Protein AF-0000000084929369 (afdb_homodimer)

Solvent-accessible surface area (backbone atoms only — not comparable to full-atom values): 23276 Å² total; per-residue (Å²): 119,18,25,40,48,43,54,28,48,69,40,36,47,69,49,20,84,71,19,48,30,35,35,40,16,20,28,93,35,47,20,30,22,48,45,50,38,27,67,64,61,14,31,34,25,65,29,57,50,88,50,73,66,40,56,54,50,16,58,76,65,69,27,46,67,41,42,53,71,90,65,44,40,95,91,48,43,42,30,57,37,33,46,42,41,66,72,36,85,72,52,66,30,33,28,43,46,27,83,42,41,26,46,38,65,70,33,25,76,88,22,45,39,32,49,33,12,40,25,17,14,59,38,42,18,48,53,38,52,76,70,45,47,25,31,89,91,21,16,26,34,38,28,20,26,36,45,64,42,97,87,64,42,69,28,88,36,65,53,14,44,41,24,41,4,40,24,44,38,38,35,55,72,74,41,96,58,45,53,31,42,53,26,46,49,30,14,47,34,36,75,63,50,86,52,62,52,60,37,41,55,56,21,73,67,30,43,46,33,44,74,74,69,39,52,56,36,48,54,56,38,48,38,62,56,72,40,73,57,36,31,27,54,53,96,71,22,29,26,63,57,131,119,20,25,40,48,44,54,29,47,69,40,36,47,70,50,20,85,71,19,49,31,34,36,39,17,19,30,93,34,47,21,31,23,48,47,50,38,27,67,64,62,14,31,34,25,66,29,55,52,89,52,73,67,42,54,55,49,15,60,75,66,67,26,47,66,40,41,54,73,89,65,46,41,94,90,50,43,42,31,63,37,35,46,42,42,67,73,37,84,72,50,67,30,34,28,45,48,27,84,43,42,25,46,39,65,69,34,23,76,87,21,44,39,33,47,34,14,40,25,17,14,59,36,40,18,49,53,38,52,77,69,45,47,25,32,89,92,22,17,25,34,37,29,20,26,38,46,62,42,98,86,65,41,70,29,89,35,65,54,13,44,40,24,42,4,41,24,42,36,38,38,54,71,74,41,96,58,46,54,31,41,54,25,44,48,31,15,49,32,36,74,62,50,88,51,63,52,60,36,40,55,58,20,72,68,31,42,49,32,44,75,75,70,39,52,56,35,48,55,54,38,48,38,60,57,72,38,72,56,34,32,29,54,53,96,68,22,29,25,64,57,131

Foldseek 3Di:
DQEEEEEALVVLLVCQVQAQEEEEFDLLFQLLLQQLLQLVQAWEFEDADDDPVQVVVCVVVVAAEADDCVPADPVRQHARQSVSSNVDDHDNYYYYHDNFRSSSVVSNVNHKYWYWAQQALLLQLVVCVVVPEQDPVHGYYYYQRADADPVGDGDHWPRSLLGLLSNLLNNVVSDDHDYDPSNVVSVVCNVPDDQVLVCLCPTPSNVVCVVVVRNVSSVSRSNGNNDNFIFIQDPRTTHGDD/DQEEEEEALVVLLVCQVQAQEEEEFDLLFQLLLQQLLQLVQAWEFEDADDDPVQVVVCVVVVAQEADDCVPADPVRQHARQSVSSNVDDHDNYYYYHDNFRSSSVVSNVNHKYWYWAQQALLLQLVVCVVVPEQDPVHGYYYYQRADADPVGDGDHWPRSLLGLLSNLLNNVVSDDHDYDPSNVVSVVCNVPDDQVLVCLCPTPSNVVCVVVVRNVSSVSRSNGNNDNFIFIQDPRTTHGDD

Nearest PDB structures (foldseek):
  1vr0-assembly1_A  TM=8.412E-01  e=1.870E-13  Clostridium acetobutylicum
  2z0j-assembly4_G  TM=7.928E-01  e=7.735E-14  Thermus thermophilus HB8
  2yzo-assembly1_A  TM=8.273E-01  e=4.523E-13  Thermotoga maritima MSB8
  1vr0-assembly1_A  TM=8.412E-01  e=1.924E-13  Clostridium acetobutylicum
  2z0j-assembly4_G  TM=7.928E-01  e=9.490E-14  Thermus thermophilus HB8

InterPro domains:
  IPR005238 ComB-like [PF04029] (19-235)
  IPR005238 ComB-like [PTHR37311] (18-237)
  IPR036702 ComB-like superfamily [G3DSA:3.90.1560.10] (1-238)
  IPR036702 ComB-like superfamily [SSF142823] (1-238)

Sequence (484 aa):
MTVSFGWGPVEARTLAPAAACLVVVDVLSFTTSVGVAVERGTAVLPYRWRDATAVAYAREREAVLAVGRSEATGTHPWTLSPAALRAAPAPDRLVLPSPNGSPLAAEAGDAAVVAASLRNHSAVARWLAERGYGSAGRPLAVVAAGERWPDGSLRPALEDLLGAGAVLAGLRAAGPHTLTPEATAAATLWSATEDPVAALHGCDSGRELYEYGFPQDVGVAAEIDSSTTVPVLVDGAFQEAPMTVSFGWGPVEARTLAPAAACLVVVDVLSFTTSVGVAVERGTAVLPYRWRDATAVAYAREREAVLAVGRSEATGTHPWTLSPAALRAAPAPDRLVLPSPNGSPLAAEAGDAAVVAASLRNHSAVARWLAERGYGSAGRPLAVVAAGERWPDGSLRPALEDLLGAGAVLAGLRAAGPHTLTPEATAAATLWSATEDPVAALHGCDSGRELYEYGFPQDVGVAAEIDSSTTVPVLVDGAFQEAP

pLDDT: mean 96.52, std 3.33, range [82.19, 98.94]

Radius of gyration: 23.14 Å; Cα contacts (8 Å, |Δi|>4): 1197; chains: 2; bounding box: 46×68×53 Å

Secondary structure (DSSP, 8-state):
--EEEEEHHHHHHHHGGG-SEEEEE-TTTHHHHHHHHHHTT-EEEEES--SHHHHHHHHHTT-EEPB-GGG--SS---BS-HHHHHHS---SEEEEE-SSHHHHHHT-TTSEEEEE-SSSHHHHHHHHHHTTTTBTTB-EEEEE--EE-TTS-EE--HHHHHHHHHHHHHHHHHS---B-HHHHHHHHHHHH-S-HHHHHHHSHHHHHHHHTT-HHHHHHHT-TT-----EEEETTEEEE--/--EEEEEHHHHHHHHGGG-SEEEEE-TTTHHHHHHHHHHTT-EEEEES--SHHHHHHHHHTT-EEPB-GGG--SS---BS-HHHHHHS---SEEEEE-SSHHHHHHT-TTSEEEEE-SSSHHHHHHHHHHTTTTBTTB-EEEEE--EE-TTS-EE--HHHHHHHHHHHHHHHHHS---B-HHHHHHHHHHHH-S-HHHHHHHSHHHHHHHHTT-HHHHHHHT-TT-----EEEETTEEEE--

Structure (mmCIF, N/CA/C/O backbone):
data_AF-0000000084929369-model_v1
#
loop_
_entity.id
_entity.type
_entity.pdbx_description
1 polymer 'Probable 2-phosphosulfolactate phosphatase'
#
loop_
_atom_site.group_PDB
_atom_site.id
_atom_site.type_symbol
_atom_site.label_atom_id
_atom_site.label_alt_id
_atom_site.label_comp_id
_atom_site.label_asym_id
_atom_site.label_entity_id
_atom_site.label_seq_id
_atom_site.pdbx_PDB_ins_code
_atom_site.Cartn_x
_atom_site.Cartn_y
_atom_site.Cartn_z
_atom_site.occupancy
_atom_site.B_iso_or_equiv
_atom_site.auth_seq_id
_atom_site.auth_comp_id
_atom_site.auth_asym_id
_atom_site.auth_atom_id
_atom_site.pdbx_PDB_model_num
ATOM 1 N N . MET A 1 1 ? -20.281 -3.693 -3.539 1 83.88 1 MET A N 1
ATOM 2 C CA . MET A 1 1 ? -19.047 -3.918 -4.297 1 83.88 1 MET A CA 1
ATOM 3 C C . MET A 1 1 ? -18.703 -5.402 -4.34 1 83.88 1 MET A C 1
ATOM 5 O O . MET A 1 1 ? -18.922 -6.125 -3.363 1 83.88 1 MET A O 1
ATOM 9 N N . THR A 1 2 ? -18.344 -5.906 -5.562 1 93.5 2 THR A N 1
ATOM 10 C CA . THR A 1 2 ? -18.219 -7.34 -5.801 1 93.5 2 THR A CA 1
ATOM 11 C C . THR A 1 2 ? -16.75 -7.719 -6.051 1 93.5 2 THR A C 1
ATOM 13 O O . THR A 1 2 ? -16.406 -8.898 -6.02 1 93.5 2 THR A O 1
ATOM 16 N N . VAL A 1 3 ? -15.891 -6.742 -6.359 1 98.38 3 VAL A N 1
ATOM 17 C CA . VAL A 1 3 ? -14.461 -6.961 -6.566 1 98.38 3 VAL A CA 1
ATOM 18 C C . VAL A 1 3 ? -13.656 -6.074 -5.617 1 98.38 3 VAL A C 1
ATOM 20 O O . VAL A 1 3 ? -13.742 -4.844 -5.688 1 98.38 3 VAL A O 1
ATOM 23 N N . SER A 1 4 ? -12.906 -6.695 -4.785 1 98.38 4 SER A N 1
ATOM 24 C CA . SER A 1 4 ? -12.141 -5.973 -3.775 1 98.38 4 SER A CA 1
ATOM 25 C C . SER A 1 4 ? -10.648 -6.191 -3.957 1 98.38 4 SER A C 1
ATOM 27 O O . SER A 1 4 ? -10.227 -7.137 -4.629 1 98.38 4 SER A O 1
ATOM 29 N N . PHE A 1 5 ? -9.945 -5.27 -3.453 1 98.75 5 PHE A N 1
ATOM 30 C CA . PHE A 1 5 ? -8.484 -5.34 -3.389 1 98.75 5 PHE A CA 1
ATOM 31 C C . PHE A 1 5 ? -8 -5.156 -1.957 1 98.75 5 PHE A C 1
ATOM 33 O O . PHE A 1 5 ? -8.539 -4.332 -1.214 1 98.75 5 PHE A O 1
ATOM 40 N N . GLY A 1 6 ? -7.008 -5.996 -1.589 1 97.94 6 GLY A N 1
ATOM 41 C CA . GLY A 1 6 ? -6.445 -5.875 -0.253 1 97.94 6 GLY A CA 1
ATOM 42 C C . GLY A 1 6 ? -4.973 -6.23 -0.191 1 97.94 6 GLY A C 1
ATOM 43 O O . GLY A 1 6 ? -4.352 -6.512 -1.219 1 97.94 6 GLY A O 1
ATOM 44 N N . TRP A 1 7 ? -4.414 -6.125 1.09 1 98.31 7 TRP A N 1
ATOM 45 C CA . TRP A 1 7 ? -2.982 -6.324 1.299 1 98.31 7 TRP A CA 1
ATOM 46 C C . TRP A 1 7 ? -2.73 -7.383 2.369 1 98.31 7 TRP A C 1
ATOM 48 O O . TRP A 1 7 ? -3.275 -7.301 3.473 1 98.31 7 TRP A O 1
ATOM 58 N N . GLY A 1 8 ? -1.883 -8.336 2.035 1 97.06 8 GLY A N 1
ATOM 59 C CA . GLY A 1 8 ? -1.292 -9.211 3.029 1 97.06 8 GLY A CA 1
ATOM 60 C C . GLY A 1 8 ? -2.287 -10.188 3.629 1 97.06 8 GLY A C 1
ATOM 61 O O . GLY A 1 8 ? -3.459 -10.203 3.244 1 97.06 8 GLY A O 1
ATOM 62 N N . PRO A 1 9 ? -1.809 -11 4.562 1 95.31 9 PRO A N 1
ATOM 63 C CA . PRO A 1 9 ? -2.635 -12.07 5.129 1 95.31 9 PRO A CA 1
ATOM 64 C C . PRO A 1 9 ? -3.758 -11.531 6.016 1 95.31 9 PRO A C 1
ATOM 66 O O . PRO A 1 9 ? -4.836 -12.133 6.082 1 95.31 9 PRO A O 1
ATOM 69 N N . VAL A 1 10 ? -3.533 -10.445 6.664 1 94.88 10 VAL A N 1
ATOM 70 C CA . VAL A 1 10 ? -4.555 -9.906 7.555 1 94.88 10 VAL A CA 1
ATOM 71 C C . VAL A 1 10 ? -5.785 -9.5 6.742 1 94.88 10 VAL A C 1
ATOM 73 O O . VAL A 1 10 ? -6.91 -9.875 7.082 1 94.88 10 VAL A O 1
ATOM 76 N N . GLU A 1 11 ? -5.594 -8.789 5.711 1 95.81 11 GLU A N 1
ATOM 77 C CA . GLU A 1 11 ? -6.73 -8.367 4.898 1 95.81 11 GLU A CA 1
ATOM 78 C C . GLU A 1 11 ? -7.328 -9.547 4.133 1 95.81 11 GLU A C 1
ATOM 80 O O . GLU A 1 11 ? -8.539 -9.594 3.908 1 95.81 11 GLU A O 1
ATOM 85 N N . ALA A 1 12 ? -6.449 -10.438 3.688 1 96.31 12 ALA A N 1
ATOM 86 C CA . ALA A 1 12 ? -6.961 -11.648 3.059 1 96.31 12 ALA A CA 1
ATOM 87 C C . ALA A 1 12 ? -7.949 -12.367 3.975 1 96.31 12 ALA A C 1
ATOM 89 O O . ALA A 1 12 ? -9.016 -12.805 3.531 1 96.31 12 ALA A O 1
ATOM 90 N N . ARG A 1 13 ? -7.59 -12.5 5.215 1 94.62 13 ARG A N 1
ATOM 91 C CA . ARG A 1 13 ? -8.438 -13.164 6.199 1 94.62 13 ARG A CA 1
ATOM 92 C C . ARG A 1 13 ? -9.773 -12.445 6.344 1 94.62 13 ARG A C 1
ATOM 94 O O . ARG A 1 13 ? -10.812 -13.086 6.531 1 94.62 13 ARG A O 1
ATOM 101 N N . THR A 1 14 ? -9.734 -11.141 6.27 1 93.5 14 THR A N 1
ATOM 102 C CA . THR A 1 14 ? -10.938 -10.32 6.406 1 93.5 14 THR A CA 1
ATOM 103 C C . THR A 1 14 ? -11.828 -10.461 5.176 1 93.5 14 THR A C 1
ATOM 105 O O . THR A 1 14 ? -13.055 -10.453 5.289 1 93.5 14 THR A O 1
ATOM 108 N N . LEU A 1 15 ? -11.266 -10.609 3.984 1 94.94 15 LEU A N 1
ATOM 109 C CA . LEU A 1 15 ? -12.008 -10.594 2.729 1 94.94 15 LEU A CA 1
ATOM 110 C C . LEU A 1 15 ? -12.469 -12 2.352 1 94.94 15 LEU A C 1
ATOM 112 O O . LEU A 1 15 ? -13.469 -12.164 1.649 1 94.94 15 LEU A O 1
ATOM 116 N N . ALA A 1 16 ? -11.797 -13 2.818 1 94.5 16 ALA A N 1
ATOM 117 C CA . ALA A 1 16 ? -11.922 -14.375 2.359 1 94.5 16 ALA A CA 1
ATOM 118 C C . ALA A 1 16 ? -13.328 -14.914 2.615 1 94.5 16 ALA A C 1
ATOM 120 O O . ALA A 1 16 ? -13.914 -15.57 1.755 1 94.5 16 ALA A O 1
ATOM 121 N N . PRO A 1 17 ? -13.969 -14.656 3.779 1 94.25 17 PRO A N 1
ATOM 122 C CA . PRO A 1 17 ? -15.273 -15.25 4.07 1 94.25 17 PRO A CA 1
ATOM 123 C C . PRO A 1 17 ? -16.344 -14.852 3.064 1 94.25 17 PRO A C 1
ATOM 125 O O . PRO A 1 17 ? -17.281 -15.617 2.801 1 94.25 17 PRO A O 1
ATOM 128 N N . ALA A 1 18 ? -16.234 -13.68 2.502 1 94.56 18 ALA A N 1
ATOM 129 C CA . ALA A 1 18 ? -17.25 -13.188 1.58 1 94.56 18 ALA A CA 1
ATOM 130 C C . ALA A 1 18 ? -16.859 -13.461 0.131 1 94.56 18 ALA A C 1
ATOM 132 O O . ALA A 1 18 ? -17.672 -13.281 -0.781 1 94.56 18 ALA A O 1
ATOM 133 N N . ALA A 1 19 ? -15.648 -13.906 -0.09 1 97.12 19 ALA A N 1
ATOM 134 C CA . ALA A 1 19 ? -15.148 -14.07 -1.452 1 97.12 19 ALA A CA 1
ATOM 135 C C . ALA A 1 19 ? -15.406 -15.484 -1.967 1 97.12 19 ALA A C 1
ATOM 137 O O . ALA A 1 19 ? -15.234 -16.453 -1.233 1 97.12 19 ALA A O 1
ATOM 138 N N . ALA A 1 20 ? -15.844 -15.57 -3.164 1 97.94 20 ALA A N 1
ATOM 139 C CA . ALA A 1 20 ? -15.93 -16.859 -3.846 1 97.94 20 ALA A CA 1
ATOM 140 C C . ALA A 1 20 ? -14.562 -17.281 -4.375 1 97.94 20 ALA A C 1
ATOM 142 O O . ALA A 1 20 ? -14.305 -18.484 -4.543 1 97.94 20 ALA A O 1
ATOM 143 N N . CYS A 1 21 ? -13.703 -16.312 -4.621 1 98.12 21 CYS A N 1
ATOM 144 C CA . CYS A 1 21 ? -12.352 -16.547 -5.133 1 98.12 21 CYS A CA 1
ATOM 145 C C . CYS A 1 21 ? -11.375 -15.516 -4.574 1 98.12 21 CYS A C 1
ATOM 147 O O . CYS A 1 21 ? -11.711 -14.344 -4.426 1 98.12 21 CYS A O 1
ATOM 149 N N . LEU A 1 22 ? -10.273 -15.992 -4.219 1 98.25 22 LEU A N 1
ATOM 150 C CA . LEU A 1 22 ? -9.148 -15.172 -3.789 1 98.25 22 LEU A CA 1
ATOM 151 C C . LEU A 1 22 ? -7.992 -15.281 -4.777 1 98.25 22 LEU A C 1
ATOM 153 O O . LEU A 1 22 ? -7.465 -16.375 -5.008 1 98.25 22 LEU A O 1
ATOM 157 N N . VAL A 1 23 ? -7.641 -14.172 -5.383 1 98.75 23 VAL A N 1
ATOM 158 C CA . VAL A 1 23 ? -6.449 -14.109 -6.223 1 98.75 23 VAL A CA 1
ATOM 159 C C . VAL A 1 23 ? -5.258 -13.633 -5.398 1 98.75 23 VAL A C 1
ATOM 161 O O . VAL A 1 23 ? -5.289 -12.531 -4.836 1 98.75 23 VAL A O 1
ATOM 164 N N . VAL A 1 24 ? -4.258 -14.453 -5.34 1 98.5 24 VAL A N 1
ATOM 165 C CA . VAL A 1 24 ? -3.041 -14.117 -4.609 1 98.5 24 VAL A CA 1
ATOM 166 C C . VAL A 1 24 ? -1.994 -13.57 -5.578 1 98.5 24 VAL A C 1
ATOM 168 O O . VAL A 1 24 ? -1.729 -14.172 -6.621 1 98.5 24 VAL A O 1
ATOM 171 N N . VAL A 1 25 ? -1.392 -12.445 -5.219 1 98.81 25 VAL A N 1
ATOM 172 C CA . VAL A 1 25 ? -0.396 -11.805 -6.074 1 98.81 25 VAL A CA 1
ATOM 173 C C . VAL A 1 25 ? 0.886 -11.562 -5.281 1 98.81 25 VAL A C 1
ATOM 175 O O . VAL A 1 25 ? 0.891 -10.789 -4.32 1 98.81 25 VAL A O 1
ATOM 178 N N . ASP A 1 26 ? 1.89 -12.172 -5.605 1 98.56 26 ASP A N 1
ATOM 179 C CA . ASP A 1 26 ? 3.26 -12.016 -5.125 1 98.56 26 ASP A CA 1
ATOM 180 C C . ASP A 1 26 ? 4.258 -12.094 -6.277 1 98.56 26 ASP A C 1
ATOM 182 O O . ASP A 1 26 ? 4.898 -13.125 -6.477 1 98.56 26 ASP A O 1
ATOM 186 N N . VAL A 1 27 ? 4.469 -11 -6.934 1 98.81 27 VAL A N 1
ATOM 187 C CA . VAL A 1 27 ? 5.168 -10.938 -8.211 1 98.81 27 VAL A CA 1
ATOM 188 C C . VAL A 1 27 ? 6.641 -11.297 -8.016 1 98.81 27 VAL A C 1
ATOM 190 O O . VAL A 1 27 ? 7.211 -12.055 -8.797 1 98.81 27 VAL A O 1
ATOM 193 N N . LEU A 1 28 ? 7.285 -10.758 -6.953 1 98.31 28 LEU A N 1
ATOM 194 C CA . LEU A 1 28 ? 8.656 -11.07 -6.57 1 98.31 28 LEU A CA 1
ATOM 195 C C . LEU A 1 28 ? 8.703 -11.742 -5.199 1 98.31 28 LEU A C 1
ATOM 197 O O . LEU A 1 28 ? 8.945 -11.078 -4.188 1 98.31 28 LEU A O 1
ATOM 201 N N . SER A 1 29 ? 8.297 -13.086 -5.191 1 96.31 29 SER A N 1
ATOM 202 C CA . SER A 1 29 ? 8.555 -13.961 -6.332 1 96.31 29 SER A CA 1
ATOM 203 C C . SER A 1 29 ? 7.586 -15.141 -6.352 1 96.31 29 SER A C 1
ATOM 205 O O . SER A 1 29 ? 7.539 -15.891 -7.328 1 96.31 29 SER A O 1
ATOM 207 N N . PHE A 1 30 ? 6.734 -15.32 -5.32 1 98 30 PHE A N 1
ATOM 208 C CA . PHE A 1 30 ? 6.047 -16.578 -5.082 1 98 30 PHE A CA 1
ATOM 209 C C . PHE A 1 30 ? 5.105 -16.906 -6.238 1 98 30 PHE A C 1
ATOM 211 O O . PHE A 1 30 ? 5.215 -17.969 -6.852 1 98 30 PHE A O 1
ATOM 218 N N . THR A 1 31 ? 4.211 -16.062 -6.59 1 98.69 31 THR A N 1
ATOM 219 C CA . THR A 1 31 ? 3.203 -16.406 -7.586 1 98.69 31 THR A CA 1
ATOM 220 C C . THR A 1 31 ? 3.826 -16.484 -8.977 1 98.69 31 THR A C 1
ATOM 222 O O . THR A 1 31 ? 3.346 -17.234 -9.836 1 98.69 31 THR A O 1
ATOM 225 N N . THR A 1 32 ? 4.883 -15.719 -9.25 1 98.81 32 THR A N 1
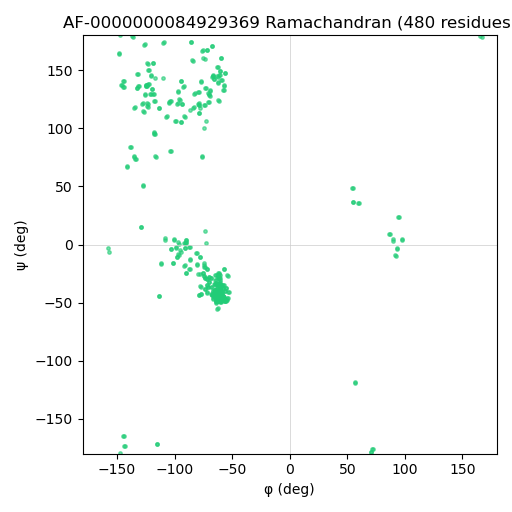ATOM 226 C CA . THR A 1 32 ? 5.629 -15.914 -10.484 1 98.81 32 THR A CA 1
ATOM 227 C C . THR A 1 32 ? 6.246 -17.312 -10.531 1 98.81 32 THR A C 1
ATOM 229 O O . THR A 1 32 ? 6.156 -18 -11.547 1 98.81 32 THR A O 1
ATOM 232 N N . SER A 1 33 ? 6.824 -17.734 -9.43 1 98.69 33 SER A N 1
ATOM 233 C CA . SER A 1 33 ? 7.418 -19.062 -9.336 1 98.69 33 SER A CA 1
ATOM 234 C C . SER A 1 33 ? 6.367 -20.156 -9.508 1 98.69 33 SER A C 1
ATOM 236 O O . SER A 1 33 ? 6.594 -21.125 -10.227 1 98.69 33 SER A O 1
ATOM 238 N N . VAL A 1 34 ? 5.266 -19.953 -8.844 1 98.75 34 VAL A N 1
ATOM 239 C CA . VAL A 1 34 ? 4.156 -20.891 -9 1 98.75 34 VAL A CA 1
ATOM 240 C C . VAL A 1 34 ? 3.764 -20.984 -10.469 1 98.75 34 VAL A C 1
ATOM 242 O O . VAL A 1 34 ? 3.625 -22.094 -11.016 1 98.75 34 VAL A O 1
ATOM 245 N N . GLY A 1 35 ? 3.6 -19.844 -11.117 1 98.81 35 GLY A N 1
ATOM 246 C CA . GLY A 1 35 ? 3.234 -19.828 -12.523 1 98.81 35 GLY A CA 1
ATOM 247 C C . GLY A 1 35 ? 4.223 -20.562 -13.406 1 98.81 35 GLY A C 1
ATOM 248 O O . GLY A 1 35 ? 3.828 -21.359 -14.258 1 98.81 35 GLY A O 1
ATOM 249 N N . VAL A 1 36 ? 5.492 -20.312 -13.18 1 98.75 36 VAL A N 1
ATOM 250 C CA . VAL A 1 36 ? 6.547 -20.938 -13.977 1 98.75 36 VAL A CA 1
ATOM 251 C C . VAL A 1 36 ? 6.52 -22.453 -13.781 1 98.75 36 VAL A C 1
ATOM 253 O O . VAL A 1 36 ? 6.613 -23.203 -14.75 1 98.75 36 VAL A O 1
ATOM 256 N N . ALA A 1 37 ? 6.391 -22.875 -12.555 1 98.75 37 ALA A N 1
ATOM 257 C CA . ALA A 1 37 ? 6.395 -24.297 -12.242 1 98.75 37 ALA A CA 1
ATOM 258 C C . ALA A 1 37 ? 5.16 -25 -12.812 1 98.75 37 ALA A C 1
ATOM 260 O O . ALA A 1 37 ? 5.27 -26.062 -13.43 1 98.75 37 ALA A O 1
ATOM 261 N N . VAL A 1 38 ? 4.012 -24.422 -12.633 1 98.81 38 VAL A N 1
ATOM 262 C CA . VAL A 1 38 ? 2.766 -25.016 -13.109 1 98.81 38 VAL A CA 1
ATOM 263 C C . VAL A 1 38 ? 2.768 -25.078 -14.633 1 98.81 38 VAL A C 1
ATOM 265 O O . VAL A 1 38 ? 2.279 -26.031 -15.227 1 98.81 38 VAL A O 1
ATOM 268 N N . GLU A 1 39 ? 3.291 -24.047 -15.211 1 97.88 39 GLU A N 1
ATOM 269 C CA . GLU A 1 39 ? 3.436 -24.016 -16.656 1 97.88 39 GLU A CA 1
ATOM 270 C C . GLU A 1 39 ? 4.195 -25.234 -17.172 1 97.88 39 GLU A C 1
ATOM 272 O O . GLU A 1 39 ? 3.936 -25.719 -18.266 1 97.88 39 GLU A O 1
ATOM 277 N N . ARG A 1 40 ? 5.016 -25.797 -16.375 1 97.81 40 ARG A N 1
ATOM 278 C CA . ARG A 1 40 ? 5.863 -26.922 -16.75 1 97.81 40 ARG A CA 1
ATOM 279 C C . ARG A 1 40 ? 5.281 -28.234 -16.25 1 97.81 40 ARG A C 1
ATOM 281 O O . ARG A 1 40 ? 5.926 -29.281 -16.344 1 97.81 40 ARG A O 1
ATOM 288 N N . GLY A 1 41 ? 4.133 -28.125 -15.672 1 97.81 41 GLY A N 1
ATOM 289 C CA . GLY A 1 41 ? 3.406 -29.328 -15.305 1 97.81 41 GLY A CA 1
ATOM 290 C C . GLY A 1 41 ? 3.584 -29.719 -13.852 1 97.81 41 GLY A C 1
ATOM 291 O O . GLY A 1 41 ? 3.117 -30.766 -13.422 1 97.81 41 GLY A O 1
ATOM 292 N N . THR A 1 42 ? 4.262 -28.938 -13.078 1 98.69 42 THR A N 1
ATOM 293 C CA . THR A 1 42 ? 4.516 -29.219 -11.672 1 98.69 42 THR A CA 1
ATOM 294 C C . THR A 1 42 ? 3.328 -28.781 -10.812 1 98.69 42 THR A C 1
ATOM 296 O O . THR A 1 42 ? 2.803 -27.688 -10.969 1 98.69 42 THR A O 1
ATOM 299 N N . ALA A 1 43 ? 2.811 -29.656 -9.938 1 98.62 43 ALA A N 1
ATOM 300 C CA . ALA A 1 43 ? 1.886 -29.25 -8.883 1 98.62 43 ALA A CA 1
ATOM 301 C C . ALA A 1 43 ? 2.631 -28.609 -7.719 1 98.62 43 ALA A C 1
ATOM 303 O O . ALA A 1 43 ? 3.516 -29.234 -7.121 1 98.62 43 ALA A O 1
ATOM 304 N N . VAL A 1 44 ? 2.305 -27.406 -7.406 1 98.62 44 VAL A N 1
ATOM 305 C CA . VAL A 1 44 ? 3.07 -26.656 -6.418 1 98.62 44 VAL A CA 1
ATOM 306 C C . VAL A 1 44 ? 2.293 -26.578 -5.105 1 98.62 44 VAL A C 1
ATOM 308 O O . VAL A 1 44 ? 1.158 -26.094 -5.074 1 98.62 44 VAL A O 1
ATOM 311 N N . LEU A 1 45 ? 2.871 -27.062 -4.02 1 98.06 45 LEU A N 1
ATOM 312 C CA . LEU A 1 45 ? 2.295 -27.031 -2.68 1 98.06 45 LEU A CA 1
ATOM 313 C C . LEU A 1 45 ? 2.859 -25.875 -1.864 1 98.06 45 LEU A C 1
ATOM 315 O O . LEU A 1 45 ? 4.016 -25.922 -1.439 1 98.06 45 LEU A O 1
ATOM 319 N N . PRO A 1 46 ? 2.047 -24.859 -1.665 1 97.38 46 PRO A N 1
ATOM 320 C CA . PRO A 1 46 ? 2.535 -23.75 -0.84 1 97.38 46 PRO A CA 1
ATOM 321 C C . PRO A 1 46 ? 2.777 -24.156 0.612 1 97.38 46 PRO A C 1
ATOM 323 O O . PRO A 1 46 ? 2.041 -24.984 1.153 1 97.38 46 PRO A O 1
ATOM 326 N N . TYR A 1 47 ? 3.809 -23.609 1.137 1 94.12 47 TYR A N 1
ATOM 327 C CA . TYR A 1 47 ? 4.113 -23.859 2.543 1 94.12 47 TYR A CA 1
ATOM 328 C C . TYR A 1 47 ? 4.703 -22.609 3.197 1 94.12 47 TYR A C 1
ATOM 330 O O . TYR A 1 47 ? 5.539 -21.922 2.604 1 94.12 47 TYR A O 1
ATOM 338 N N . ARG A 1 48 ? 4.336 -22.312 4.453 1 87.69 48 ARG A N 1
ATOM 339 C CA . ARG A 1 48 ? 4.633 -21.031 5.098 1 87.69 48 ARG A CA 1
ATOM 340 C C . ARG A 1 48 ? 6.086 -20.984 5.562 1 87.69 48 ARG A C 1
ATOM 342 O O . ARG A 1 48 ? 6.73 -19.938 5.48 1 87.69 48 ARG A O 1
ATOM 349 N N . TRP A 1 49 ? 6.609 -22.109 6.012 1 82.25 49 TRP A N 1
ATOM 350 C CA . TRP A 1 49 ? 7.891 -22.109 6.711 1 82.25 49 TRP A CA 1
ATOM 351 C C . TRP A 1 49 ? 8.906 -22.984 5.984 1 82.25 49 TRP A C 1
ATOM 353 O O . TRP A 1 49 ? 8.539 -23.953 5.324 1 82.25 49 TRP A O 1
ATOM 363 N N . ARG A 1 50 ? 10.133 -22.406 6.145 1 85.06 50 ARG A N 1
ATOM 364 C CA . ARG A 1 50 ? 11.219 -23.281 5.715 1 85.06 50 ARG A CA 1
ATOM 365 C C . ARG A 1 50 ? 11.938 -23.891 6.914 1 85.06 50 ARG A C 1
ATOM 367 O O . ARG A 1 50 ? 12.977 -23.391 7.344 1 85.06 50 ARG A O 1
ATOM 374 N N . ASP A 1 51 ? 11.453 -24.875 7.492 1 88 51 ASP A N 1
ATOM 375 C CA . ASP A 1 51 ? 12.031 -25.547 8.648 1 88 51 ASP A CA 1
ATOM 376 C C . ASP A 1 51 ? 11.773 -27.062 8.586 1 88 51 ASP A C 1
ATOM 378 O O . ASP A 1 51 ? 11.5 -27.594 7.516 1 88 51 ASP A O 1
ATOM 382 N N . ALA A 1 52 ? 11.969 -27.656 9.703 1 90.25 52 ALA A N 1
ATOM 383 C CA . ALA A 1 52 ? 11.859 -29.125 9.75 1 90.25 52 ALA A CA 1
ATOM 384 C C . ALA A 1 52 ? 10.453 -29.578 9.383 1 90.25 52 ALA A C 1
ATOM 386 O O . ALA A 1 52 ? 10.273 -30.656 8.812 1 90.25 52 ALA A O 1
ATOM 387 N N . THR A 1 53 ? 9.531 -28.828 9.609 1 92.5 53 THR A N 1
ATOM 388 C CA . THR A 1 53 ? 8.156 -29.203 9.305 1 92.5 53 THR A CA 1
ATOM 389 C C . THR A 1 53 ? 7.938 -29.25 7.793 1 92.5 53 THR A C 1
ATOM 391 O O . THR A 1 53 ? 7.102 -30.016 7.309 1 92.5 53 THR A O 1
ATOM 394 N N . ALA A 1 54 ? 8.672 -28.484 7.082 1 93.94 54 ALA A N 1
ATOM 395 C CA . ALA A 1 54 ? 8.57 -28.5 5.625 1 93.94 54 ALA A CA 1
ATOM 396 C C . ALA A 1 54 ? 9.086 -29.812 5.055 1 93.94 54 ALA A C 1
ATOM 398 O O . ALA A 1 54 ? 8.555 -30.312 4.059 1 93.94 54 ALA A O 1
ATOM 399 N N . VAL A 1 55 ? 10.109 -30.328 5.676 1 95.5 55 VAL A N 1
ATOM 400 C CA . VAL A 1 55 ? 10.68 -31.609 5.238 1 95.5 55 VAL A CA 1
ATOM 401 C C . VAL A 1 55 ? 9.656 -32.719 5.41 1 95.5 55 VAL A C 1
ATOM 403 O O . VAL A 1 55 ? 9.438 -33.531 4.492 1 95.5 55 VAL A O 1
ATOM 406 N N . ALA A 1 56 ? 9.047 -32.75 6.559 1 96.56 56 ALA A N 1
ATOM 407 C CA . ALA A 1 56 ? 8.031 -33.781 6.844 1 96.56 56 ALA A CA 1
ATOM 408 C C . ALA A 1 56 ? 6.844 -33.625 5.898 1 96.56 56 ALA A C 1
ATOM 410 O O . ALA A 1 56 ? 6.312 -34.625 5.406 1 96.56 56 ALA A O 1
ATOM 411 N N . TYR A 1 57 ? 6.465 -32.438 5.688 1 96.44 57 TYR A N 1
ATOM 412 C CA . TYR A 1 57 ? 5.34 -32.188 4.797 1 96.44 57 TYR A CA 1
ATOM 413 C C . TYR A 1 57 ? 5.637 -32.656 3.381 1 96.44 57 TYR A C 1
ATOM 415 O O . TYR A 1 57 ? 4.789 -33.281 2.742 1 96.44 57 TYR A O 1
ATOM 423 N N . ALA A 1 58 ? 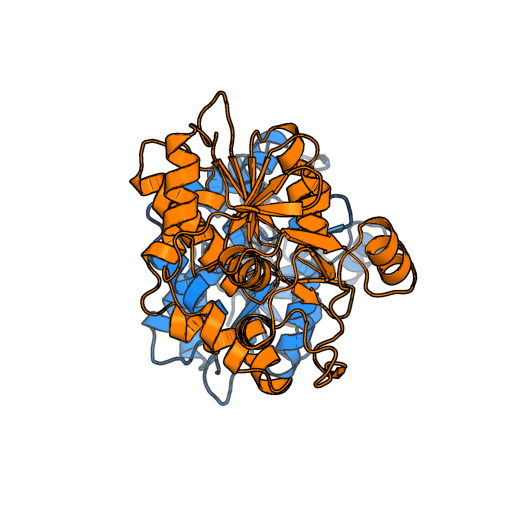6.777 -32.375 2.879 1 97.38 58 ALA A N 1
ATOM 424 C CA . ALA A 1 58 ? 7.184 -32.781 1.538 1 97.38 58 ALA A CA 1
ATOM 425 C C . ALA A 1 58 ? 7.172 -34.312 1.412 1 97.38 58 ALA A C 1
ATOM 427 O O . ALA A 1 58 ? 6.727 -34.844 0.398 1 97.38 58 ALA A O 1
ATOM 428 N N . ARG A 1 59 ? 7.672 -34.938 2.434 1 97.25 59 ARG A N 1
ATOM 429 C CA . ARG A 1 59 ? 7.676 -36.406 2.439 1 97.25 59 ARG A CA 1
ATOM 430 C C . ARG A 1 59 ? 6.254 -36.969 2.402 1 97.25 59 ARG A C 1
ATOM 432 O O . ARG A 1 59 ? 5.949 -37.844 1.615 1 97.25 59 ARG A O 1
ATOM 439 N N . GLU A 1 60 ? 5.465 -36.438 3.219 1 97.31 60 GLU A N 1
ATOM 440 C CA . GLU A 1 60 ? 4.07 -36.875 3.311 1 97.31 60 GLU A CA 1
ATOM 441 C C . GLU A 1 60 ? 3.346 -36.688 1.981 1 97.31 60 GLU A C 1
ATOM 443 O O . GLU A 1 60 ? 2.504 -37.5 1.607 1 97.31 60 GLU A O 1
ATOM 448 N N . ARG A 1 61 ? 3.682 -35.656 1.266 1 97.69 61 ARG A N 1
ATOM 449 C CA . ARG A 1 61 ? 2.979 -35.312 0.037 1 97.69 61 ARG A CA 1
ATOM 450 C C . ARG A 1 61 ? 3.701 -35.844 -1.188 1 97.69 61 ARG A C 1
ATOM 452 O O . ARG A 1 61 ? 3.322 -35.562 -2.322 1 97.69 61 ARG A O 1
ATOM 459 N N . GLU A 1 62 ? 4.797 -36.562 -0.898 1 97.88 62 GLU A N 1
ATOM 460 C CA . GLU A 1 62 ? 5.602 -37.125 -1.976 1 97.88 62 GLU A CA 1
ATOM 461 C C . GLU A 1 62 ? 6.023 -36.062 -2.977 1 97.88 62 GLU A C 1
ATOM 463 O O . GLU A 1 62 ? 5.828 -36.219 -4.184 1 97.88 62 GLU A O 1
ATOM 468 N N . ALA A 1 63 ? 6.523 -35 -2.441 1 98.44 63 ALA A N 1
ATOM 469 C CA . ALA A 1 63 ? 6.934 -33.844 -3.229 1 98.44 63 ALA A CA 1
ATOM 470 C C . ALA A 1 63 ? 8.391 -33.5 -2.965 1 98.44 63 ALA A C 1
ATOM 472 O O . ALA A 1 63 ? 8.945 -33.844 -1.915 1 98.44 63 ALA A O 1
ATOM 473 N N . VAL A 1 64 ? 8.992 -32.844 -3.912 1 98 64 VAL A N 1
ATOM 474 C CA . VAL A 1 64 ? 10.312 -32.25 -3.721 1 98 64 VAL A CA 1
ATOM 475 C C . VAL A 1 64 ? 10.188 -30.969 -2.918 1 98 64 VAL A C 1
ATOM 477 O O . VAL A 1 64 ? 9.227 -30.203 -3.098 1 98 64 VAL A O 1
ATOM 480 N N . LEU A 1 65 ? 11.141 -30.781 -2.01 1 97.69 65 LEU A N 1
ATOM 481 C CA . LEU A 1 65 ? 11.156 -29.547 -1.218 1 97.69 65 LEU A CA 1
ATOM 482 C C . LEU A 1 65 ? 12.109 -28.531 -1.816 1 97.69 65 LEU A C 1
ATOM 484 O O . LEU A 1 65 ? 13.297 -28.812 -1.994 1 97.69 65 LEU A O 1
ATOM 488 N N . ALA A 1 66 ? 11.562 -27.359 -2.156 1 97.69 66 ALA A N 1
ATOM 489 C CA . ALA A 1 66 ? 12.438 -26.266 -2.586 1 97.69 66 ALA A CA 1
ATOM 490 C C . ALA A 1 66 ? 13.305 -25.781 -1.432 1 97.69 66 ALA A C 1
ATOM 492 O O . ALA A 1 66 ? 12.844 -25.703 -0.289 1 97.69 66 ALA A O 1
ATOM 493 N N . VAL A 1 67 ? 14.508 -25.391 -1.733 1 96 67 VAL A N 1
ATOM 494 C CA . VAL A 1 67 ? 15.438 -24.875 -0.733 1 96 67 VAL A CA 1
ATOM 495 C C . VAL A 1 67 ? 15.633 -23.375 -0.925 1 96 67 VAL A C 1
ATOM 497 O O . VAL A 1 67 ? 15.023 -22.766 -1.813 1 96 67 VAL A O 1
ATOM 500 N N . GLY A 1 68 ? 16.375 -22.75 -0.001 1 93.88 68 GLY A N 1
ATOM 501 C CA . GLY A 1 68 ? 16.703 -21.344 -0.171 1 93.88 68 GLY A CA 1
ATOM 502 C C . GLY A 1 68 ? 17.547 -21.062 -1.405 1 93.88 68 GLY A C 1
ATOM 503 O O . GLY A 1 68 ? 18.328 -21.922 -1.829 1 93.88 68 GLY A O 1
ATOM 504 N N . ARG A 1 69 ? 17.438 -19.938 -1.916 1 93.25 69 ARG A N 1
ATOM 505 C CA . ARG A 1 69 ? 18.156 -19.562 -3.127 1 93.25 69 ARG A CA 1
ATOM 506 C C . ARG A 1 69 ? 19.656 -19.828 -2.979 1 93.25 69 ARG A C 1
ATOM 508 O O . ARG A 1 69 ? 20.297 -20.344 -3.902 1 93.25 69 ARG A O 1
ATOM 515 N N . SER A 1 70 ? 20.141 -19.516 -1.812 1 91.12 70 SER A N 1
ATOM 516 C CA . SER A 1 70 ? 21.578 -19.656 -1.594 1 91.12 70 SER A CA 1
ATOM 517 C C . SER A 1 70 ? 21.953 -21.094 -1.302 1 91.12 70 SER A C 1
ATOM 519 O O . SER A 1 70 ? 23.141 -21.453 -1.313 1 91.12 70 SER A O 1
ATOM 521 N N . GLU A 1 71 ? 20.984 -21.953 -1.143 1 93.25 71 GLU A N 1
ATOM 522 C CA . GLU A 1 71 ? 21.234 -23.328 -0.755 1 93.25 71 GLU A CA 1
ATOM 523 C C . GLU A 1 71 ? 21.109 -24.281 -1.951 1 93.25 71 GLU A C 1
ATOM 525 O O . GLU A 1 71 ? 21.344 -25.484 -1.83 1 93.25 71 GLU A O 1
ATOM 530 N N . ALA A 1 72 ? 20.75 -23.766 -3.049 1 94.56 72 ALA A N 1
ATOM 531 C CA . ALA A 1 72 ? 20.531 -24.562 -4.246 1 94.56 72 ALA A CA 1
ATOM 532 C C . ALA A 1 72 ? 21.828 -25.25 -4.688 1 94.56 72 ALA A C 1
ATOM 534 O O . ALA A 1 72 ? 22.906 -24.656 -4.582 1 94.56 72 ALA A O 1
ATOM 535 N N . THR A 1 73 ? 21.688 -26.531 -5.125 1 95.06 73 THR A N 1
ATOM 536 C CA . THR A 1 73 ? 22.797 -27.281 -5.688 1 95.06 73 THR A CA 1
ATOM 537 C C . THR A 1 73 ? 22.438 -27.844 -7.059 1 95.06 73 THR A C 1
ATOM 539 O O . THR A 1 73 ? 21.281 -27.719 -7.496 1 95.06 73 THR A O 1
ATOM 542 N N . GLY A 1 74 ? 23.406 -28.375 -7.715 1 94 74 GLY A N 1
ATOM 543 C CA . GLY A 1 74 ? 23.141 -29.016 -9 1 94 74 GLY A CA 1
ATOM 544 C C . GLY A 1 74 ? 22.125 -30.125 -8.914 1 94 74 GLY A C 1
ATOM 545 O O . GLY A 1 74 ? 21.328 -30.312 -9.836 1 94 74 GLY A O 1
ATOM 546 N N . THR A 1 75 ? 22.125 -30.844 -7.836 1 94.88 75 THR A N 1
ATOM 547 C CA . THR A 1 75 ? 21.234 -31.984 -7.684 1 94.88 75 THR A CA 1
ATOM 548 C C . THR A 1 75 ? 19.922 -31.578 -7.039 1 94.88 75 THR A C 1
ATOM 550 O O . THR A 1 75 ? 18.938 -32.344 -7.062 1 94.88 75 THR A O 1
ATOM 553 N N . HIS A 1 76 ? 19.922 -30.438 -6.426 1 96.69 76 HIS A N 1
ATOM 554 C CA . HIS A 1 76 ? 18.719 -29.906 -5.797 1 96.69 76 HIS A CA 1
ATOM 555 C C . HIS A 1 76 ? 18.516 -28.438 -6.141 1 96.69 76 HIS A C 1
ATOM 557 O O . HIS A 1 76 ? 18.641 -27.578 -5.273 1 96.69 76 HIS A O 1
ATOM 563 N N . PRO A 1 77 ? 18.125 -28.141 -7.324 1 97.62 77 PRO A N 1
ATOM 564 C CA . PRO A 1 77 ? 18.156 -26.781 -7.871 1 97.62 77 PRO A CA 1
ATOM 565 C C . PRO A 1 77 ? 16.844 -26.016 -7.629 1 97.62 77 PRO A C 1
ATOM 567 O O . PRO A 1 77 ? 16.719 -24.859 -8.055 1 97.62 77 PRO A O 1
ATOM 570 N N . TRP A 1 78 ? 15.891 -26.594 -6.973 1 98.19 78 TRP A N 1
ATOM 571 C CA . TRP A 1 78 ? 14.562 -26 -6.848 1 98.19 78 TRP A CA 1
ATOM 572 C C . TRP A 1 78 ? 14.531 -24.984 -5.703 1 98.19 78 TRP A C 1
ATOM 574 O O . TRP A 1 78 ? 14.781 -25.344 -4.547 1 98.19 78 TRP A O 1
ATOM 584 N N . THR A 1 79 ? 14.258 -23.703 -6.016 1 97.44 79 THR A N 1
ATOM 585 C CA . THR A 1 79 ? 14.148 -22.609 -5.051 1 97.44 79 THR A CA 1
ATOM 586 C C . THR A 1 79 ? 12.953 -21.719 -5.367 1 97.44 79 THR A C 1
ATOM 588 O O . THR A 1 79 ? 12.227 -21.969 -6.34 1 97.44 79 THR A O 1
ATOM 591 N N . LEU A 1 80 ? 12.789 -20.75 -4.57 1 96.88 80 LEU A N 1
ATOM 592 C CA . LEU A 1 80 ? 11.727 -19.781 -4.801 1 96.88 80 LEU A CA 1
ATOM 593 C C . LEU A 1 80 ? 12.07 -18.875 -5.98 1 96.88 80 LEU A C 1
ATOM 595 O O . LEU A 1 80 ? 11.289 -17.984 -6.336 1 96.88 80 LEU A O 1
ATOM 599 N N . SER A 1 81 ? 13.18 -19.047 -6.656 1 97.88 81 SER A N 1
ATOM 600 C CA . SER A 1 81 ? 13.578 -18.312 -7.848 1 97.88 81 SER A CA 1
ATOM 601 C C . SER A 1 81 ? 12.852 -18.828 -9.086 1 97.88 81 SER A C 1
ATOM 603 O O . SER A 1 81 ? 13.023 -19.969 -9.484 1 97.88 81 SER A O 1
ATOM 605 N N . PRO A 1 82 ? 12.078 -17.922 -9.664 1 98.56 82 PRO A N 1
ATOM 606 C CA . PRO A 1 82 ? 11.414 -18.391 -10.883 1 98.56 82 PRO A CA 1
ATOM 607 C C . PRO A 1 82 ? 12.406 -18.719 -12 1 98.56 82 PRO A C 1
ATOM 609 O O . PRO A 1 82 ? 12.164 -19.641 -12.781 1 98.56 82 PRO A O 1
ATOM 612 N N . ALA A 1 83 ? 13.492 -18.016 -12.078 1 98.31 83 ALA A N 1
ATOM 613 C CA . ALA A 1 83 ? 14.516 -18.312 -13.07 1 98.31 83 ALA A CA 1
ATOM 614 C C . ALA A 1 83 ? 15.125 -19.688 -12.828 1 98.31 83 ALA A C 1
ATOM 616 O O . ALA A 1 83 ? 15.336 -20.469 -13.773 1 98.31 83 ALA A O 1
ATOM 617 N N . ALA A 1 84 ? 15.398 -20 -11.586 1 97.88 84 ALA A N 1
ATOM 618 C CA . ALA A 1 84 ? 15.953 -21.312 -11.234 1 97.88 84 ALA A CA 1
ATOM 619 C C . ALA A 1 84 ? 14.961 -22.422 -11.555 1 97.88 84 ALA A C 1
ATOM 621 O O . ALA A 1 84 ? 15.344 -23.469 -12.078 1 97.88 84 ALA A O 1
ATOM 622 N N . LEU A 1 85 ? 13.719 -22.203 -11.219 1 98.38 85 LEU A N 1
ATOM 623 C CA . LEU A 1 85 ? 12.695 -23.219 -11.477 1 98.38 85 LEU A CA 1
ATOM 624 C C . LEU A 1 85 ? 12.555 -23.469 -12.977 1 98.38 85 LEU A C 1
ATOM 626 O O . LEU A 1 85 ? 12.328 -24.609 -13.398 1 98.38 85 LEU A O 1
ATOM 630 N N . ARG A 1 86 ? 12.625 -22.438 -13.75 1 97.81 86 ARG A N 1
ATOM 631 C CA . ARG A 1 86 ? 12.516 -22.562 -15.195 1 97.81 86 ARG A CA 1
ATOM 632 C C . ARG A 1 86 ? 13.664 -23.391 -15.766 1 97.81 86 ARG A C 1
ATOM 634 O O . ARG A 1 86 ? 13.484 -24.125 -16.75 1 97.81 86 ARG A O 1
ATOM 641 N N . ALA A 1 87 ? 14.789 -23.266 -15.188 1 97.31 87 ALA A N 1
ATOM 642 C CA . ALA A 1 87 ? 15.992 -23.922 -15.695 1 97.31 87 ALA A CA 1
ATOM 643 C C . ALA A 1 87 ? 16.125 -25.344 -15.148 1 97.31 87 ALA A C 1
ATOM 645 O O . ALA A 1 87 ? 16.812 -26.172 -15.727 1 97.31 87 ALA A O 1
ATOM 646 N N . ALA A 1 88 ? 15.5 -25.656 -14.07 1 97.88 88 ALA A N 1
ATOM 647 C CA . ALA A 1 88 ? 15.633 -26.938 -13.367 1 97.88 88 ALA A CA 1
ATOM 648 C C . ALA A 1 88 ? 14.711 -28 -13.977 1 97.88 88 ALA A C 1
ATOM 650 O O . ALA A 1 88 ? 13.742 -27.656 -14.664 1 97.88 88 ALA A O 1
ATOM 651 N N . PRO A 1 89 ? 15.031 -29.297 -13.758 1 97.81 89 PRO A N 1
ATOM 652 C CA . PRO A 1 89 ? 14.016 -30.297 -14.078 1 97.81 89 PRO A CA 1
ATOM 653 C C . PRO A 1 89 ? 12.695 -30.062 -13.352 1 97.81 89 PRO A C 1
ATOM 655 O O . PRO A 1 89 ? 12.695 -29.578 -12.219 1 97.81 89 PRO A O 1
ATOM 658 N N . ALA A 1 90 ? 11.602 -30.406 -13.961 1 98.44 90 ALA A N 1
ATOM 659 C CA . ALA A 1 90 ? 10.281 -30.188 -13.375 1 98.44 90 ALA A CA 1
ATOM 660 C C . ALA A 1 90 ? 9.828 -31.391 -12.562 1 98.44 90 ALA A C 1
ATOM 662 O O . ALA A 1 90 ? 9.547 -32.469 -13.133 1 98.44 90 ALA A O 1
ATOM 663 N N . PRO A 1 91 ? 9.797 -31.234 -11.32 1 98.38 91 PRO A N 1
ATOM 664 C CA . PRO A 1 91 ? 9.219 -32.344 -10.57 1 98.38 91 PRO A CA 1
ATOM 665 C C . PRO A 1 91 ? 7.699 -32.438 -10.695 1 98.38 91 PRO A C 1
ATOM 667 O O . PRO A 1 91 ? 7.059 -31.438 -11.078 1 98.38 91 PRO A O 1
ATOM 670 N N . ASP A 1 92 ? 7.141 -33.594 -10.422 1 98.25 92 ASP A N 1
ATOM 671 C CA . ASP A 1 92 ? 5.684 -33.719 -10.445 1 98.25 92 ASP A CA 1
ATOM 672 C C . ASP A 1 92 ? 5.039 -32.844 -9.375 1 98.25 92 ASP A C 1
ATOM 674 O O . ASP A 1 92 ? 4.02 -32.188 -9.633 1 98.25 92 ASP A O 1
ATOM 678 N N . ARG A 1 93 ? 5.609 -32.875 -8.172 1 98.62 93 ARG A N 1
ATOM 679 C CA . ARG A 1 93 ? 5.113 -32.125 -7.035 1 98.62 93 ARG A CA 1
ATOM 680 C C . ARG A 1 93 ? 6.25 -31.375 -6.332 1 98.62 93 ARG A C 1
ATOM 682 O O . ARG A 1 93 ? 7.34 -31.938 -6.164 1 98.62 93 ARG A O 1
ATOM 689 N N . LEU A 1 94 ? 6.004 -30.125 -5.98 1 98.56 94 LEU A N 1
ATOM 690 C CA . LEU A 1 94 ? 7.012 -29.266 -5.383 1 98.56 94 LEU A CA 1
ATOM 691 C C . LEU A 1 94 ? 6.441 -28.516 -4.188 1 98.56 94 LEU A C 1
ATOM 693 O O . LEU A 1 94 ? 5.453 -27.781 -4.316 1 98.56 94 LEU A O 1
ATOM 697 N N . VAL A 1 95 ? 7.004 -28.75 -2.992 1 98.25 95 VAL A N 1
ATOM 698 C CA . VAL A 1 95 ? 6.715 -27.875 -1.854 1 98.25 95 VAL A CA 1
ATOM 699 C C . VAL A 1 95 ? 7.531 -26.594 -1.963 1 98.25 95 VAL A C 1
ATOM 701 O O . VAL A 1 95 ? 8.758 -26.641 -2.041 1 98.25 95 VAL A O 1
ATOM 704 N N . LEU A 1 96 ? 6.852 -25.469 -2.023 1 97.56 96 LEU A N 1
ATOM 705 C CA . LEU A 1 96 ? 7.496 -24.172 -2.225 1 97.56 96 LEU A CA 1
ATOM 706 C C . LEU A 1 96 ? 7.25 -23.266 -1.031 1 97.56 96 LEU A C 1
ATOM 708 O O . LEU A 1 96 ? 6.23 -22.562 -0.972 1 97.56 96 LEU A O 1
ATOM 712 N N . PRO A 1 97 ? 8.18 -23.234 -0.125 1 95.38 97 PRO A N 1
ATOM 713 C CA . PRO A 1 97 ? 8.055 -22.328 1.017 1 95.38 97 PRO A CA 1
ATOM 714 C C . PRO A 1 97 ? 8.195 -20.859 0.623 1 95.38 97 PRO A C 1
ATOM 716 O O . PRO A 1 97 ? 9.062 -20.516 -0.186 1 95.38 97 PRO A O 1
ATOM 719 N N . SER A 1 98 ? 7.332 -20.078 1.071 1 93.25 98 SER A N 1
ATOM 720 C CA . SER A 1 98 ? 7.379 -18.625 0.865 1 93.25 98 SER A CA 1
ATOM 721 C C . SER A 1 98 ? 6.859 -17.875 2.086 1 93.25 98 SER A C 1
ATOM 723 O O . SER A 1 98 ? 5.816 -18.234 2.641 1 93.25 98 SER A O 1
ATOM 725 N N . PRO A 1 99 ? 7.547 -16.844 2.482 1 88.06 99 PRO A N 1
ATOM 726 C CA . PRO A 1 99 ? 7.145 -16.109 3.684 1 88.06 99 PRO A CA 1
ATOM 727 C C . PRO A 1 99 ? 5.922 -15.219 3.449 1 88.06 99 PRO A C 1
ATOM 729 O O . PRO A 1 99 ? 5.199 -14.891 4.395 1 88.06 99 PRO A O 1
ATOM 732 N N . ASN A 1 100 ? 5.672 -14.812 2.223 1 86.88 100 ASN A N 1
ATOM 733 C CA . ASN A 1 100 ? 4.637 -13.812 1.978 1 86.88 100 ASN A CA 1
ATOM 734 C C . ASN A 1 100 ? 3.471 -14.391 1.186 1 86.88 100 ASN A C 1
ATOM 736 O O . ASN A 1 100 ? 2.314 -14.281 1.598 1 86.88 100 ASN A O 1
ATOM 740 N N . GLY A 1 101 ? 3.732 -15.141 0.183 1 86.75 101 GLY A N 1
ATOM 741 C CA . GLY A 1 101 ? 2.695 -15.648 -0.702 1 86.75 101 GLY A CA 1
ATOM 742 C C . GLY A 1 101 ? 1.945 -16.828 -0.121 1 86.75 101 GLY A C 1
ATOM 743 O O . GLY A 1 101 ? 0.722 -16.922 -0.248 1 86.75 101 GLY A O 1
ATOM 744 N N . SER A 1 102 ? 2.602 -17.75 0.46 1 86.62 102 SER A N 1
ATOM 745 C CA . SER A 1 102 ? 1.997 -18.984 0.959 1 86.62 102 SER A CA 1
ATOM 746 C C . SER A 1 102 ? 0.982 -18.703 2.061 1 86.62 102 SER A C 1
ATOM 748 O O . SER A 1 102 ? -0.116 -19.25 2.062 1 86.62 102 SER A O 1
ATOM 750 N N . PRO A 1 103 ? 1.302 -17.781 2.936 1 86.75 103 PRO A N 1
ATOM 751 C CA . PRO A 1 103 ? 0.316 -17.469 3.971 1 86.75 103 PRO A CA 1
ATOM 752 C C . PRO A 1 103 ? -0.997 -16.938 3.393 1 86.75 103 PRO A C 1
ATOM 754 O O . PRO A 1 103 ? -2.064 -17.172 3.965 1 86.75 103 PRO A O 1
ATOM 757 N N . LEU A 1 104 ? -0.918 -16.234 2.307 1 90.69 104 LEU A N 1
ATOM 758 C CA . LEU A 1 104 ? -2.137 -15.734 1.686 1 90.69 104 LEU A CA 1
ATOM 759 C C . LEU A 1 104 ? -3.051 -16.875 1.262 1 90.69 104 LEU A C 1
ATOM 761 O O . LEU A 1 104 ? -4.258 -16.844 1.513 1 90.69 104 LEU A O 1
ATOM 765 N N . ALA A 1 105 ? -2.441 -17.828 0.664 1 89.44 105 ALA A N 1
ATOM 766 C CA . ALA A 1 105 ? -3.219 -18.984 0.211 1 89.44 105 ALA A CA 1
ATOM 767 C C . ALA A 1 105 ? -3.887 -19.688 1.386 1 89.44 105 ALA A C 1
ATOM 769 O O . ALA A 1 105 ? -5.008 -20.188 1.26 1 89.44 105 ALA A O 1
ATOM 770 N N . ALA A 1 106 ? -3.246 -19.688 2.473 1 88.31 106 ALA A N 1
ATOM 771 C CA . ALA A 1 106 ? -3.75 -20.359 3.664 1 88.31 106 ALA A CA 1
ATOM 772 C C . ALA A 1 106 ? -4.938 -19.609 4.262 1 88.31 106 ALA A C 1
ATOM 774 O O . ALA A 1 106 ? -5.715 -20.188 5.031 1 88.31 106 ALA A O 1
ATOM 775 N N . GLU A 1 107 ? -5.07 -18.359 3.949 1 89.06 107 GLU A N 1
ATOM 776 C CA . GLU A 1 107 ? -6.117 -17.531 4.535 1 89.06 107 GLU A CA 1
ATOM 777 C C . GLU A 1 107 ? -7.414 -17.625 3.734 1 89.06 107 GLU A C 1
ATOM 779 O O . GLU A 1 107 ? -8.43 -17.047 4.113 1 89.06 107 GLU A O 1
ATOM 784 N N . ALA A 1 108 ? -7.484 -18.328 2.656 1 90.56 108 ALA A N 1
ATOM 785 C CA . ALA A 1 108 ? -8.57 -18.281 1.683 1 90.56 108 ALA A CA 1
ATOM 786 C C . ALA A 1 108 ? -9.82 -18.984 2.217 1 90.56 108 ALA A C 1
ATOM 788 O O . ALA A 1 108 ? -10.922 -18.75 1.716 1 90.56 108 ALA A O 1
ATOM 789 N N . GLY A 1 109 ? -9.742 -19.828 3.256 1 89.81 109 GLY A N 1
ATOM 790 C CA . GLY A 1 109 ? -10.891 -20.594 3.709 1 89.81 109 GLY A CA 1
ATOM 791 C C . GLY A 1 109 ? -11.5 -21.453 2.619 1 89.81 109 GLY A C 1
ATOM 792 O O . GLY A 1 109 ? -10.797 -22.266 1.999 1 89.81 109 GLY A O 1
ATOM 793 N N . ASP A 1 110 ? -12.781 -21.203 2.264 1 91.5 110 ASP A N 1
ATOM 794 C CA . ASP A 1 110 ? -13.492 -22.016 1.287 1 91.5 110 ASP A CA 1
ATOM 795 C C . ASP A 1 110 ? -13.398 -21.406 -0.111 1 91.5 110 ASP A C 1
ATOM 797 O O . ASP A 1 110 ? -13.836 -22.016 -1.089 1 91.5 110 ASP A O 1
ATOM 801 N N . ALA A 1 111 ? -12.844 -20.234 -0.178 1 95.06 111 ALA A N 1
ATOM 802 C CA . ALA A 1 111 ? -12.734 -19.578 -1.476 1 95.06 111 ALA A CA 1
ATOM 803 C C . ALA A 1 111 ? -11.773 -20.328 -2.395 1 95.06 111 ALA A C 1
ATOM 805 O O . ALA A 1 111 ? -10.781 -20.891 -1.936 1 95.06 111 ALA A O 1
ATOM 806 N N . ALA A 1 112 ? -12.086 -20.328 -3.662 1 96.69 112 ALA A N 1
ATOM 807 C CA . ALA A 1 112 ? -11.07 -20.75 -4.629 1 96.69 112 ALA A CA 1
ATOM 808 C C . ALA A 1 112 ? -9.852 -19.828 -4.578 1 96.69 112 ALA A C 1
ATOM 810 O O . ALA A 1 112 ? -9.977 -18.641 -4.297 1 96.69 112 ALA A O 1
ATOM 811 N N . VAL A 1 113 ? -8.711 -20.422 -4.809 1 98.06 113 VAL A N 1
ATOM 812 C CA . VAL A 1 113 ? -7.484 -19.625 -4.754 1 98.06 113 VAL A CA 1
ATOM 813 C C . VAL A 1 113 ? -6.773 -19.688 -6.102 1 98.06 113 VAL A C 1
ATOM 815 O O . VAL A 1 113 ? -6.555 -20.766 -6.648 1 98.06 113 VAL A O 1
ATOM 818 N N . VAL A 1 114 ? -6.414 -18.531 -6.625 1 98.62 114 VAL A N 1
ATOM 819 C CA . VAL A 1 114 ? -5.699 -18.406 -7.891 1 98.62 114 VAL A CA 1
ATOM 820 C C . VAL A 1 114 ? -4.41 -17.609 -7.684 1 98.62 114 VAL A C 1
ATOM 822 O O . VAL A 1 114 ? -4.391 -16.625 -6.945 1 98.62 114 VAL A O 1
ATOM 825 N N . ALA A 1 115 ? -3.346 -18.062 -8.258 1 98.69 115 ALA A N 1
ATOM 826 C CA . ALA A 1 115 ? -2.088 -17.312 -8.234 1 98.69 115 ALA A CA 1
ATOM 827 C C . ALA A 1 115 ? -1.92 -16.484 -9.508 1 98.69 115 ALA A C 1
ATOM 829 O O . ALA A 1 115 ? -1.994 -17.016 -10.617 1 98.69 115 ALA A O 1
ATOM 830 N N . ALA A 1 116 ? -1.711 -15.234 -9.336 1 98.81 116 ALA A N 1
ATOM 831 C CA . ALA A 1 116 ? -1.518 -14.344 -10.477 1 98.81 116 ALA A CA 1
ATOM 832 C C . ALA A 1 116 ? -0.188 -13.602 -10.375 1 98.81 116 ALA A C 1
ATOM 834 O O . ALA A 1 116 ? 0.335 -13.398 -9.281 1 98.81 116 ALA A O 1
ATOM 835 N N . SER A 1 117 ? 0.397 -13.273 -11.406 1 98.69 117 SER A N 1
ATOM 836 C CA . SER A 1 117 ? 1.575 -12.438 -11.602 1 98.69 117 SER A CA 1
ATOM 837 C C . SER A 1 117 ? 1.453 -11.594 -12.867 1 98.69 117 SER A C 1
ATOM 839 O O . SER A 1 117 ? 0.394 -11.57 -13.5 1 98.69 117 SER A O 1
ATOM 841 N N . LEU A 1 118 ? 2.484 -10.898 -13.242 1 98.88 118 LEU A N 1
ATOM 842 C CA . LEU A 1 118 ? 2.453 -10.102 -14.461 1 98.88 118 LEU A CA 1
ATOM 843 C C . LEU A 1 118 ? 2.549 -10.984 -15.703 1 98.88 118 LEU A C 1
ATOM 845 O O . LEU A 1 118 ? 2.096 -10.602 -16.781 1 98.88 118 LEU A O 1
ATOM 849 N N . ARG A 1 119 ? 3.031 -12.211 -15.539 1 98.88 119 ARG A N 1
ATOM 850 C CA . ARG A 1 119 ? 3.221 -13.125 -16.656 1 98.88 119 ARG A CA 1
ATOM 851 C C . ARG A 1 119 ? 1.883 -13.656 -17.156 1 98.88 119 ARG A C 1
ATOM 853 O O . ARG A 1 119 ? 1.734 -13.953 -18.344 1 98.88 119 ARG A O 1
ATOM 860 N N . ASN A 1 120 ? 0.908 -13.75 -16.266 1 98.81 120 ASN A N 1
ATOM 861 C CA . ASN A 1 120 ? -0.315 -14.453 -16.641 1 98.81 120 ASN A CA 1
ATOM 862 C C . ASN A 1 120 ? -1.556 -13.617 -16.344 1 98.81 120 ASN A C 1
ATOM 864 O O . ASN A 1 120 ? -2.666 -14.148 -16.281 1 98.81 120 ASN A O 1
ATOM 868 N N . HIS A 1 121 ? -1.423 -12.359 -16.109 1 98.81 121 HIS A N 1
ATOM 869 C CA . HIS A 1 121 ? -2.504 -11.539 -15.578 1 98.81 121 HIS A CA 1
ATOM 870 C C . HIS A 1 121 ? -3.707 -11.531 -16.516 1 98.81 121 HIS A C 1
ATOM 872 O O . HIS A 1 121 ? -4.852 -11.578 -16.062 1 98.81 121 HIS A O 1
ATOM 878 N N . SER A 1 122 ? -3.492 -11.5 -17.844 1 98.69 122 SER A N 1
ATOM 879 C CA . SER A 1 122 ? -4.617 -11.5 -18.781 1 98.69 122 SER A CA 1
ATOM 880 C C . SER A 1 122 ? -5.359 -12.828 -18.75 1 98.69 122 SER A C 1
ATOM 882 O O . SER A 1 122 ? -6.59 -12.859 -18.812 1 98.69 122 SER A O 1
ATOM 884 N N . ALA A 1 123 ? -4.613 -13.914 -18.703 1 98.62 123 ALA A N 1
ATOM 885 C CA . ALA A 1 123 ? -5.219 -15.242 -18.641 1 98.62 123 ALA A CA 1
ATOM 886 C C . ALA A 1 123 ? -6.047 -15.406 -17.375 1 98.62 123 ALA A C 1
ATOM 888 O O . ALA A 1 123 ? -7.152 -15.953 -17.422 1 98.62 123 ALA A O 1
ATOM 889 N N . VAL A 1 124 ? -5.516 -14.961 -16.266 1 98.81 124 VAL A N 1
ATOM 890 C CA . VAL A 1 124 ? -6.227 -15.039 -15 1 98.81 124 VAL A CA 1
ATOM 891 C C . VAL A 1 124 ? -7.508 -14.211 -15.07 1 98.81 124 VAL A C 1
ATOM 893 O O . VAL A 1 124 ? -8.578 -14.688 -14.688 1 98.81 124 VAL A O 1
ATOM 896 N N . ALA A 1 125 ? -7.438 -12.969 -15.562 1 98.69 125 ALA A N 1
ATOM 897 C CA . ALA A 1 125 ? -8.617 -12.109 -15.664 1 98.69 125 ALA A CA 1
ATOM 898 C C . ALA A 1 125 ? -9.695 -12.758 -16.516 1 98.69 125 ALA A C 1
ATOM 900 O O . ALA A 1 125 ? -10.875 -12.766 -16.156 1 98.69 125 ALA A O 1
ATOM 901 N N . ARG A 1 126 ? -9.273 -13.312 -17.625 1 97.75 126 ARG A N 1
ATOM 902 C CA . ARG A 1 126 ? -10.219 -13.977 -18.516 1 97.75 126 ARG A CA 1
ATOM 903 C C . ARG A 1 126 ? -10.859 -15.18 -17.828 1 97.75 126 ARG A C 1
ATOM 905 O O . ARG A 1 126 ? -12.078 -15.367 -17.906 1 97.75 126 ARG A O 1
ATOM 912 N N . TRP A 1 127 ? -10.055 -15.961 -17.234 1 98.06 127 TRP A N 1
ATOM 913 C CA . TRP A 1 127 ? -10.539 -17.141 -16.516 1 98.06 127 TRP A CA 1
ATOM 914 C C . TRP A 1 127 ? -11.562 -16.75 -15.461 1 98.06 127 TRP A C 1
ATOM 916 O O . TRP A 1 127 ? -12.609 -17.391 -15.336 1 98.06 127 TRP A O 1
ATOM 926 N N . LEU A 1 128 ? -11.297 -15.766 -14.68 1 98.25 128 LEU A N 1
ATOM 927 C CA . LEU A 1 128 ? -12.203 -15.273 -13.648 1 98.25 128 LEU A CA 1
ATOM 928 C C . LEU A 1 128 ? -13.523 -14.812 -14.258 1 98.25 128 LEU A C 1
ATOM 930 O O . LEU A 1 128 ? -14.594 -15.188 -13.773 1 98.25 128 LEU A O 1
ATOM 934 N N . ALA A 1 129 ? -13.398 -14.023 -15.289 1 97.19 129 ALA A N 1
ATOM 935 C CA . ALA A 1 129 ? -14.594 -13.484 -15.945 1 97.19 129 ALA A CA 1
ATOM 936 C C . ALA A 1 129 ? -15.477 -14.602 -16.484 1 97.19 129 ALA A C 1
ATOM 938 O O . ALA A 1 129 ? -16.688 -14.578 -16.312 1 97.19 129 ALA A O 1
ATOM 939 N N . GLU A 1 130 ? -14.859 -15.539 -17.125 1 96.69 130 GLU A N 1
ATOM 940 C CA . GLU A 1 130 ? -15.586 -16.656 -17.734 1 96.69 130 GLU A CA 1
ATOM 941 C C . GLU A 1 130 ? -16.312 -17.469 -16.672 1 96.69 130 GLU A C 1
ATOM 943 O O . GLU A 1 130 ? -17.375 -18.047 -16.953 1 96.69 130 GLU A O 1
ATOM 948 N N . ARG A 1 131 ? -15.867 -17.453 -15.539 1 96.56 131 ARG A N 1
ATOM 949 C CA . ARG A 1 131 ? -16.438 -18.266 -14.469 1 96.56 131 ARG A CA 1
ATOM 950 C C . ARG A 1 131 ? -17.375 -17.438 -13.594 1 96.56 131 ARG A C 1
ATOM 952 O O . ARG A 1 131 ? -17.922 -17.953 -12.609 1 96.56 131 ARG A O 1
ATOM 959 N N . GLY A 1 132 ? -17.5 -16.172 -13.875 1 96.12 132 GLY A N 1
ATOM 960 C CA . GLY A 1 132 ? -18.469 -15.312 -13.227 1 96.12 132 GLY A CA 1
ATOM 961 C C . GLY A 1 132 ? -17.969 -14.727 -11.922 1 96.12 132 GLY A C 1
ATOM 962 O O . GLY A 1 132 ? -18.766 -14.18 -11.141 1 96.12 132 GLY A O 1
ATOM 963 N N . TYR A 1 133 ? -16.719 -14.906 -11.625 1 97.19 133 TYR A N 1
ATOM 964 C CA . TYR A 1 133 ? -16.156 -14.273 -10.438 1 97.19 133 TYR A CA 1
ATOM 965 C C . TYR A 1 133 ? -16.219 -12.75 -10.547 1 97.19 133 TYR A C 1
ATOM 967 O O . TYR A 1 133 ? -16.016 -12.188 -11.617 1 97.19 133 TYR A O 1
ATOM 975 N N . GLY A 1 134 ? -16.469 -12.086 -9.406 1 96.62 134 GLY A N 1
ATOM 976 C CA . GLY A 1 134 ? -16.625 -10.633 -9.391 1 96.62 134 GLY A CA 1
ATOM 977 C C . GLY A 1 134 ? -18.062 -10.18 -9.516 1 96.62 134 GLY A C 1
ATOM 978 O O . GLY A 1 134 ? -18.344 -8.984 -9.562 1 96.62 134 GLY A O 1
ATOM 979 N N . SER A 1 135 ? -18.938 -11.109 -9.672 1 95.44 135 SER A N 1
ATOM 980 C CA . SER A 1 135 ? -20.375 -10.805 -9.648 1 95.44 135 SER A CA 1
ATOM 981 C C . SER A 1 135 ? -20.922 -10.812 -8.227 1 95.44 135 SER A C 1
ATOM 983 O O . SER A 1 135 ? -20.203 -11.18 -7.285 1 95.44 135 SER A O 1
ATOM 985 N N . ALA A 1 136 ? -22.203 -10.43 -8.078 1 93.69 136 ALA A N 1
ATOM 986 C CA . ALA A 1 136 ? -22.844 -10.391 -6.77 1 93.69 136 ALA A CA 1
ATOM 987 C C . ALA A 1 136 ? -22.891 -11.781 -6.137 1 93.69 136 ALA A C 1
ATOM 989 O O . ALA A 1 136 ? -22.734 -11.922 -4.922 1 93.69 136 ALA A O 1
ATOM 990 N N . GLY A 1 137 ? -23.047 -12.758 -6.91 1 95.44 137 GLY A N 1
ATOM 991 C CA . GLY A 1 137 ? -23.141 -14.117 -6.406 1 95.44 137 GLY A CA 1
ATOM 992 C C . GLY A 1 137 ? -21.797 -14.789 -6.223 1 95.44 137 GLY A C 1
ATOM 993 O O . GLY A 1 137 ? -21.688 -15.812 -5.543 1 95.44 137 GLY A O 1
ATOM 994 N N . ARG A 1 138 ? -20.719 -14.188 -6.793 1 97.19 138 ARG A N 1
ATOM 995 C CA . ARG A 1 138 ? -19.375 -14.742 -6.723 1 97.19 138 ARG A CA 1
ATOM 996 C C . ARG A 1 138 ? -18.344 -13.633 -6.535 1 97.19 138 ARG A C 1
ATOM 998 O O . ARG A 1 138 ? -17.484 -13.422 -7.402 1 97.19 138 ARG A O 1
ATOM 1005 N N . PRO A 1 139 ? -18.375 -12.992 -5.383 1 97.94 139 PRO A N 1
ATOM 1006 C CA . PRO A 1 139 ? -17.438 -11.883 -5.164 1 97.94 139 PRO A CA 1
ATOM 1007 C C . PRO A 1 139 ? -15.984 -12.32 -5.25 1 97.94 139 PRO A C 1
ATOM 1009 O O . PRO A 1 139 ? -15.664 -13.484 -4.977 1 97.94 139 PRO A O 1
ATOM 1012 N N . LEU A 1 140 ? -15.195 -11.398 -5.676 1 98.5 140 LEU A N 1
ATOM 1013 C CA . LEU A 1 140 ? -13.781 -11.648 -5.922 1 98.5 140 LEU A CA 1
ATOM 1014 C C . LEU A 1 140 ? -12.914 -10.75 -5.047 1 98.5 140 LEU A C 1
ATOM 1016 O O . LEU A 1 140 ? -13.195 -9.562 -4.891 1 98.5 140 LEU A O 1
ATOM 1020 N N . ALA A 1 141 ? -11.914 -11.336 -4.438 1 98.38 141 ALA A N 1
ATOM 1021 C CA . ALA A 1 141 ? -10.891 -10.57 -3.73 1 98.38 141 ALA A CA 1
ATOM 1022 C C . ALA A 1 141 ? -9.516 -10.773 -4.363 1 98.38 141 ALA A C 1
ATOM 1024 O O . ALA A 1 141 ? -9.086 -11.914 -4.566 1 98.38 141 ALA A O 1
ATOM 1025 N N . VAL A 1 142 ? -8.875 -9.695 -4.762 1 98.81 142 VAL A N 1
ATOM 1026 C CA . VAL A 1 142 ? -7.484 -9.719 -5.215 1 98.81 142 VAL A CA 1
ATOM 1027 C C . VAL A 1 142 ? -6.578 -9.164 -4.117 1 98.81 142 VAL A C 1
ATOM 1029 O O . VAL A 1 142 ? -6.773 -8.047 -3.643 1 98.81 142 VAL A O 1
ATOM 1032 N N . VAL A 1 143 ? -5.594 -9.977 -3.697 1 98.69 143 VAL A N 1
ATOM 1033 C CA . VAL A 1 143 ? -4.793 -9.594 -2.539 1 98.69 143 VAL A CA 1
ATOM 1034 C C . VAL A 1 143 ? -3.312 -9.562 -2.92 1 98.69 143 VAL A C 1
ATOM 1036 O O . VAL A 1 143 ? -2.77 -10.562 -3.395 1 98.69 143 VAL A O 1
ATOM 1039 N N . ALA A 1 144 ? -2.676 -8.406 -2.758 1 98.75 144 ALA A N 1
ATOM 1040 C CA . ALA A 1 144 ? -1.229 -8.258 -2.877 1 98.75 144 ALA A CA 1
ATOM 1041 C C . ALA A 1 144 ? -0.523 -8.734 -1.608 1 98.75 144 ALA A C 1
ATOM 1043 O O . ALA A 1 144 ? -0.887 -8.336 -0.501 1 98.75 144 ALA A O 1
ATOM 1044 N N . ALA A 1 145 ? 0.458 -9.523 -1.771 1 97.94 145 ALA A N 1
ATOM 1045 C CA . ALA A 1 145 ? 1.134 -10.117 -0.621 1 97.94 145 ALA A CA 1
ATOM 1046 C C . ALA A 1 145 ? 1.967 -9.078 0.124 1 97.94 145 ALA A C 1
ATOM 1048 O O . ALA A 1 145 ? 1.934 -9.016 1.355 1 97.94 145 ALA A O 1
ATOM 1049 N N . GLY A 1 146 ? 2.619 -8.273 -0.65 1 97.75 146 GLY A N 1
ATOM 1050 C CA . GLY A 1 146 ? 3.604 -7.383 -0.052 1 97.75 146 GLY A CA 1
ATOM 1051 C C . GLY A 1 146 ? 4.859 -8.102 0.402 1 97.75 146 GLY A C 1
ATOM 1052 O O . GLY A 1 146 ? 5.062 -9.273 0.071 1 97.75 146 GLY A O 1
ATOM 1053 N N . GLU A 1 147 ? 5.703 -7.336 1.002 1 96.94 147 GLU A N 1
ATOM 1054 C CA . GLU A 1 147 ? 6.914 -7.832 1.65 1 96.94 147 GLU A CA 1
ATOM 1055 C C . GLU A 1 147 ? 6.871 -7.594 3.156 1 96.94 147 GLU A C 1
ATOM 1057 O O . GLU A 1 147 ? 5.809 -7.309 3.715 1 96.94 147 GLU A O 1
ATOM 1062 N N . ARG A 1 148 ? 7.969 -7.844 3.752 1 94.88 148 ARG A N 1
ATOM 1063 C CA . ARG A 1 148 ? 8.047 -7.621 5.191 1 94.88 148 ARG A CA 1
ATOM 1064 C C . ARG A 1 148 ? 9.203 -6.68 5.539 1 94.88 148 ARG A C 1
ATOM 1066 O O . ARG A 1 148 ? 10.297 -6.797 4.98 1 94.88 148 ARG A O 1
ATOM 1073 N N . TRP A 1 149 ? 8.883 -5.766 6.445 1 95 149 TRP A N 1
ATOM 1074 C CA . TRP A 1 149 ? 9.969 -5.02 7.078 1 95 149 TRP A CA 1
ATOM 1075 C C . TRP A 1 149 ? 10.742 -5.902 8.047 1 95 149 TRP A C 1
ATOM 1077 O O . TRP A 1 149 ? 10.305 -7.004 8.383 1 95 149 TRP A O 1
ATOM 1087 N N . PRO A 1 150 ? 11.945 -5.43 8.516 1 91.62 150 PRO A N 1
ATOM 1088 C CA . PRO A 1 150 ? 12.742 -6.246 9.438 1 91.62 150 PRO A CA 1
ATOM 1089 C C . PRO A 1 150 ? 11.984 -6.617 10.703 1 91.62 150 PRO A C 1
ATOM 1091 O O . PRO A 1 150 ? 12.234 -7.672 11.297 1 91.62 150 PRO A O 1
ATOM 1094 N N . ASP A 1 151 ? 10.938 -5.875 11.055 1 92.12 151 ASP A N 1
ATOM 1095 C CA . ASP A 1 151 ? 10.172 -6.156 12.266 1 92.12 151 ASP A CA 1
ATOM 1096 C C . ASP A 1 151 ? 9.016 -7.113 11.977 1 92.12 151 ASP A C 1
ATOM 1098 O O . ASP A 1 151 ? 8.18 -7.367 12.844 1 92.12 151 ASP A O 1
ATOM 1102 N N . GLY A 1 152 ? 8.953 -7.562 10.758 1 92.38 152 GLY A N 1
ATOM 1103 C CA . GLY A 1 152 ? 7.988 -8.578 10.375 1 92.38 152 GLY A CA 1
ATOM 1104 C C . GLY A 1 152 ? 6.684 -8 9.859 1 92.38 152 GLY A C 1
ATOM 1105 O O . GLY A 1 152 ? 5.852 -8.727 9.305 1 92.38 152 GLY A O 1
ATOM 1106 N N . SER A 1 153 ? 6.48 -6.711 9.977 1 94.06 153 SER A N 1
ATOM 1107 C CA . SER A 1 153 ? 5.234 -6.086 9.555 1 94.06 153 SER A CA 1
ATOM 1108 C C . SER A 1 153 ? 5.168 -5.961 8.039 1 94.06 153 SER A C 1
ATOM 1110 O O . SER A 1 153 ? 6.176 -6.125 7.348 1 94.06 153 SER A O 1
ATOM 1112 N N . LEU A 1 154 ? 4.023 -5.672 7.547 1 96.5 154 LEU A N 1
ATOM 1113 C CA . LEU A 1 154 ? 3.768 -5.602 6.113 1 96.5 154 LEU A CA 1
ATOM 1114 C C .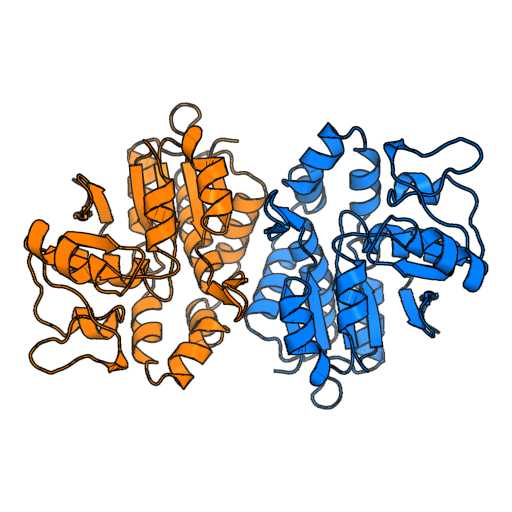 LEU A 1 154 ? 4.477 -4.406 5.492 1 96.5 154 LEU A C 1
ATOM 1116 O O . LEU A 1 154 ? 4.375 -3.285 6 1 96.5 154 LEU A O 1
ATOM 1120 N N . ARG A 1 155 ? 5.191 -4.664 4.5 1 97.44 155 ARG A N 1
ATOM 1121 C CA . ARG A 1 155 ? 5.699 -3.637 3.596 1 97.44 155 ARG A CA 1
ATOM 1122 C C . ARG A 1 155 ? 4.961 -3.67 2.26 1 97.44 155 ARG A C 1
ATOM 1124 O O . ARG A 1 155 ? 5.125 -4.609 1.478 1 97.44 155 ARG A O 1
ATOM 1131 N N . PRO A 1 156 ? 4.152 -2.656 1.984 1 98.31 156 PRO A N 1
ATOM 1132 C CA . PRO A 1 156 ? 3.525 -2.625 0.66 1 98.31 156 PRO A CA 1
ATOM 1133 C C . PRO A 1 156 ? 4.547 -2.646 -0.476 1 98.31 156 PRO A C 1
ATOM 1135 O O . PRO A 1 156 ? 5.57 -1.961 -0.403 1 98.31 156 PRO A O 1
ATOM 1138 N N . ALA A 1 157 ? 4.25 -3.432 -1.47 1 98.56 157 ALA A N 1
ATOM 1139 C CA . ALA A 1 157 ? 5.184 -3.65 -2.57 1 98.56 157 ALA A CA 1
ATOM 1140 C C . ALA A 1 157 ? 4.59 -3.189 -3.896 1 98.56 157 ALA A C 1
ATOM 1142 O O . ALA A 1 157 ? 3.512 -3.641 -4.289 1 98.56 157 ALA A O 1
ATOM 1143 N N . LEU A 1 158 ? 5.34 -2.398 -4.602 1 98.88 158 LEU A N 1
ATOM 1144 C CA . LEU A 1 158 ? 4.863 -1.817 -5.852 1 98.88 158 LEU A CA 1
ATOM 1145 C C . LEU A 1 158 ? 4.582 -2.904 -6.883 1 98.88 158 LEU A C 1
ATOM 1147 O O . LEU A 1 158 ? 3.564 -2.855 -7.582 1 98.88 158 LEU A O 1
ATOM 1151 N N . GLU A 1 159 ? 5.465 -3.898 -7.008 1 98.88 159 GLU A N 1
ATOM 1152 C CA . GLU A 1 159 ? 5.297 -4.953 -8 1 98.88 159 GLU A CA 1
ATOM 1153 C C . GLU A 1 159 ? 3.996 -5.723 -7.777 1 98.88 159 GLU A C 1
ATOM 1155 O O . GLU A 1 159 ? 3.354 -6.16 -8.734 1 98.88 159 GLU A O 1
ATOM 1160 N N . ASP A 1 160 ? 3.66 -5.91 -6.543 1 98.88 160 ASP A N 1
ATOM 1161 C CA . ASP A 1 160 ? 2.426 -6.625 -6.242 1 98.88 160 ASP A CA 1
ATOM 1162 C C . ASP A 1 160 ? 1.201 -5.762 -6.535 1 98.88 160 ASP A C 1
ATOM 1164 O O . ASP A 1 160 ? 0.163 -6.27 -6.965 1 98.88 160 ASP A O 1
ATOM 1168 N N . LEU A 1 161 ? 1.318 -4.48 -6.234 1 98.94 161 LEU A N 1
ATOM 1169 C CA . LEU A 1 161 ? 0.253 -3.553 -6.602 1 98.94 161 LEU A CA 1
ATOM 1170 C C . LEU A 1 161 ? 0.024 -3.555 -8.109 1 98.94 161 LEU A C 1
ATOM 1172 O O . LEU A 1 161 ? -1.121 -3.596 -8.562 1 98.94 161 LEU A O 1
ATOM 1176 N N . LEU A 1 162 ? 1.08 -3.51 -8.852 1 98.94 162 LEU A N 1
ATOM 1177 C CA . LEU A 1 162 ? 0.987 -3.537 -10.312 1 98.94 162 LEU A CA 1
ATOM 1178 C C . LEU A 1 162 ? 0.422 -4.867 -10.797 1 98.94 162 LEU A C 1
ATOM 1180 O O . LEU A 1 162 ? -0.427 -4.898 -11.688 1 98.94 162 LEU A O 1
ATOM 1184 N N . GLY A 1 163 ? 0.891 -5.965 -10.188 1 98.94 163 GLY A N 1
ATOM 1185 C CA . GLY A 1 163 ? 0.352 -7.266 -10.547 1 98.94 163 GLY A CA 1
ATOM 1186 C C . GLY A 1 163 ? -1.141 -7.383 -10.297 1 98.94 163 GLY A C 1
ATOM 1187 O O . GLY A 1 163 ? -1.885 -7.844 -11.164 1 98.94 163 GLY A O 1
ATOM 1188 N N . ALA A 1 164 ? -1.573 -7.004 -9.102 1 98.94 164 ALA A N 1
ATOM 1189 C CA . ALA A 1 164 ? -3 -6.992 -8.789 1 98.94 164 ALA A CA 1
ATOM 1190 C C . ALA A 1 164 ? -3.764 -6.07 -9.734 1 98.94 164 ALA A C 1
ATOM 1192 O O . ALA A 1 164 ? -4.836 -6.43 -10.227 1 98.94 164 ALA A O 1
ATOM 1193 N N . GLY A 1 165 ? -3.189 -4.887 -9.961 1 98.94 165 GLY A N 1
ATOM 1194 C CA . GLY A 1 165 ? -3.801 -3.934 -10.875 1 98.94 165 GLY A CA 1
ATOM 1195 C C . GLY A 1 165 ? -3.992 -4.488 -12.273 1 98.94 165 GLY A C 1
ATOM 1196 O O . GLY A 1 165 ? -5.004 -4.215 -12.922 1 98.94 165 GLY A O 1
ATOM 1197 N N . ALA A 1 166 ? -3.053 -5.246 -12.703 1 98.94 166 ALA A N 1
ATOM 1198 C CA . ALA A 1 166 ? -3.129 -5.836 -14.039 1 98.94 166 ALA A CA 1
ATOM 1199 C C . ALA A 1 166 ? -4.32 -6.785 -14.148 1 98.94 166 ALA A C 1
ATOM 1201 O O . ALA A 1 166 ? -5.082 -6.727 -15.117 1 98.94 166 ALA A O 1
ATOM 1202 N N . VAL A 1 167 ? -4.488 -7.641 -13.172 1 98.88 167 VAL A N 1
ATOM 1203 C CA . VAL A 1 167 ? -5.621 -8.562 -13.148 1 98.88 167 VAL A CA 1
ATOM 1204 C C . VAL A 1 167 ? -6.93 -7.77 -13.102 1 98.88 167 VAL A C 1
ATOM 1206 O O . VAL A 1 167 ? -7.855 -8.047 -13.859 1 98.88 167 VAL A O 1
ATOM 1209 N N . LEU A 1 168 ? -6.98 -6.77 -12.25 1 98.88 168 LEU A N 1
ATOM 1210 C CA . LEU A 1 168 ? -8.188 -5.98 -12.023 1 98.88 168 LEU A CA 1
ATOM 1211 C C . LEU A 1 168 ? -8.539 -5.172 -13.266 1 98.88 168 LEU A C 1
ATOM 1213 O O . LEU A 1 168 ? -9.719 -5.012 -13.594 1 98.88 168 LEU A O 1
ATOM 1217 N N . ALA A 1 169 ? -7.508 -4.633 -13.914 1 98.69 169 ALA A N 1
ATOM 1218 C CA . ALA A 1 169 ? -7.746 -3.91 -15.164 1 98.69 169 ALA A CA 1
ATOM 1219 C C . ALA A 1 169 ? -8.336 -4.832 -16.219 1 98.69 169 ALA A C 1
ATOM 1221 O O . ALA A 1 169 ? -9.227 -4.438 -16.969 1 98.69 169 ALA A O 1
ATOM 1222 N N . GLY A 1 170 ? -7.777 -6.043 -16.297 1 98.25 170 GLY A N 1
ATOM 1223 C CA . GLY A 1 170 ? -8.328 -7.027 -17.219 1 98.25 170 GLY A CA 1
ATOM 1224 C C . GLY A 1 170 ? -9.781 -7.367 -16.938 1 98.25 170 GLY A C 1
ATOM 1225 O O . GLY A 1 170 ? -10.586 -7.488 -17.859 1 98.25 170 GLY A O 1
ATOM 1226 N N . LEU A 1 171 ? -10.094 -7.508 -15.68 1 97.44 171 LEU A N 1
ATOM 1227 C CA . LEU A 1 171 ? -11.461 -7.801 -15.281 1 97.44 171 LEU A CA 1
ATOM 1228 C C . LEU A 1 171 ? -12.391 -6.652 -15.641 1 97.44 171 LEU A C 1
ATOM 1230 O O . LEU A 1 171 ? -13.508 -6.875 -16.109 1 97.44 171 LEU A O 1
ATOM 1234 N N . ARG A 1 172 ? -11.914 -5.457 -15.312 1 94.94 172 ARG A N 1
ATOM 1235 C CA . ARG A 1 172 ? -12.688 -4.266 -15.656 1 94.94 172 ARG A CA 1
ATOM 1236 C C . ARG A 1 172 ? -12.992 -4.219 -17.141 1 94.94 172 ARG A C 1
ATOM 1238 O O . ARG A 1 172 ? -14.086 -3.836 -17.547 1 94.94 172 ARG A O 1
ATOM 1245 N N . ALA A 1 173 ? -12.07 -4.629 -17.938 1 94.81 173 ALA A N 1
ATOM 1246 C CA . ALA A 1 173 ? -12.211 -4.602 -19.391 1 94.81 173 ALA A CA 1
ATOM 1247 C C . ALA A 1 173 ? -13.156 -5.703 -19.859 1 94.81 173 ALA A C 1
ATOM 1249 O O . ALA A 1 173 ? -13.812 -5.562 -20.891 1 94.81 173 ALA A O 1
ATOM 1250 N N . ALA A 1 174 ? -13.297 -6.793 -19.156 1 92.31 174 ALA A N 1
ATOM 1251 C CA . ALA A 1 174 ? -14.062 -7.973 -19.562 1 92.31 174 ALA A CA 1
ATOM 1252 C C . ALA A 1 174 ? -15.555 -7.766 -19.312 1 92.31 174 ALA A C 1
ATOM 1254 O O . ALA A 1 174 ? -16.391 -8.508 -19.859 1 92.31 174 ALA A O 1
ATOM 1255 N N . GLY A 1 175 ? -15.961 -6.805 -18.5 1 87.62 175 GLY A N 1
ATOM 1256 C CA . GLY A 1 175 ? -17.375 -6.562 -18.266 1 87.62 175 GLY A CA 1
ATOM 1257 C C . GLY A 1 175 ? -17.625 -5.672 -17.062 1 87.62 175 GLY A C 1
ATOM 1258 O O . GLY A 1 175 ? -16.688 -5.199 -16.422 1 87.62 175 GLY A O 1
ATOM 1259 N N . PRO A 1 176 ? -18.875 -5.473 -16.906 1 88.12 176 PRO A N 1
ATOM 1260 C CA . PRO A 1 176 ? -19.234 -4.566 -15.82 1 88.12 176 PRO A CA 1
ATOM 1261 C C . PRO A 1 176 ? -19.031 -5.195 -14.445 1 88.12 176 PRO A C 1
ATOM 1263 O O . PRO A 1 176 ? -19.625 -6.227 -14.141 1 88.12 176 PRO A O 1
ATOM 1266 N N . HIS A 1 177 ? -18.109 -4.875 -13.734 1 92.5 177 HIS A N 1
ATOM 1267 C CA . HIS A 1 177 ? -17.844 -5.23 -12.344 1 92.5 177 HIS A CA 1
ATOM 1268 C C . HIS A 1 177 ? -17.859 -3.998 -11.445 1 92.5 177 HIS A C 1
ATOM 1270 O O . HIS A 1 177 ? -17.547 -2.895 -11.891 1 92.5 177 HIS A O 1
ATOM 1276 N N . THR A 1 178 ? -18.344 -4.172 -10.297 1 96.06 178 THR A N 1
ATOM 1277 C CA . THR A 1 178 ? -18.281 -3.107 -9.305 1 96.06 178 THR A CA 1
ATOM 1278 C C . THR A 1 178 ? -17.047 -3.277 -8.414 1 96.06 178 THR A C 1
ATOM 1280 O O . THR A 1 178 ? -17.031 -4.137 -7.527 1 96.06 178 THR A O 1
ATOM 1283 N N . LEU A 1 179 ? -16.125 -2.467 -8.664 1 98 179 LEU A N 1
ATOM 1284 C CA . LEU A 1 179 ? -14.867 -2.52 -7.926 1 98 179 LEU A CA 1
ATOM 1285 C C . LEU A 1 179 ? -14.891 -1.558 -6.742 1 98 179 LEU A C 1
ATOM 1287 O O . LEU A 1 179 ? -15.43 -0.455 -6.844 1 98 179 LEU A O 1
ATOM 1291 N N . THR A 1 180 ? -14.32 -1.998 -5.609 1 98.19 180 THR A N 1
ATOM 1292 C CA . THR A 1 180 ? -14.062 -1.047 -4.535 1 98.19 180 THR A CA 1
ATOM 1293 C C . THR A 1 180 ? -13.133 0.066 -5.012 1 98.19 180 THR A C 1
ATOM 1295 O O . THR A 1 180 ? -12.438 -0.086 -6.016 1 98.19 180 THR A O 1
ATOM 1298 N N . PRO A 1 181 ? -13.102 1.189 -4.332 1 98.62 181 PRO A N 1
ATOM 1299 C CA . PRO A 1 181 ? -12.164 2.252 -4.691 1 98.62 181 PRO A CA 1
ATOM 1300 C C . PRO A 1 181 ? -10.711 1.776 -4.695 1 98.62 181 PRO A C 1
ATOM 1302 O O . PRO A 1 181 ? -9.922 2.193 -5.551 1 98.62 181 PRO A O 1
ATOM 1305 N N . GLU A 1 182 ? -10.336 0.931 -3.711 1 98.75 182 GLU A N 1
ATOM 1306 C CA . GLU A 1 182 ? -8.984 0.376 -3.656 1 98.75 182 GLU A CA 1
ATOM 1307 C C . GLU A 1 182 ? -8.68 -0.443 -4.906 1 98.75 182 GLU A C 1
ATOM 1309 O O . GLU A 1 182 ? -7.598 -0.311 -5.488 1 98.75 182 GLU A O 1
ATOM 1314 N N . ALA A 1 183 ? -9.617 -1.299 -5.309 1 98.81 183 ALA A N 1
ATOM 1315 C CA . ALA A 1 183 ? -9.453 -2.102 -6.516 1 98.81 183 ALA A CA 1
ATOM 1316 C C . ALA A 1 183 ? -9.398 -1.218 -7.758 1 98.81 183 ALA A C 1
ATOM 1318 O O . ALA A 1 183 ? -8.586 -1.45 -8.656 1 98.81 183 ALA A O 1
ATOM 1319 N N . THR A 1 184 ? -10.273 -0.232 -7.797 1 98.62 184 THR A N 1
ATOM 1320 C CA . THR A 1 184 ? -10.281 0.716 -8.906 1 98.62 184 THR A CA 1
ATOM 1321 C C . THR A 1 184 ? -8.938 1.425 -9.023 1 98.62 184 THR A C 1
ATOM 1323 O O . THR A 1 184 ? -8.406 1.58 -10.133 1 98.62 184 THR A O 1
ATOM 1326 N N . ALA A 1 185 ? -8.398 1.794 -7.922 1 98.88 185 ALA A N 1
ATOM 1327 C CA . ALA A 1 185 ? -7.117 2.492 -7.91 1 98.88 185 ALA A CA 1
ATOM 1328 C C . ALA A 1 185 ? -5.996 1.596 -8.43 1 98.88 185 ALA A C 1
ATOM 1330 O O . ALA A 1 185 ? -5.137 2.043 -9.195 1 98.88 185 ALA A O 1
ATOM 1331 N N . ALA A 1 186 ? -5.992 0.359 -7.98 1 98.88 186 ALA A N 1
ATOM 1332 C CA . ALA A 1 186 ? -4.988 -0.583 -8.461 1 98.88 186 ALA A CA 1
ATOM 1333 C C . ALA A 1 186 ? -5.078 -0.757 -9.977 1 98.88 186 ALA A C 1
ATOM 1335 O O . ALA A 1 186 ? -4.066 -0.707 -10.672 1 98.88 186 ALA A O 1
ATOM 1336 N N . ALA A 1 187 ? -6.285 -0.948 -10.484 1 98.81 187 ALA A N 1
ATOM 1337 C CA . ALA A 1 187 ? -6.5 -1.088 -11.922 1 98.81 187 ALA A CA 1
ATOM 1338 C C . ALA A 1 187 ? -6.066 0.172 -12.672 1 98.81 187 ALA A C 1
ATOM 1340 O O . ALA A 1 187 ? -5.43 0.09 -13.719 1 98.81 187 ALA A O 1
ATOM 1341 N N . THR A 1 188 ? -6.441 1.318 -12.133 1 98.88 188 THR A N 1
ATOM 1342 C CA . THR A 1 188 ? -6.109 2.604 -12.742 1 98.88 188 THR A CA 1
ATOM 1343 C C . THR A 1 188 ? -4.598 2.785 -12.82 1 98.88 188 THR A C 1
ATOM 1345 O O . THR A 1 188 ? -4.074 3.221 -13.852 1 98.88 188 THR A O 1
ATOM 1348 N N . LEU A 1 189 ? -3.908 2.418 -11.758 1 98.94 189 LEU A N 1
ATOM 1349 C CA . LEU A 1 189 ? -2.455 2.555 -11.758 1 98.94 189 LEU A CA 1
ATOM 1350 C C . LEU A 1 189 ? -1.828 1.692 -12.844 1 98.94 189 LEU A C 1
ATOM 1352 O O . LEU A 1 189 ? -0.948 2.152 -13.578 1 98.94 189 LEU A O 1
ATOM 1356 N N . TRP A 1 190 ? -2.258 0.468 -12.891 1 98.88 190 TRP A N 1
ATOM 1357 C CA . TRP A 1 190 ? -1.731 -0.405 -13.93 1 98.88 190 TRP A CA 1
ATOM 1358 C C . TRP A 1 190 ? -1.934 0.213 -15.312 1 98.88 190 TRP A C 1
ATOM 1360 O O . TRP A 1 190 ? -0.992 0.301 -16.109 1 98.88 190 TRP A O 1
ATOM 1370 N N . SER A 1 191 ? -3.125 0.682 -15.578 1 98.62 191 SER A N 1
ATOM 1371 C CA . SER A 1 191 ? -3.471 1.218 -16.891 1 98.62 191 SER A CA 1
ATOM 1372 C C . SER A 1 191 ? -2.664 2.473 -17.203 1 98.62 191 SER A C 1
ATOM 1374 O O . SER A 1 191 ? -2.365 2.75 -18.375 1 98.62 191 SER A O 1
ATOM 1376 N N . ALA A 1 192 ? -2.242 3.162 -16.188 1 98.75 192 ALA A N 1
ATOM 1377 C CA . ALA A 1 192 ? -1.562 4.438 -16.391 1 98.75 192 ALA A CA 1
ATOM 1378 C C . ALA A 1 192 ? -0.046 4.27 -16.328 1 98.75 192 ALA A C 1
ATOM 1380 O O . ALA A 1 192 ? 0.703 5.211 -16.594 1 98.75 192 ALA A O 1
ATOM 1381 N N . THR A 1 193 ? 0.437 3.109 -15.906 1 98.62 193 THR A N 1
ATOM 1382 C CA . THR A 1 193 ? 1.871 2.871 -15.805 1 98.62 193 THR A CA 1
ATOM 1383 C C . THR A 1 193 ? 2.492 2.689 -17.188 1 98.62 193 THR A C 1
ATOM 1385 O O . THR A 1 193 ? 2.129 1.768 -17.922 1 98.62 193 THR A O 1
ATOM 1388 N N . GLU A 1 194 ? 3.395 3.49 -17.547 1 96.88 194 GLU A N 1
ATOM 1389 C CA . GLU A 1 194 ? 3.965 3.508 -18.891 1 96.88 194 GLU A CA 1
ATOM 1390 C C . GLU A 1 194 ? 4.953 2.361 -19.094 1 96.88 194 GLU A C 1
ATOM 1392 O O . GLU A 1 194 ? 5.004 1.752 -20.156 1 96.88 194 GLU A O 1
ATOM 1397 N N . ASP A 1 195 ? 5.77 2.088 -18.156 1 98.19 195 ASP A N 1
ATOM 1398 C CA . ASP A 1 195 ? 6.836 1.102 -18.266 1 98.19 195 ASP A CA 1
ATOM 1399 C C . ASP A 1 195 ? 6.906 0.22 -17.016 1 98.19 195 ASP A C 1
ATOM 1401 O O . ASP A 1 195 ? 7.82 0.358 -16.203 1 98.19 195 ASP A O 1
ATOM 1405 N N . PRO A 1 196 ? 5.949 -0.717 -16.953 1 98.38 196 PRO A N 1
ATOM 1406 C CA . PRO A 1 196 ? 5.926 -1.584 -15.773 1 98.38 196 PRO A CA 1
ATOM 1407 C C . PRO A 1 196 ? 7.203 -2.408 -15.625 1 98.38 196 PRO A C 1
ATOM 1409 O O . PRO A 1 196 ? 7.594 -2.75 -14.5 1 98.38 196 PRO A O 1
ATOM 1412 N N . VAL A 1 197 ? 7.879 -2.717 -16.703 1 98.75 197 VAL A N 1
ATOM 1413 C CA . VAL A 1 197 ? 9.125 -3.475 -16.672 1 98.75 197 VAL A CA 1
ATOM 1414 C C . VAL A 1 197 ? 10.195 -2.668 -15.93 1 98.75 197 VAL A C 1
ATOM 1416 O O . VAL A 1 197 ? 10.852 -3.18 -15.023 1 98.75 197 VAL A O 1
ATOM 1419 N N . ALA A 1 198 ? 10.352 -1.419 -16.328 1 98.5 198 ALA A N 1
ATOM 1420 C CA . ALA A 1 198 ? 11.305 -0.55 -15.641 1 98.5 198 ALA A CA 1
ATOM 1421 C C . ALA A 1 198 ? 10.953 -0.402 -14.164 1 98.5 198 ALA A C 1
ATOM 1423 O O . ALA A 1 198 ? 11.836 -0.372 -13.305 1 98.5 198 ALA A O 1
ATOM 1424 N N . ALA A 1 199 ? 9.648 -0.296 -13.867 1 98.56 199 ALA A N 1
ATOM 1425 C CA . ALA A 1 199 ? 9.195 -0.182 -12.477 1 98.56 199 ALA A CA 1
ATOM 1426 C C . ALA A 1 199 ? 9.602 -1.405 -11.664 1 98.56 199 ALA A C 1
ATOM 1428 O O . ALA A 1 199 ? 10.055 -1.277 -10.523 1 98.56 199 ALA A O 1
ATOM 1429 N N . LEU A 1 200 ? 9.484 -2.584 -12.25 1 98.75 200 LEU A N 1
ATOM 1430 C CA . LEU A 1 200 ? 9.828 -3.82 -11.555 1 98.75 200 LEU A CA 1
ATOM 1431 C C . LEU A 1 200 ? 11.32 -3.871 -11.242 1 98.75 200 LEU A C 1
ATOM 1433 O O . LEU A 1 200 ? 11.711 -4.223 -10.125 1 98.75 200 LEU A O 1
ATOM 1437 N N . HIS A 1 201 ? 12.102 -3.514 -12.18 1 98.62 201 HIS A N 1
ATOM 1438 C CA . HIS A 1 201 ? 13.547 -3.559 -11.992 1 98.62 201 HIS A CA 1
ATOM 1439 C C . HIS A 1 201 ? 14 -2.514 -10.977 1 98.62 201 HIS A C 1
ATOM 1441 O O . HIS A 1 201 ? 14.984 -2.723 -10.258 1 98.62 201 HIS A O 1
ATOM 1447 N N . GLY A 1 202 ? 13.25 -1.443 -10.891 1 98.31 202 GLY A N 1
ATOM 1448 C CA . GLY A 1 202 ? 13.711 -0.312 -10.102 1 98.31 202 GLY A CA 1
ATOM 1449 C C . GLY A 1 202 ? 13.055 -0.228 -8.734 1 98.31 202 GLY A C 1
ATOM 1450 O O . GLY A 1 202 ? 13.523 0.504 -7.859 1 98.31 202 GLY A O 1
ATOM 1451 N N . CYS A 1 203 ? 11.961 -0.944 -8.523 1 98.5 203 CYS A N 1
ATOM 1452 C CA . CYS A 1 203 ? 11.266 -0.856 -7.242 1 98.5 203 CYS A CA 1
ATOM 1453 C C . CYS A 1 203 ? 12.109 -1.455 -6.125 1 98.5 203 CYS A C 1
ATOM 1455 O O . CYS A 1 203 ? 13.141 -2.07 -6.379 1 98.5 203 CYS A O 1
ATOM 1457 N N . ASP A 1 204 ? 11.703 -1.282 -4.918 1 97.62 204 ASP A N 1
ATOM 1458 C CA . ASP A 1 204 ? 12.461 -1.716 -3.752 1 97.62 204 ASP A CA 1
ATOM 1459 C C . ASP A 1 204 ? 12.766 -3.211 -3.816 1 97.62 204 ASP A C 1
ATOM 1461 O O . ASP A 1 204 ? 13.914 -3.625 -3.652 1 97.62 204 ASP A O 1
ATOM 1465 N N . SER A 1 205 ? 11.758 -4.008 -4.09 1 98.12 205 SER A N 1
ATOM 1466 C CA . SER A 1 205 ? 11.93 -5.457 -4.145 1 98.12 205 SER A CA 1
ATOM 1467 C C . SER A 1 205 ? 12.844 -5.863 -5.297 1 98.12 205 SER A C 1
ATOM 1469 O O . SER A 1 205 ? 13.641 -6.797 -5.168 1 98.12 205 SER A O 1
ATOM 1471 N N . GLY A 1 206 ? 12.609 -5.191 -6.434 1 98.62 206 GLY A N 1
ATOM 1472 C CA . GLY A 1 206 ? 13.484 -5.461 -7.559 1 98.62 206 GLY A CA 1
ATOM 1473 C C . GLY A 1 206 ? 14.945 -5.195 -7.25 1 98.62 206 GLY A C 1
ATOM 1474 O O . GLY A 1 206 ? 15.805 -6.047 -7.5 1 98.62 206 GLY A O 1
ATOM 1475 N N . ARG A 1 207 ? 15.242 -4.125 -6.676 1 98.19 207 ARG A N 1
ATOM 1476 C CA . ARG A 1 207 ? 16.609 -3.76 -6.312 1 98.19 207 ARG A CA 1
ATOM 1477 C C . ARG A 1 207 ? 17.188 -4.727 -5.277 1 98.19 207 ARG A C 1
ATOM 1479 O O . ARG A 1 207 ? 18.375 -5.047 -5.309 1 98.19 207 ARG A O 1
ATOM 1486 N N . GLU A 1 208 ? 16.359 -5.152 -4.328 1 97.56 208 GLU A N 1
ATOM 1487 C CA . GLU A 1 208 ? 16.797 -6.137 -3.344 1 97.56 208 GLU A CA 1
ATOM 1488 C C . GLU A 1 208 ? 17.25 -7.43 -4.02 1 97.56 208 GLU A C 1
ATOM 1490 O O . GLU A 1 208 ? 18.266 -8 -3.65 1 97.56 208 GLU A O 1
ATOM 1495 N N . LEU A 1 209 ? 16.469 -7.879 -4.969 1 98 209 LEU A N 1
ATOM 1496 C CA . LEU A 1 209 ? 16.844 -9.094 -5.68 1 98 209 LEU A CA 1
ATOM 1497 C C . LEU A 1 209 ? 18.156 -8.906 -6.438 1 98 209 LEU A C 1
ATOM 1499 O O . LEU A 1 209 ? 18.969 -9.828 -6.527 1 98 209 LEU A O 1
ATOM 1503 N N . TYR A 1 210 ? 18.359 -7.688 -7.02 1 98.19 210 TYR A N 1
ATOM 1504 C CA . TYR A 1 210 ? 19.641 -7.375 -7.625 1 98.19 210 TYR A CA 1
ATOM 1505 C C . TYR A 1 210 ? 20.766 -7.492 -6.605 1 98.19 210 TYR A C 1
ATOM 1507 O O . TYR A 1 210 ? 21.797 -8.109 -6.875 1 98.19 210 TYR A O 1
ATOM 1515 N N . GLU A 1 211 ? 20.547 -6.961 -5.453 1 97.56 211 GLU A N 1
ATOM 1516 C CA . GLU A 1 211 ? 21.562 -6.961 -4.395 1 97.56 211 GLU A CA 1
ATOM 1517 C C . GLU A 1 211 ? 21.859 -8.375 -3.916 1 97.56 211 GLU A C 1
ATOM 1519 O O . GLU A 1 211 ? 23 -8.688 -3.545 1 97.56 211 GLU A O 1
ATOM 1524 N N . TYR A 1 212 ? 20.812 -9.227 -3.916 1 96.19 212 TYR A N 1
ATOM 1525 C CA . TYR A 1 212 ? 20.953 -10.609 -3.479 1 96.19 212 TYR A CA 1
ATOM 1526 C C . TYR A 1 212 ? 21.609 -11.461 -4.566 1 96.19 212 TYR A C 1
ATOM 1528 O O . TYR A 1 212 ? 21.922 -12.633 -4.344 1 96.19 212 TYR A O 1
ATOM 1536 N N . GLY A 1 213 ? 21.75 -10.891 -5.832 1 96.94 213 GLY A N 1
ATOM 1537 C CA . GLY A 1 213 ? 22.406 -11.602 -6.914 1 96.94 213 GLY A CA 1
ATOM 1538 C C . GLY A 1 213 ? 21.453 -12.367 -7.805 1 96.94 213 GLY A C 1
ATOM 1539 O O . GLY A 1 213 ? 21.828 -13.344 -8.445 1 96.94 213 GLY A O 1
ATOM 1540 N N . PHE A 1 214 ? 20.172 -11.914 -7.805 1 97.5 214 PHE A N 1
ATOM 1541 C CA . PHE A 1 214 ? 19.172 -12.648 -8.57 1 97.5 214 PHE A CA 1
ATOM 1542 C C . PHE A 1 214 ? 18.406 -11.727 -9.516 1 97.5 214 PHE A C 1
ATOM 1544 O O . PHE A 1 214 ? 17.188 -11.734 -9.547 1 97.5 214 PHE A O 1
ATOM 1551 N N . PRO A 1 215 ? 19.125 -10.938 -10.305 1 98.12 215 PRO A N 1
ATOM 1552 C CA . PRO A 1 215 ? 18.422 -10.055 -11.25 1 98.12 215 PRO A CA 1
ATOM 1553 C C . PRO A 1 215 ? 17.578 -10.828 -12.258 1 98.12 215 PRO A C 1
ATOM 1555 O O . PRO A 1 215 ? 16.578 -10.297 -12.758 1 98.12 215 PRO A O 1
ATOM 1558 N N . GLN A 1 216 ? 17.953 -12.055 -12.531 1 98.06 216 GLN A N 1
ATOM 1559 C CA . GLN A 1 216 ? 17.234 -12.875 -13.5 1 98.06 216 GLN A CA 1
ATOM 1560 C C . GLN A 1 216 ? 15.812 -13.156 -13.023 1 98.06 216 GLN A C 1
ATOM 1562 O O . GLN A 1 216 ? 14.898 -13.328 -13.844 1 98.06 216 GLN A O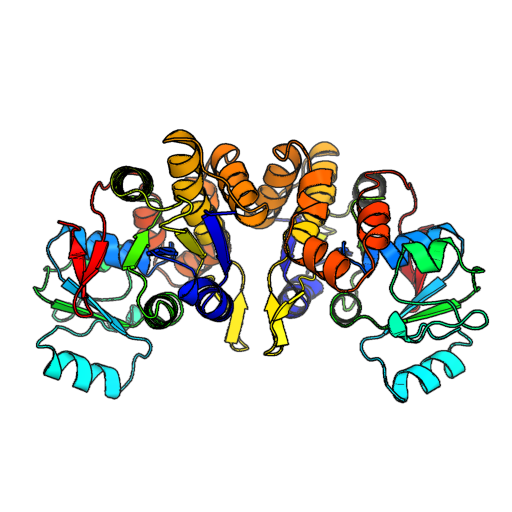 1
ATOM 1567 N N . ASP A 1 217 ? 15.625 -13.219 -11.727 1 98.56 217 ASP A N 1
ATOM 1568 C CA . ASP A 1 217 ? 14.281 -13.422 -11.195 1 98.56 217 ASP A CA 1
ATOM 1569 C C . ASP A 1 217 ? 13.359 -12.258 -11.562 1 98.56 217 ASP A C 1
ATOM 1571 O O . ASP A 1 217 ? 12.188 -12.461 -11.875 1 98.56 217 ASP A O 1
ATOM 1575 N N . VAL A 1 218 ? 13.883 -11.023 -11.5 1 98.88 218 VAL A N 1
ATOM 1576 C CA . VAL A 1 218 ? 13.117 -9.852 -11.898 1 98.88 218 VAL A CA 1
ATOM 1577 C C . VAL A 1 218 ? 12.82 -9.914 -13.398 1 98.88 218 VAL A C 1
ATOM 1579 O O . VAL A 1 218 ? 11.719 -9.586 -13.836 1 98.88 218 VAL A O 1
ATOM 1582 N N . GLY A 1 219 ? 13.812 -10.359 -14.125 1 98.81 219 GLY A N 1
ATOM 1583 C CA . GLY A 1 219 ? 13.617 -10.523 -15.562 1 98.81 219 GLY A CA 1
ATOM 1584 C C . GLY A 1 219 ? 12.469 -11.445 -15.906 1 98.81 219 GLY A C 1
ATOM 1585 O O . GLY A 1 219 ? 11.648 -11.125 -16.766 1 98.81 219 GLY A O 1
ATOM 1586 N N . VAL A 1 220 ? 12.367 -12.562 -15.258 1 98.81 220 VAL A N 1
ATOM 1587 C CA . VAL A 1 220 ? 11.297 -13.523 -15.508 1 98.81 220 VAL A CA 1
ATOM 1588 C C . VAL A 1 220 ? 9.953 -12.922 -15.102 1 98.81 220 VAL A C 1
ATOM 1590 O O . VAL A 1 220 ? 8.977 -13.016 -15.844 1 98.81 220 VAL A O 1
ATOM 1593 N N . ALA A 1 221 ? 9.922 -12.289 -13.945 1 98.88 221 ALA A N 1
ATOM 1594 C CA . ALA A 1 221 ? 8.688 -11.688 -13.445 1 98.88 221 ALA A CA 1
ATOM 1595 C C . ALA A 1 221 ? 8.203 -10.586 -14.391 1 98.88 221 ALA A C 1
ATOM 1597 O O . ALA A 1 221 ? 7 -10.328 -14.477 1 98.88 221 ALA A O 1
ATOM 1598 N N . ALA A 1 222 ? 9.102 -10 -15.164 1 98.81 222 ALA A N 1
ATOM 1599 C CA . ALA A 1 222 ? 8.805 -8.852 -16.016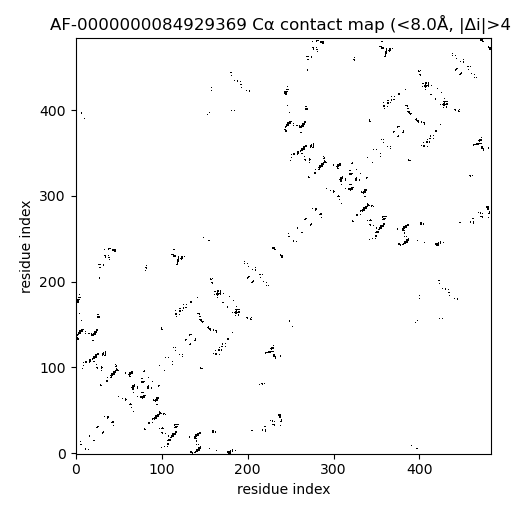 1 98.81 222 ALA A CA 1
ATOM 1600 C C . ALA A 1 222 ? 8.352 -9.289 -17.406 1 98.81 222 ALA A C 1
ATOM 1602 O O . ALA A 1 222 ? 8.117 -8.461 -18.281 1 98.81 222 ALA A O 1
ATOM 1603 N N . GLU A 1 223 ? 8.273 -10.562 -17.609 1 98.81 223 GLU A N 1
ATOM 1604 C CA . GLU A 1 223 ? 7.754 -11.07 -18.875 1 98.81 223 GLU A CA 1
ATOM 1605 C C . GLU A 1 223 ? 6.234 -10.945 -18.938 1 98.81 223 GLU A C 1
ATOM 1607 O O . GLU A 1 223 ? 5.52 -11.945 -18.922 1 98.81 223 GLU A O 1
ATOM 1612 N N . ILE A 1 224 ? 5.832 -9.805 -19.141 1 98.69 224 ILE A N 1
ATOM 1613 C CA . ILE A 1 224 ? 4.43 -9.43 -19.016 1 98.69 224 ILE A CA 1
ATOM 1614 C C . ILE A 1 224 ? 3.588 -10.219 -20.016 1 98.69 224 ILE A C 1
ATOM 1616 O O . ILE A 1 224 ? 3.879 -10.219 -21.219 1 98.69 224 ILE A O 1
ATOM 1620 N N . ASP A 1 225 ? 2.613 -10.906 -19.484 1 98.31 225 ASP A N 1
ATOM 1621 C CA . ASP A 1 225 ? 1.573 -11.602 -20.234 1 98.31 225 ASP A CA 1
ATOM 1622 C C . ASP A 1 225 ? 2.176 -12.656 -21.156 1 98.31 225 ASP A C 1
ATOM 1624 O O . ASP A 1 225 ? 1.653 -12.906 -22.25 1 98.31 225 ASP A O 1
ATOM 1628 N N . SER A 1 226 ? 3.209 -13.289 -20.719 1 98.62 226 SER A N 1
ATOM 1629 C CA . SER A 1 226 ? 3.918 -14.281 -21.516 1 98.62 226 SER A CA 1
ATOM 1630 C C . SER A 1 226 ? 3.355 -15.68 -21.281 1 98.62 226 SER A C 1
ATOM 1632 O O . SER A 1 226 ? 3.803 -16.641 -21.906 1 98.62 226 SER A O 1
ATOM 1634 N N . SER A 1 227 ? 2.424 -15.828 -20.422 1 98.56 227 SER A N 1
ATOM 1635 C CA . SER A 1 227 ? 1.896 -17.141 -20.078 1 98.56 227 SER A CA 1
ATOM 1636 C C . SER A 1 227 ? 0.371 -17.141 -20.078 1 98.56 227 SER A C 1
ATOM 1638 O O . SER A 1 227 ? -0.259 -16.156 -19.719 1 98.56 227 SER A O 1
ATOM 1640 N N . THR A 1 228 ? -0.257 -18.219 -20.438 1 98.38 228 THR A N 1
ATOM 1641 C CA . THR A 1 228 ? -1.707 -18.375 -20.422 1 98.38 228 THR A CA 1
ATOM 1642 C C . THR A 1 228 ? -2.127 -19.328 -19.297 1 98.38 228 THR A C 1
ATOM 1644 O O . THR A 1 228 ? -3.307 -19.672 -19.172 1 98.38 228 THR A O 1
ATOM 1647 N N . THR A 1 229 ? -1.151 -19.75 -18.531 1 98.5 229 THR A N 1
ATOM 1648 C CA . THR A 1 229 ? -1.406 -20.688 -17.438 1 98.5 229 THR A CA 1
ATOM 1649 C C . THR A 1 229 ? -2.129 -19.984 -16.281 1 98.5 229 THR A C 1
ATOM 1651 O O . THR A 1 229 ? -1.79 -18.859 -15.922 1 98.5 229 THR A O 1
ATOM 1654 N N . VAL A 1 230 ? -3.168 -20.672 -15.766 1 98.88 230 VAL A N 1
ATOM 1655 C CA . VAL A 1 230 ? -3.893 -20.156 -14.602 1 98.88 230 VAL A CA 1
ATOM 1656 C C . VAL A 1 230 ? -3.752 -21.141 -13.438 1 98.88 230 VAL A C 1
ATOM 1658 O O . VAL A 1 230 ? -4.52 -22.094 -13.328 1 98.88 230 VAL A O 1
ATOM 1661 N N . PRO A 1 231 ? -2.834 -20.906 -12.562 1 98.88 231 PRO A N 1
ATOM 1662 C CA . PRO A 1 231 ? -2.66 -21.797 -11.414 1 98.88 231 PRO A CA 1
ATOM 1663 C C . PRO A 1 231 ? -3.797 -21.672 -10.398 1 98.88 231 PRO A C 1
ATOM 1665 O O . PRO A 1 231 ? -4.043 -20.594 -9.867 1 98.88 231 PRO A O 1
ATOM 1668 N N . VAL A 1 232 ? -4.457 -22.734 -10.102 1 98.62 232 VAL A N 1
ATOM 1669 C CA . VAL A 1 232 ? -5.539 -22.797 -9.133 1 98.62 232 VAL A CA 1
ATOM 1670 C C . VAL A 1 232 ? -5.207 -23.828 -8.047 1 98.62 232 VAL A C 1
ATOM 1672 O O . VAL A 1 232 ? -4.656 -24.891 -8.344 1 98.62 232 VAL A O 1
ATOM 1675 N N . LEU A 1 233 ? -5.5 -23.469 -6.805 1 97.62 233 LEU A N 1
ATOM 1676 C CA . LEU A 1 233 ? -5.234 -24.375 -5.688 1 97.62 233 LEU A CA 1
ATOM 1677 C C . LEU A 1 233 ? -6.309 -25.453 -5.594 1 97.62 233 LEU A C 1
ATOM 1679 O O . LEU A 1 233 ? -7.477 -25.156 -5.332 1 97.62 233 LEU A O 1
ATOM 1683 N N . VAL A 1 234 ? -5.949 -26.625 -5.832 1 95.44 234 VAL A N 1
ATOM 1684 C CA . VAL A 1 234 ? -6.824 -27.797 -5.754 1 95.44 234 VAL A CA 1
ATOM 1685 C C . VAL A 1 234 ? -6.184 -28.859 -4.875 1 95.44 234 VAL A C 1
ATOM 1687 O O . VAL A 1 234 ? -5.055 -29.281 -5.133 1 95.44 234 VAL A O 1
ATOM 1690 N N . ASP A 1 235 ? -6.844 -29.25 -3.84 1 93.06 235 ASP A N 1
ATOM 1691 C CA . ASP A 1 235 ? -6.363 -30.281 -2.916 1 93.06 235 ASP A CA 1
ATOM 1692 C C . ASP A 1 235 ? -4.973 -29.922 -2.389 1 93.06 235 ASP A C 1
ATOM 1694 O O . ASP A 1 235 ? -4.066 -30.766 -2.4 1 93.06 235 ASP A O 1
ATOM 1698 N N . GLY A 1 236 ? -4.793 -28.672 -2.184 1 94.31 236 GLY A N 1
ATOM 1699 C CA . GLY A 1 236 ? -3.605 -28.203 -1.488 1 94.31 236 GLY A CA 1
ATOM 1700 C C . GLY A 1 236 ? -2.445 -27.922 -2.422 1 94.31 236 GLY A C 1
ATOM 1701 O O . GLY A 1 236 ? -1.36 -27.531 -1.972 1 94.31 236 GLY A O 1
ATOM 1702 N N . ALA A 1 237 ? -2.686 -28.047 -3.705 1 97.44 237 ALA A N 1
ATOM 1703 C CA . ALA A 1 237 ? -1.618 -27.797 -4.668 1 97.44 237 ALA A CA 1
ATOM 1704 C C . ALA A 1 237 ? -2.104 -26.891 -5.801 1 97.44 237 ALA A C 1
ATOM 1706 O O . ALA A 1 237 ? -3.213 -27.062 -6.309 1 97.44 237 ALA A O 1
ATOM 1707 N N . PHE A 1 238 ? -1.296 -25.922 -6.133 1 98.5 238 PHE A N 1
ATOM 1708 C CA . PHE A 1 238 ? -1.569 -25.141 -7.332 1 98.5 238 PHE A CA 1
ATOM 1709 C C . PHE A 1 238 ? -1.315 -25.969 -8.586 1 98.5 238 PHE A C 1
ATOM 1711 O O . PHE A 1 238 ? -0.258 -26.578 -8.727 1 98.5 238 PHE A O 1
ATOM 1718 N N . GLN A 1 239 ? -2.191 -25.984 -9.43 1 98.5 239 GLN A N 1
ATOM 1719 C CA . GLN A 1 239 ? -2.096 -26.656 -10.727 1 98.5 239 GLN A CA 1
ATOM 1720 C C . GLN A 1 239 ? -2.902 -25.922 -11.781 1 98.5 239 GLN A C 1
ATOM 1722 O O . GLN A 1 239 ? -3.693 -25.031 -11.461 1 98.5 239 GLN A O 1
ATOM 1727 N N . GLU A 1 240 ? -2.65 -26.219 -12.977 1 97.94 240 GLU A N 1
ATOM 1728 C CA . GLU A 1 240 ? -3.357 -25.531 -14.062 1 97.94 240 GLU A CA 1
ATOM 1729 C C . GLU A 1 240 ? -4.867 -25.719 -13.93 1 97.94 240 GLU A C 1
ATOM 1731 O O . GLU A 1 240 ? -5.348 -26.812 -13.648 1 97.94 240 GLU A O 1
ATOM 1736 N N . ALA A 1 241 ? -5.582 -24.594 -14.07 1 94.94 241 ALA A N 1
ATOM 1737 C CA . ALA A 1 241 ? -7.039 -24.625 -14 1 94.94 241 ALA A CA 1
ATOM 1738 C C . ALA A 1 241 ? -7.613 -25.547 -15.078 1 94.94 241 ALA A C 1
ATOM 1740 O O . ALA A 1 241 ? -7.094 -25.609 -16.203 1 94.94 241 ALA A O 1
ATOM 1741 N N . PRO A 1 242 ? -8.656 -26.297 -14.75 1 82.94 242 PRO A N 1
ATOM 1742 C CA . PRO A 1 242 ? -9.273 -27.188 -15.734 1 82.94 242 PRO A CA 1
ATOM 1743 C C . PRO A 1 242 ? -9.945 -26.438 -16.875 1 82.94 242 PRO A C 1
ATOM 1745 O O . PRO A 1 242 ? -10.359 -25.281 -16.703 1 82.94 242 PRO A O 1
ATOM 1748 N N . MET B 1 1 ? 18.281 8.352 -6.801 1 83.56 1 MET B N 1
ATOM 1749 C CA . MET B 1 1 ? 16.922 8.859 -6.637 1 83.56 1 MET B CA 1
ATOM 1750 C C . MET B 1 1 ? 16.828 9.82 -5.457 1 83.56 1 MET B C 1
ATOM 1752 O O . MET B 1 1 ? 17.5 9.625 -4.438 1 83.56 1 MET B O 1
ATOM 1756 N N . THR B 1 2 ? 16.141 10.992 -5.68 1 93.44 2 THR B N 1
ATOM 1757 C CA . THR B 1 2 ? 16.172 12.094 -4.727 1 93.44 2 THR B CA 1
ATOM 1758 C C . THR B 1 2 ? 14.812 12.297 -4.074 1 93.44 2 THR B C 1
ATOM 1760 O O . THR B 1 2 ? 14.695 13.008 -3.074 1 93.44 2 THR B O 1
ATOM 1763 N N . VAL B 1 3 ? 13.75 11.719 -4.652 1 98.38 3 VAL B N 1
ATOM 1764 C CA . VAL B 1 3 ? 12.398 11.781 -4.102 1 98.38 3 VAL B CA 1
ATOM 1765 C C . VAL B 1 3 ? 11.859 10.375 -3.896 1 98.38 3 VAL B C 1
ATOM 1767 O O . VAL B 1 3 ? 11.711 9.609 -4.855 1 98.38 3 VAL B O 1
ATOM 1770 N N . SER B 1 4 ? 11.57 10.07 -2.693 1 98.38 4 SER B N 1
ATOM 1771 C CA . SER B 1 4 ? 11.109 8.727 -2.348 1 98.38 4 SER B CA 1
ATOM 1772 C C . SER B 1 4 ? 9.711 8.758 -1.754 1 98.38 4 SER B C 1
ATOM 1774 O O . SER B 1 4 ? 9.242 9.812 -1.312 1 98.38 4 SER B O 1
ATOM 1776 N N . PHE B 1 5 ? 9.094 7.664 -1.874 1 98.75 5 PHE B N 1
ATOM 1777 C CA . PHE B 1 5 ? 7.789 7.426 -1.258 1 98.75 5 PHE B CA 1
ATOM 1778 C C . PHE B 1 5 ? 7.832 6.188 -0.37 1 98.75 5 PHE B C 1
ATOM 1780 O O . PHE B 1 5 ? 8.453 5.184 -0.722 1 98.75 5 PHE B O 1
ATOM 1787 N N . GLY B 1 6 ? 7.195 6.332 0.814 1 97.94 6 GLY B N 1
ATOM 1788 C CA . GLY B 1 6 ? 7.141 5.191 1.715 1 97.94 6 GLY B CA 1
ATOM 1789 C C . GLY B 1 6 ? 5.867 5.141 2.539 1 97.94 6 GLY B C 1
ATOM 1790 O O . GLY B 1 6 ? 4.977 5.973 2.363 1 97.94 6 GLY B O 1
ATOM 1791 N N . TRP B 1 7 ? 5.793 4.039 3.42 1 98.25 7 TRP B N 1
ATOM 1792 C CA . TRP B 1 7 ? 4.59 3.783 4.199 1 98.25 7 TRP B CA 1
ATOM 1793 C C . TRP B 1 7 ? 4.914 3.678 5.688 1 98.25 7 TRP B C 1
ATOM 1795 O O . TRP B 1 7 ? 5.797 2.912 6.082 1 98.25 7 TRP B O 1
ATOM 1805 N N . GLY B 1 8 ? 4.176 4.434 6.484 1 96.94 8 GLY B N 1
ATOM 1806 C CA . GLY B 1 8 ? 4.137 4.207 7.922 1 96.94 8 GLY B CA 1
ATOM 1807 C C . GLY B 1 8 ? 5.426 4.59 8.617 1 96.94 8 GLY B C 1
ATOM 1808 O O . GLY B 1 8 ? 6.363 5.07 7.984 1 96.94 8 GLY B O 1
ATOM 1809 N N . PRO B 1 9 ? 5.465 4.371 9.922 1 95.19 9 PRO B N 1
ATOM 1810 C CA . PRO B 1 9 ? 6.602 4.809 10.734 1 95.19 9 PRO B CA 1
ATOM 1811 C C . PRO B 1 9 ? 7.867 3.992 10.461 1 95.19 9 PRO B C 1
ATOM 1813 O O . PRO B 1 9 ? 8.977 4.523 10.547 1 95.19 9 PRO B O 1
ATOM 1816 N N . VAL B 1 10 ? 7.711 2.758 10.141 1 94.62 10 VAL B N 1
ATOM 1817 C CA . VAL B 1 10 ? 8.883 1.918 9.898 1 94.62 10 VAL B CA 1
ATOM 1818 C C . VAL B 1 10 ? 9.648 2.438 8.688 1 94.62 10 VAL B C 1
ATOM 1820 O O . VAL B 1 10 ? 10.867 2.627 8.75 1 94.62 10 VAL B O 1
ATOM 1823 N N . GLU B 1 11 ? 8.984 2.674 7.641 1 95.56 11 GLU B N 1
ATOM 1824 C CA . GLU B 1 11 ? 9.664 3.168 6.449 1 95.56 11 GLU B CA 1
ATOM 1825 C C . GLU B 1 11 ? 10.133 4.609 6.641 1 95.56 11 GLU B C 1
ATOM 1827 O O . GLU B 1 11 ? 11.172 5 6.109 1 95.56 11 GLU B O 1
ATOM 1832 N N . ALA B 1 12 ? 9.32 5.391 7.34 1 96.19 12 ALA B N 1
ATOM 1833 C CA . ALA B 1 12 ? 9.766 6.742 7.672 1 96.19 12 ALA B CA 1
ATOM 1834 C C . ALA B 1 12 ? 11.117 6.719 8.375 1 96.19 12 ALA B C 1
ATOM 1836 O O . ALA B 1 12 ? 12.008 7.504 8.047 1 96.19 12 ALA B O 1
ATOM 1837 N N . ARG B 1 13 ? 11.25 5.844 9.328 1 94.44 13 ARG B N 1
ATOM 1838 C CA . ARG B 1 13 ? 12.492 5.715 10.078 1 94.44 13 ARG B CA 1
ATOM 1839 C C . ARG B 1 13 ? 13.656 5.348 9.164 1 94.44 13 ARG B C 1
ATOM 1841 O O . ARG B 1 13 ? 14.781 5.805 9.375 1 94.44 13 ARG B O 1
ATOM 1848 N N . THR B 1 14 ? 13.375 4.527 8.188 1 93.25 14 THR B N 1
ATOM 1849 C CA . THR B 1 14 ? 14.391 4.078 7.246 1 93.25 14 THR B CA 1
ATOM 1850 C C . THR B 1 14 ? 14.789 5.211 6.301 1 93.25 14 THR B C 1
ATOM 1852 O O . THR B 1 14 ? 15.961 5.328 5.926 1 93.25 14 THR B O 1
ATOM 1855 N N . LEU B 1 15 ? 13.875 6.082 5.91 1 94.75 15 LEU B N 1
ATOM 1856 C CA . LEU B 1 15 ? 14.102 7.105 4.895 1 94.75 15 LEU B CA 1
ATOM 1857 C C . LEU B 1 15 ? 14.609 8.391 5.523 1 94.75 15 LEU B C 1
ATOM 1859 O O . LEU B 1 15 ? 15.305 9.18 4.867 1 94.75 15 LEU B O 1
ATOM 1863 N N . ALA B 1 16 ? 14.328 8.609 6.762 1 94.25 16 ALA B N 1
ATOM 1864 C CA . ALA B 1 16 ? 14.508 9.891 7.445 1 94.25 16 ALA B CA 1
ATOM 1865 C C . ALA B 1 16 ? 15.977 10.297 7.473 1 94.25 16 ALA B C 1
ATOM 1867 O O . ALA B 1 16 ? 16.312 11.453 7.23 1 94.25 16 ALA B O 1
ATOM 1868 N N . PRO B 1 17 ? 16.938 9.383 7.742 1 94 17 PRO B N 1
ATOM 1869 C CA . PRO B 1 17 ? 18.344 9.789 7.883 1 94 17 PRO B CA 1
ATOM 1870 C C . PRO B 1 17 ? 18.906 10.422 6.613 1 94 17 PRO B C 1
ATOM 1872 O O . PRO B 1 17 ? 19.781 11.289 6.684 1 94 17 PRO B O 1
ATOM 1875 N N . ALA B 1 18 ? 18.391 10.031 5.477 1 94.44 18 ALA B N 1
ATOM 1876 C CA . ALA B 1 18 ? 18.922 10.539 4.211 1 94.44 18 ALA B CA 1
ATOM 1877 C C . ALA B 1 18 ? 18.078 11.703 3.695 1 94.44 18 ALA B C 1
ATOM 1879 O O . ALA B 1 18 ? 18.469 12.375 2.736 1 94.44 18 ALA B O 1
ATOM 1880 N N . ALA B 1 19 ? 16.969 11.961 4.32 1 97.06 19 ALA B N 1
ATOM 1881 C CA . ALA B 1 19 ? 16.047 12.969 3.818 1 97.06 19 ALA B CA 1
ATOM 1882 C C . ALA B 1 19 ? 16.312 14.336 4.441 1 97.06 19 ALA B C 1
ATOM 1884 O O . ALA B 1 19 ? 16.578 14.43 5.645 1 97.06 19 ALA B O 1
ATOM 1885 N N . ALA B 1 20 ? 16.312 15.328 3.639 1 97.88 20 ALA B N 1
ATOM 1886 C CA . ALA B 1 20 ? 16.344 16.703 4.141 1 97.88 20 ALA B CA 1
ATOM 1887 C C . ALA B 1 20 ? 14.977 17.156 4.629 1 97.88 20 ALA B C 1
ATOM 1889 O O . ALA B 1 20 ? 14.867 18.031 5.484 1 97.88 20 ALA B O 1
ATOM 1890 N N . CYS B 1 21 ? 13.93 16.531 4.082 1 98.06 21 CYS B N 1
ATOM 1891 C CA . CYS B 1 21 ? 12.547 16.828 4.434 1 98.06 21 CYS B CA 1
ATOM 1892 C C . CYS B 1 21 ? 11.68 15.578 4.375 1 98.06 21 CYS B C 1
ATOM 1894 O O . CYS B 1 21 ? 11.859 14.734 3.49 1 98.06 21 CYS B O 1
ATOM 1896 N N . LEU B 1 22 ? 10.883 15.469 5.332 1 98.19 22 LEU B N 1
ATOM 1897 C CA . LEU B 1 22 ? 9.867 14.422 5.398 1 98.19 22 LEU B CA 1
ATOM 1898 C C . LEU B 1 22 ? 8.461 15.023 5.309 1 98.19 22 LEU B C 1
ATOM 1900 O O . LEU B 1 22 ? 8.078 15.836 6.152 1 98.19 22 LEU B O 1
ATOM 1904 N N . VAL B 1 23 ? 7.746 14.648 4.266 1 98.75 23 VAL B N 1
ATOM 1905 C CA . VAL B 1 23 ? 6.34 15.023 4.16 1 98.75 23 VAL B CA 1
ATOM 1906 C C . VAL B 1 23 ? 5.465 13.914 4.727 1 98.75 23 VAL B C 1
ATOM 1908 O O . VAL B 1 23 ? 5.512 12.773 4.254 1 98.75 23 VAL B O 1
ATOM 1911 N N . VAL B 1 24 ? 4.699 14.266 5.715 1 98.44 24 VAL B N 1
ATOM 1912 C CA . VAL B 1 24 ? 3.789 13.305 6.34 1 98.44 24 VAL B CA 1
ATOM 1913 C C . VAL B 1 24 ? 2.389 13.469 5.754 1 98.44 24 VAL B C 1
ATOM 1915 O O . VAL B 1 24 ? 1.871 14.586 5.664 1 98.44 24 VAL B O 1
ATOM 1918 N N . VAL B 1 25 ? 1.779 12.352 5.375 1 98.81 25 VAL B N 1
ATOM 1919 C CA . VAL B 1 25 ? 0.451 12.383 4.773 1 98.81 25 VAL B CA 1
ATOM 1920 C C . VAL B 1 25 ? -0.479 11.43 5.523 1 98.81 25 VAL B C 1
ATOM 1922 O O . VAL B 1 25 ? -0.258 10.219 5.539 1 98.81 25 VAL B O 1
ATOM 1925 N N . ASP B 1 26 ? -1.425 11.906 6.133 1 98.5 26 ASP B N 1
ATOM 1926 C CA . ASP B 1 26 ? -2.529 11.227 6.801 1 98.5 26 ASP B CA 1
ATOM 1927 C C . ASP B 1 26 ? -3.852 11.945 6.551 1 98.5 26 ASP B C 1
ATOM 1929 O O . ASP B 1 26 ? -4.34 12.68 7.414 1 98.5 26 ASP B O 1
ATOM 1933 N N . VAL B 1 27 ? -4.453 11.641 5.449 1 98.75 27 VAL B N 1
ATOM 1934 C CA . VAL B 1 27 ? -5.566 12.414 4.906 1 98.75 27 VAL B CA 1
ATOM 1935 C C . VAL B 1 27 ? -6.785 12.273 5.816 1 98.75 27 VAL B C 1
ATOM 1937 O O . VAL B 1 27 ? -7.457 13.258 6.125 1 98.75 27 VAL B O 1
ATOM 1940 N N . LEU B 1 28 ? -7.09 11.047 6.293 1 98.19 28 LEU B N 1
ATOM 1941 C CA . LEU B 1 28 ? -8.164 10.766 7.238 1 98.19 28 LEU B CA 1
ATOM 1942 C C . LEU B 1 28 ? -7.609 10.203 8.539 1 98.19 28 LEU B C 1
ATOM 1944 O O . LEU B 1 28 ? -7.539 8.984 8.719 1 98.19 28 LEU B O 1
ATOM 1948 N N . SER B 1 29 ? -7 11.188 9.391 1 96.12 29 SER B N 1
ATOM 1949 C CA . SER B 1 29 ? -7.48 12.562 9.383 1 96.12 29 SER B CA 1
ATOM 1950 C C . SER B 1 29 ? -6.414 13.523 9.891 1 96.12 29 SER B C 1
ATOM 1952 O O . SER B 1 29 ? -6.613 14.742 9.883 1 96.12 29 SER B O 1
ATOM 1954 N N . PHE B 1 30 ? -5.227 13.016 10.328 1 97.94 30 PHE B N 1
ATOM 1955 C CA . PHE B 1 30 ? -4.297 13.797 11.133 1 97.94 30 PHE B CA 1
ATOM 1956 C C . PHE B 1 30 ? -3.799 15.016 10.352 1 97.94 30 PHE B C 1
ATOM 1958 O O . PHE B 1 30 ? -3.949 16.156 10.805 1 97.94 30 PHE B O 1
ATOM 1965 N N . THR B 1 31 ? -3.256 14.852 9.195 1 98.69 31 THR B N 1
ATOM 1966 C CA . THR B 1 31 ? -2.635 15.969 8.492 1 98.69 31 THR B CA 1
ATOM 1967 C C . THR B 1 31 ? -3.693 16.938 7.965 1 98.69 31 THR B C 1
ATOM 1969 O O . THR B 1 31 ? -3.438 18.141 7.832 1 98.69 31 THR B O 1
ATOM 1972 N N . THR B 1 32 ? -4.887 16.453 7.637 1 98.81 32 THR B N 1
ATOM 1973 C CA . THR B 1 32 ? -5.984 17.359 7.316 1 98.81 32 THR B CA 1
ATOM 1974 C C . THR B 1 32 ? -6.344 18.219 8.523 1 98.81 32 THR B C 1
ATOM 1976 O O . THR B 1 32 ? -6.523 19.422 8.398 1 98.81 32 THR B O 1
ATOM 1979 N N . SER B 1 33 ? -6.402 17.609 9.68 1 98.69 33 SER B N 1
ATOM 1980 C CA . SER B 1 33 ? -6.691 18.328 10.914 1 98.69 33 SER B CA 1
ATOM 1981 C C . SER B 1 33 ? -5.609 19.359 11.219 1 98.69 33 SER B C 1
ATOM 1983 O O . SER B 1 33 ? -5.91 20.5 11.586 1 98.69 33 SER B O 1
ATOM 1985 N N . VAL B 1 34 ? -4.395 18.922 11.086 1 98.69 34 VAL B N 1
ATOM 1986 C CA . VAL B 1 34 ? -3.275 19.844 11.266 1 98.69 34 VAL B CA 1
ATOM 1987 C C . VAL B 1 34 ? -3.432 21.047 10.328 1 98.69 34 VAL B C 1
ATOM 1989 O O . VAL B 1 34 ? -3.318 22.188 10.758 1 98.69 34 VAL B O 1
ATOM 1992 N N . GLY B 1 35 ? -3.705 20.766 9.062 1 98.75 35 GLY B N 1
ATOM 1993 C CA . GLY B 1 35 ? -3.875 21.828 8.086 1 98.75 35 GLY B CA 1
ATOM 1994 C C . GLY B 1 35 ? -4.98 22.812 8.461 1 98.75 35 GLY B C 1
ATOM 1995 O O . GLY B 1 35 ? -4.789 24.016 8.391 1 98.75 35 GLY B O 1
ATOM 1996 N N . VAL B 1 36 ? -6.105 22.266 8.859 1 98.75 36 VAL B N 1
ATOM 1997 C CA . VAL B 1 36 ? -7.258 23.094 9.219 1 98.75 36 VAL B CA 1
ATOM 1998 C C . VAL B 1 36 ? -6.914 23.969 10.422 1 98.75 36 VAL B C 1
ATOM 2000 O O . VAL B 1 36 ? -7.223 25.156 10.438 1 98.75 36 VAL B O 1
ATOM 2003 N N . ALA B 1 37 ? -6.285 23.391 11.406 1 98.75 37 ALA B N 1
ATOM 2004 C CA . ALA B 1 37 ? -5.938 24.109 12.625 1 98.75 37 ALA B CA 1
ATOM 2005 C C . ALA B 1 37 ? -4.898 25.188 12.344 1 98.75 37 ALA B C 1
ATOM 2007 O O . ALA B 1 37 ? -5.043 26.328 12.789 1 98.75 37 ALA B O 1
ATOM 2008 N N . VAL B 1 38 ? -3.877 24.875 11.625 1 98.81 38 VAL B N 1
ATOM 2009 C CA . VAL B 1 38 ? -2.807 25.812 11.328 1 98.81 38 VAL B CA 1
ATOM 2010 C C . VAL B 1 38 ? -3.348 26.953 10.469 1 98.81 38 VAL B C 1
ATOM 2012 O O . VAL B 1 38 ? -2.953 28.109 10.641 1 98.81 38 VAL B O 1
ATOM 2015 N N . GLU B 1 39 ? -4.199 26.594 9.57 1 97.88 39 GLU B N 1
ATOM 2016 C CA . GLU B 1 39 ? -4.863 27.594 8.742 1 97.88 39 GLU B CA 1
ATOM 2017 C C . GLU B 1 39 ? -5.543 28.656 9.602 1 97.88 39 GLU B C 1
ATOM 2019 O O . GLU B 1 39 ? -5.625 29.812 9.211 1 97.88 39 GLU B O 1
ATOM 2024 N N . ARG B 1 40 ? -5.926 28.328 10.766 1 97.75 40 ARG B N 1
ATOM 2025 C CA . ARG B 1 40 ? -6.652 29.219 11.664 1 97.75 40 ARG B CA 1
ATOM 2026 C C . ARG B 1 40 ? -5.719 29.828 12.703 1 97.75 40 ARG B C 1
ATOM 2028 O O . ARG B 1 40 ? -6.172 30.484 13.641 1 97.75 40 ARG B O 1
ATOM 2035 N N . GLY B 1 41 ? -4.473 29.531 12.555 1 97.75 41 GLY B N 1
ATOM 2036 C CA . GLY B 1 41 ? -3.473 30.188 13.375 1 97.75 41 GLY B CA 1
ATOM 2037 C C . GLY B 1 41 ? -3.047 29.359 14.578 1 97.75 41 GLY B C 1
ATOM 2038 O O . GLY B 1 41 ? -2.285 29.844 15.422 1 97.75 41 GLY B O 1
ATOM 2039 N N . THR B 1 42 ? -3.523 28.172 14.719 1 98.69 42 THR B N 1
ATOM 2040 C CA . THR B 1 42 ? -3.203 27.297 15.844 1 98.69 42 THR B CA 1
ATOM 2041 C C . THR B 1 42 ? -1.871 26.594 15.609 1 98.69 42 THR B C 1
ATOM 2043 O O . THR B 1 42 ? -1.625 26.062 14.531 1 98.69 42 THR B O 1
ATOM 2046 N N . ALA B 1 43 ? -0.948 26.609 16.562 1 98.62 43 ALA B N 1
ATOM 2047 C CA . ALA B 1 43 ? 0.218 25.734 16.562 1 98.62 43 ALA B CA 1
ATOM 2048 C C . ALA B 1 43 ? -0.152 24.344 17.062 1 98.62 43 ALA B C 1
ATOM 2050 O O . ALA B 1 43 ? -0.654 24.172 18.172 1 98.62 43 ALA B O 1
ATOM 2051 N N . VAL B 1 44 ? 0.067 23.359 16.25 1 98.62 44 VAL B N 1
ATOM 2052 C CA . VAL B 1 44 ? -0.403 22.016 16.562 1 98.62 44 VAL B CA 1
ATOM 2053 C C . VAL B 1 44 ? 0.772 21.141 17 1 98.62 44 VAL B C 1
ATOM 2055 O O . VAL B 1 44 ? 1.747 20.984 16.266 1 98.62 44 VAL B O 1
ATOM 2058 N N . LEU B 1 45 ? 0.701 20.578 18.188 1 98 45 LEU B N 1
ATOM 2059 C CA . LEU B 1 45 ? 1.711 19.688 18.766 1 98 45 LEU B CA 1
ATOM 2060 C C . LEU B 1 45 ? 1.3 18.234 18.609 1 98 45 LEU B C 1
ATOM 2062 O O . LEU B 1 45 ? 0.405 17.75 19.297 1 98 45 LEU B O 1
ATOM 2066 N N . PRO B 1 46 ? 1.954 17.531 17.688 1 97.31 46 PRO B N 1
ATOM 2067 C CA . PRO B 1 46 ? 1.624 16.109 17.547 1 97.31 46 PRO B CA 1
ATOM 2068 C C . PRO B 1 46 ? 1.994 15.297 18.781 1 97.31 46 PRO B C 1
ATOM 2070 O O . PRO B 1 46 ? 3.002 15.586 19.438 1 97.31 46 PRO B O 1
ATOM 2073 N N . TYR B 1 47 ? 1.145 14.383 19.062 1 94.06 47 TYR B N 1
ATOM 2074 C CA . TYR B 1 47 ? 1.409 13.477 20.172 1 94.06 47 TYR B CA 1
ATOM 2075 C C . TYR B 1 47 ? 0.898 12.078 19.875 1 94.06 47 TYR B C 1
ATOM 2077 O O . TYR B 1 47 ? -0.193 11.914 19.328 1 94.06 47 TYR B O 1
ATOM 2085 N N . ARG B 1 48 ? 1.634 11.023 20.266 1 87.62 48 ARG B N 1
ATOM 2086 C CA . ARG B 1 48 ? 1.378 9.656 19.828 1 87.62 48 ARG B CA 1
ATOM 2087 C C . ARG B 1 48 ? 0.195 9.047 20.578 1 87.62 48 ARG B C 1
ATOM 2089 O O . ARG B 1 48 ? -0.614 8.328 19.984 1 87.62 48 ARG B O 1
ATOM 2096 N N . TRP B 1 49 ? 0.068 9.375 21.844 1 82.19 49 TRP B N 1
ATOM 2097 C CA . TRP B 1 49 ? -0.867 8.664 22.719 1 82.19 49 TRP B CA 1
ATOM 2098 C C . TRP B 1 49 ? -1.905 9.617 23.297 1 82.19 49 TRP B C 1
ATOM 2100 O O . TRP B 1 49 ? -1.624 10.797 23.5 1 82.19 49 TRP B O 1
ATOM 2110 N N . ARG B 1 50 ? -3.08 8.938 23.391 1 84.75 50 ARG B N 1
ATOM 2111 C CA . ARG B 1 50 ? -4.078 9.672 24.172 1 84.75 50 ARG B CA 1
ATOM 2112 C C . ARG B 1 50 ? -4.211 9.094 25.578 1 84.75 50 ARG B C 1
ATOM 2114 O O . ARG B 1 50 ? -5.098 8.273 25.828 1 84.75 50 ARG B O 1
ATOM 2121 N N . ASP B 1 51 ? -3.383 9.398 26.453 1 87.94 51 ASP B N 1
ATOM 2122 C CA . ASP B 1 51 ? -3.387 8.914 27.828 1 87.94 51 ASP B CA 1
ATOM 2123 C C . ASP B 1 51 ? -2.918 10.008 28.797 1 87.94 51 ASP B C 1
ATOM 2125 O O . ASP B 1 51 ? -2.967 11.195 28.469 1 87.94 51 ASP B O 1
ATOM 2129 N N . ALA B 1 52 ? -2.598 9.57 29.953 1 90.06 52 ALA B N 1
ATOM 2130 C CA . ALA B 1 52 ? -2.238 10.523 31 1 90.06 52 ALA B CA 1
ATOM 2131 C C . ALA B 1 52 ? -1 11.32 30.609 1 90.06 52 ALA B C 1
ATOM 2133 O O . ALA B 1 52 ? -0.864 12.492 31 1 90.06 52 ALA B O 1
ATOM 2134 N N . THR B 1 53 ? -0.194 10.797 29.875 1 92.44 53 THR B N 1
ATOM 2135 C CA . THR B 1 53 ? 1.018 11.508 29.484 1 92.44 53 THR B CA 1
ATOM 2136 C C . THR B 1 53 ? 0.683 12.664 28.547 1 92.44 53 THR B C 1
ATOM 2138 O O . THR B 1 53 ? 1.4 13.672 28.516 1 92.44 53 THR B O 1
ATOM 2141 N N . ALA B 1 54 ? -0.38 12.539 27.828 1 93.88 54 ALA B N 1
ATOM 2142 C CA . ALA B 1 54 ? -0.812 13.617 26.953 1 93.88 54 ALA B CA 1
ATOM 2143 C C . ALA B 1 54 ? -1.277 14.836 27.75 1 93.88 54 ALA B C 1
ATOM 2145 O O . ALA B 1 54 ? -1.064 15.977 27.328 1 93.88 54 ALA B O 1
ATOM 2146 N N . VAL B 1 55 ? -1.904 14.562 28.859 1 95.38 55 VAL B N 1
ATOM 2147 C CA . VAL B 1 55 ? -2.383 15.641 29.719 1 95.38 55 VAL B CA 1
ATOM 2148 C C . VAL B 1 55 ? -1.196 16.438 30.266 1 95.38 55 VAL B C 1
ATOM 2150 O O . VAL B 1 55 ? -1.196 17.672 30.219 1 95.38 55 VAL B O 1
ATOM 2153 N N . ALA B 1 56 ? -0.224 15.727 30.75 1 96.5 56 ALA B N 1
ATOM 2154 C CA . ALA B 1 56 ? 0.979 16.359 31.281 1 96.5 56 ALA B CA 1
ATOM 2155 C C . ALA B 1 56 ? 1.706 17.156 30.203 1 96.5 56 ALA B C 1
ATOM 2157 O O . ALA B 1 56 ? 2.18 18.266 30.438 1 96.5 56 ALA B O 1
ATOM 2158 N N . TYR B 1 57 ? 1.789 16.578 29.094 1 96.44 57 TYR B N 1
ATOM 2159 C CA . TYR B 1 57 ? 2.455 17.219 27.969 1 96.44 57 TYR B CA 1
ATOM 2160 C C . TYR B 1 57 ? 1.753 18.531 27.578 1 96.44 57 TYR B C 1
ATOM 2162 O O . TYR B 1 57 ? 2.404 19.547 27.359 1 96.44 57 TYR B O 1
ATOM 2170 N N . ALA B 1 58 ? 0.477 18.5 27.5 1 97.31 58 ALA B N 1
ATOM 2171 C CA . ALA B 1 58 ? -0.308 19.688 27.156 1 97.31 58 ALA B CA 1
ATOM 2172 C C . ALA B 1 58 ? -0.095 20.797 28.172 1 97.31 58 ALA B C 1
ATOM 2174 O O . ALA B 1 58 ? 0.031 21.969 27.812 1 97.31 58 ALA B O 1
ATOM 2175 N N . ARG B 1 59 ? -0.079 20.406 29.406 1 97.25 59 ARG B N 1
ATOM 2176 C CA . ARG B 1 59 ? 0.161 21.375 30.469 1 97.25 59 ARG B CA 1
ATOM 2177 C C . ARG B 1 59 ? 1.544 22 30.328 1 97.25 59 ARG B C 1
ATOM 2179 O O . ARG B 1 59 ? 1.688 23.234 30.406 1 97.25 59 ARG B O 1
ATOM 2186 N N . GLU B 1 60 ? 2.48 21.203 30.156 1 97.25 60 GLU B N 1
ATOM 2187 C CA . GLU B 1 60 ? 3.861 21.656 30.016 1 97.25 60 GLU B CA 1
ATOM 2188 C C . GLU B 1 60 ? 4.02 22.609 28.844 1 97.25 60 GLU B C 1
ATOM 2190 O O . GLU B 1 60 ? 4.797 23.562 28.906 1 97.25 60 GLU B O 1
ATOM 2195 N N . ARG B 1 61 ? 3.279 22.375 27.812 1 97.69 61 ARG B N 1
ATOM 2196 C CA . ARG B 1 61 ? 3.426 23.141 26.578 1 97.69 61 ARG B CA 1
ATOM 2197 C C . ARG B 1 61 ? 2.412 24.281 26.516 1 97.69 61 ARG B C 1
ATOM 2199 O O . ARG B 1 61 ? 2.301 24.969 25.5 1 97.69 61 ARG B O 1
ATOM 2206 N N . GLU B 1 62 ? 1.626 24.359 27.578 1 97.81 62 GLU B N 1
ATOM 2207 C CA . GLU B 1 62 ? 0.595 25.391 27.656 1 97.81 62 GLU B CA 1
ATOM 2208 C C . GLU B 1 62 ? -0.332 25.328 26.438 1 97.81 62 GLU B C 1
ATOM 2210 O O . GLU B 1 62 ? -0.565 26.344 25.781 1 97.81 62 GLU B O 1
ATOM 2215 N N . ALA B 1 63 ? -0.762 24.156 26.172 1 98.38 63 ALA B N 1
ATOM 2216 C CA . ALA B 1 63 ? -1.615 23.875 25.016 1 98.38 63 ALA B CA 1
ATOM 2217 C C . ALA B 1 63 ? -2.92 23.219 25.453 1 98.38 63 ALA B C 1
ATOM 2219 O O . ALA B 1 63 ? -2.988 22.594 26.516 1 98.38 63 ALA B O 1
ATOM 2220 N N . VAL B 1 64 ? -3.918 23.375 24.656 1 98 64 VAL B N 1
ATOM 2221 C CA . VAL B 1 64 ? -5.156 22.625 24.812 1 98 64 VAL B CA 1
ATOM 2222 C C . VAL B 1 64 ? -4.965 21.188 24.297 1 98 64 VAL B C 1
ATOM 2224 O O . VAL B 1 64 ? -4.281 20.969 23.297 1 98 64 VAL B O 1
ATOM 2227 N N . LEU B 1 65 ? -5.555 20.25 25.031 1 97.69 65 LEU B N 1
ATOM 2228 C CA . LEU B 1 65 ? -5.48 18.859 24.625 1 97.69 65 LEU B CA 1
ATOM 2229 C C . LEU B 1 65 ? -6.746 18.438 23.875 1 97.69 65 LEU B C 1
ATOM 2231 O O . LEU B 1 65 ? -7.852 18.562 24.406 1 97.69 65 LEU B O 1
ATOM 2235 N N . ALA B 1 66 ? -6.543 18 22.625 1 97.62 66 ALA B N 1
ATOM 2236 C CA . ALA B 1 66 ? -7.684 17.438 21.906 1 97.62 66 ALA B CA 1
ATOM 2237 C C . ALA B 1 66 ? -8.148 16.141 22.547 1 97.62 66 ALA B C 1
ATOM 2239 O O . ALA B 1 66 ? -7.332 15.328 23 1 97.62 66 ALA B O 1
ATOM 2240 N N . VAL B 1 67 ? -9.422 15.906 22.5 1 95.88 67 VAL B N 1
ATOM 2241 C CA . VAL B 1 67 ? -10.008 14.688 23.062 1 95.88 67 VAL B CA 1
ATOM 2242 C C . VAL B 1 67 ? -10.5 13.789 21.938 1 95.88 67 VAL B C 1
ATOM 2244 O O . VAL B 1 67 ? -10.352 14.125 20.75 1 95.88 67 VAL B O 1
ATOM 2247 N N . GLY B 1 68 ? -10.945 12.57 22.297 1 93.69 68 GLY B N 1
ATOM 2248 C CA . GLY B 1 68 ? -11.539 11.695 21.297 1 93.69 68 GLY B CA 1
ATOM 2249 C C . GLY B 1 68 ? -12.797 12.266 20.672 1 93.69 68 GLY B C 1
ATOM 2250 O O . GLY B 1 68 ? -13.531 13.016 21.312 1 93.69 68 GLY B O 1
ATOM 2251 N N . ARG B 1 69 ? -13.078 11.891 19.516 1 93 69 ARG B N 1
ATOM 2252 C CA . ARG B 1 69 ? -14.234 12.398 18.781 1 93 69 ARG B CA 1
ATOM 2253 C C . ARG B 1 69 ? -15.508 12.234 19.609 1 93 69 ARG B C 1
ATOM 2255 O O . ARG B 1 69 ? -16.344 13.133 19.656 1 93 69 ARG B O 1
ATOM 2262 N N . SER B 1 70 ? -15.586 11.102 20.25 1 90.94 70 SER B N 1
ATOM 2263 C CA . SER B 1 70 ? -16.812 10.797 20.984 1 90.94 70 SER B CA 1
ATOM 2264 C C . SER B 1 70 ? -16.812 11.492 22.344 1 90.94 70 SER B C 1
ATOM 2266 O O . SER B 1 70 ? -17.844 11.547 23.016 1 90.94 70 SER B O 1
ATOM 2268 N N . GLU B 1 71 ? -15.734 12.102 22.703 1 93 71 GLU B N 1
ATOM 2269 C CA . GLU B 1 71 ? -15.594 12.711 24.031 1 93 71 GLU B CA 1
ATOM 2270 C C . GLU B 1 71 ? -15.758 14.227 23.953 1 93 71 GLU B C 1
ATOM 2272 O O . GLU B 1 71 ? -15.734 14.906 24.984 1 93 71 GLU B O 1
ATOM 2277 N N . ALA B 1 72 ? -15.898 14.742 22.812 1 94.38 72 ALA B N 1
ATOM 2278 C CA . ALA B 1 72 ? -16 16.188 22.609 1 94.38 72 ALA B CA 1
ATOM 2279 C C . ALA B 1 72 ? -17.234 16.75 23.312 1 94.38 72 ALA B C 1
ATOM 2281 O O . ALA B 1 72 ? -18.281 16.109 23.344 1 94.38 72 ALA B O 1
ATOM 2282 N N . THR B 1 73 ? -17.047 17.938 23.938 1 94.81 73 THR B N 1
ATOM 2283 C CA . THR B 1 73 ? -18.141 18.672 24.547 1 94.81 73 THR B CA 1
ATOM 2284 C C . THR B 1 73 ? -18.219 20.109 24.016 1 94.81 73 THR B C 1
ATOM 2286 O O . THR B 1 73 ? -17.344 20.531 23.266 1 94.81 73 THR B O 1
ATOM 2289 N N . GLY B 1 74 ? -19.234 20.781 24.375 1 93.75 74 GLY B N 1
ATOM 2290 C CA . GLY B 1 74 ? -19.359 22.188 23.984 1 93.75 74 GLY B CA 1
ATOM 2291 C C . GLY B 1 74 ? -18.203 23.031 24.469 1 93.75 74 GLY B C 1
ATOM 2292 O O . GLY B 1 74 ? -17.766 23.969 23.781 1 93.75 74 GLY B O 1
ATOM 2293 N N . THR B 1 75 ? -17.688 22.719 25.609 1 94.56 75 THR B N 1
ATOM 2294 C CA . THR B 1 75 ? -16.625 23.531 26.219 1 94.56 75 THR B CA 1
ATOM 2295 C C . THR B 1 75 ? -15.258 23 25.812 1 94.56 75 THR B C 1
ATOM 2297 O O . THR B 1 75 ? -14.242 23.672 26 1 94.56 75 THR B O 1
ATOM 2300 N N . HIS B 1 76 ? -15.234 21.797 25.359 1 96.5 76 HIS B N 1
ATOM 2301 C CA . HIS B 1 76 ? -13.992 21.172 24.906 1 96.5 76 HIS B CA 1
ATOM 2302 C C . HIS B 1 76 ? -14.188 20.469 23.562 1 96.5 76 HIS B C 1
ATOM 2304 O O . HIS B 1 76 ? -14.133 19.234 23.5 1 96.5 76 HIS B O 1
ATOM 2310 N N . PRO B 1 77 ? -14.297 21.188 22.516 1 97.5 77 PRO B N 1
ATOM 2311 C CA . PRO B 1 77 ? -14.75 20.672 21.219 1 97.5 77 PRO B CA 1
ATOM 2312 C C . PRO B 1 77 ? -13.594 20.203 20.328 1 97.5 77 PRO B C 1
ATOM 2314 O O . PRO B 1 77 ? -13.812 19.766 19.203 1 97.5 77 PRO B O 1
ATOM 2317 N N . TRP B 1 78 ? -12.375 20.266 20.781 1 98.12 78 TRP B N 1
ATOM 2318 C CA . TRP B 1 78 ? -11.211 20 19.938 1 98.12 78 TRP B CA 1
ATOM 2319 C C . TRP B 1 78 ? -10.93 18.5 19.875 1 98.12 78 TRP B C 1
ATOM 2321 O O . TRP B 1 78 ? -10.672 17.859 20.906 1 98.12 78 TRP B O 1
ATOM 2331 N N . THR B 1 79 ? -11.023 17.906 18.656 1 97.31 79 THR B N 1
ATOM 2332 C CA . THR B 1 79 ? -10.758 16.5 18.406 1 97.31 79 THR B CA 1
ATOM 2333 C C . THR B 1 79 ? -9.93 16.312 17.141 1 97.31 79 THR B C 1
ATOM 2335 O O . THR B 1 79 ? -9.594 17.297 16.469 1 97.31 79 THR B O 1
ATOM 2338 N N . LEU B 1 80 ? -9.625 15.094 16.859 1 96.75 80 LEU B N 1
ATOM 2339 C CA . LEU B 1 80 ? -8.914 14.773 15.617 1 96.75 80 LEU B CA 1
ATOM 2340 C C . LEU B 1 80 ? -9.836 14.891 14.414 1 96.75 80 LEU B C 1
ATOM 2342 O O . LEU B 1 80 ? -9.469 14.508 13.305 1 96.75 80 LEU B O 1
ATOM 2346 N N . SER B 1 81 ? -11.008 15.453 14.539 1 97.75 81 SER B N 1
ATOM 2347 C CA . SER B 1 81 ? -11.945 15.75 13.461 1 97.75 81 SER B CA 1
ATOM 2348 C C . SER B 1 81 ? -11.648 17.109 12.828 1 97.75 81 SER B C 1
ATOM 2350 O O . SER B 1 81 ? -11.773 18.141 13.492 1 97.75 81 SER B O 1
ATOM 2352 N N . PRO B 1 82 ? -11.273 17.047 11.57 1 98.5 82 PRO B N 1
ATOM 2353 C CA . PRO B 1 82 ? -11.039 18.344 10.938 1 98.5 82 PRO B CA 1
ATOM 2354 C C . PRO B 1 82 ? -12.297 19.203 10.883 1 98.5 82 PRO B C 1
ATOM 2356 O O . PRO B 1 82 ? -12.211 20.438 11 1 98.5 82 PRO B O 1
ATOM 2359 N N . ALA B 1 83 ? -13.438 18.625 10.719 1 98.25 83 ALA B N 1
ATOM 2360 C CA . ALA B 1 83 ? -14.688 19.375 10.727 1 98.25 83 ALA B CA 1
ATOM 2361 C C . ALA B 1 83 ? -14.938 20.016 12.086 1 98.25 83 ALA B C 1
ATOM 2363 O O . ALA B 1 83 ? -15.336 21.188 12.164 1 98.25 83 ALA B O 1
ATOM 2364 N N . ALA B 1 84 ? -14.688 19.281 13.141 1 97.81 84 ALA B N 1
ATOM 2365 C CA . ALA B 1 84 ? -14.852 19.812 14.492 1 97.81 84 ALA B CA 1
ATOM 2366 C C . ALA B 1 84 ? -13.867 20.953 14.75 1 97.81 84 ALA B C 1
ATOM 2368 O O . ALA B 1 84 ? -14.242 21.984 15.336 1 97.81 84 ALA B O 1
ATOM 2369 N N . LEU B 1 85 ? -12.648 20.766 14.344 1 98.31 85 LEU B N 1
ATOM 2370 C CA . LEU B 1 85 ? -11.633 21.797 14.547 1 98.31 85 LEU B CA 1
ATOM 2371 C C . LEU B 1 85 ? -12 23.078 13.797 1 98.31 85 LEU B C 1
ATOM 2373 O O . LEU B 1 85 ? -11.758 24.172 14.289 1 98.31 85 LEU B O 1
ATOM 2377 N N . ARG B 1 86 ? -12.516 22.938 12.641 1 97.69 86 ARG B N 1
ATOM 2378 C CA . ARG B 1 86 ? -12.914 24.094 11.836 1 97.69 86 ARG B CA 1
ATOM 2379 C C . ARG B 1 86 ? -14.047 24.859 12.516 1 97.69 86 ARG B C 1
ATOM 2381 O O . ARG B 1 86 ? -14.117 26.094 12.398 1 97.69 86 ARG B O 1
ATOM 2388 N N . ALA B 1 87 ? -14.883 24.172 13.172 1 97.19 87 ALA B N 1
ATOM 2389 C CA . ALA B 1 87 ? -16.062 24.781 13.773 1 97.19 87 ALA B CA 1
ATOM 2390 C C . ALA B 1 87 ? -15.75 25.312 15.172 1 97.19 87 ALA B C 1
ATOM 2392 O O . ALA B 1 87 ? -16.469 26.188 15.688 1 97.19 87 ALA B O 1
ATOM 2393 N N . ALA B 1 88 ? -14.742 24.859 15.812 1 97.75 88 ALA B N 1
ATOM 2394 C CA . ALA B 1 88 ? -14.406 25.188 17.203 1 97.75 88 ALA B CA 1
ATOM 2395 C C . ALA B 1 88 ? -13.602 26.484 17.266 1 97.75 88 ALA B C 1
ATOM 2397 O O . ALA B 1 88 ? -13.016 26.922 16.281 1 97.75 88 ALA B O 1
ATOM 2398 N N . PRO B 1 89 ? -13.609 27.141 18.453 1 97.75 89 PRO B N 1
ATOM 2399 C CA . PRO B 1 89 ? -12.625 28.203 18.625 1 97.75 89 PRO B CA 1
ATOM 2400 C C . PRO B 1 89 ? -11.195 27.734 18.406 1 97.75 89 PRO B C 1
ATOM 2402 O O . PRO B 1 89 ? -10.859 26.594 18.734 1 97.75 89 PRO B O 1
ATOM 2405 N N . ALA B 1 90 ? -10.359 28.578 17.906 1 98.38 90 ALA B N 1
ATOM 2406 C CA . ALA B 1 90 ? -8.969 28.219 17.609 1 98.38 90 ALA B CA 1
ATOM 2407 C C . ALA B 1 90 ? -8.07 28.531 18.812 1 98.38 90 ALA B C 1
ATOM 2409 O O . ALA B 1 90 ? -7.844 29.688 19.141 1 98.38 90 ALA B O 1
ATOM 2410 N N . PRO B 1 91 ? -7.605 27.531 19.406 1 98.31 91 PRO B N 1
ATOM 2411 C CA . PRO B 1 91 ? -6.621 27.828 20.453 1 98.31 91 PRO B CA 1
ATOM 2412 C C . PRO B 1 91 ? -5.258 28.219 19.875 1 98.31 91 PRO B C 1
ATOM 2414 O O . PRO B 1 91 ? -4.969 27.938 18.703 1 98.31 91 PRO B O 1
ATOM 2417 N N . ASP B 1 92 ? -4.449 28.891 20.703 1 98.25 92 ASP B N 1
ATOM 2418 C CA . ASP B 1 92 ? -3.102 29.234 20.25 1 98.25 92 ASP B CA 1
ATOM 2419 C C . ASP B 1 92 ? -2.27 27.984 20 1 98.25 92 ASP B C 1
ATOM 2421 O O . ASP B 1 92 ? -1.53 27.906 19.016 1 98.25 92 ASP B O 1
ATOM 2425 N N . ARG B 1 93 ? -2.352 27.047 20.953 1 98.62 93 ARG B N 1
ATOM 2426 C CA . ARG B 1 93 ? -1.609 25.781 20.891 1 98.62 93 ARG B CA 1
ATOM 2427 C C . ARG B 1 93 ? -2.52 24.594 21.172 1 98.62 93 ARG B C 1
ATOM 2429 O O . ARG B 1 93 ? -3.367 24.656 22.062 1 98.62 93 ARG B O 1
ATOM 2436 N N . LEU B 1 94 ? -2.369 23.547 20.391 1 98.56 94 LEU B N 1
ATOM 2437 C CA . LEU B 1 94 ? -3.223 22.359 20.469 1 98.56 94 LEU B CA 1
ATOM 2438 C C . LEU B 1 94 ? -2.389 21.094 20.422 1 98.56 94 LEU B C 1
ATOM 2440 O O . LEU B 1 94 ? -1.642 20.859 19.469 1 98.56 94 LEU B O 1
ATOM 2444 N N . VAL B 1 95 ? -2.443 20.297 21.5 1 98.19 95 VAL B N 1
ATOM 2445 C CA . VAL B 1 95 ? -1.911 18.938 21.438 1 98.19 95 VAL B CA 1
ATOM 2446 C C . VAL B 1 95 ? -2.91 18.016 20.734 1 98.19 95 VAL B C 1
ATOM 2448 O O . VAL B 1 95 ? -4.062 17.906 21.156 1 98.19 95 VAL B O 1
ATOM 2451 N N . LEU B 1 96 ? -2.486 17.422 19.641 1 97.5 96 LEU B N 1
ATOM 2452 C CA . LEU B 1 96 ? -3.359 16.594 18.812 1 97.5 96 LEU B CA 1
ATOM 2453 C C . LEU B 1 96 ? -2.855 15.148 18.766 1 97.5 96 LEU B C 1
ATOM 2455 O O . LEU B 1 96 ? -2.006 14.812 17.938 1 97.5 96 LEU B O 1
ATOM 2459 N N . PRO B 1 97 ? -3.393 14.328 19.625 1 95.31 97 PRO B N 1
ATOM 2460 C CA . PRO B 1 97 ? -3.008 12.914 19.594 1 95.31 97 PRO B CA 1
ATOM 2461 C C . PRO B 1 97 ? -3.52 12.188 18.359 1 95.31 97 PRO B C 1
ATOM 2463 O O . PRO B 1 97 ? -4.66 12.398 17.938 1 95.31 97 PRO B O 1
ATOM 2466 N N . SER B 1 98 ? -2.686 11.477 17.75 1 93.19 98 SER B N 1
ATOM 2467 C CA . SER B 1 98 ? -3.037 10.648 16.594 1 93.19 98 SER B CA 1
ATOM 2468 C C . SER B 1 98 ? -2.238 9.352 16.578 1 93.19 98 SER B C 1
ATOM 2470 O O . SER B 1 98 ? -1.022 9.359 16.781 1 93.19 98 SER B O 1
ATOM 2472 N N . PRO B 1 99 ? -2.898 8.242 16.312 1 88.06 99 PRO B N 1
ATOM 2473 C CA . PRO B 1 99 ? -2.213 6.953 16.344 1 88.06 99 PRO B CA 1
ATOM 2474 C C . PRO B 1 99 ? -1.325 6.727 15.125 1 88.06 99 PRO B C 1
ATOM 2476 O O . PRO B 1 99 ? -0.371 5.945 15.188 1 88.06 99 PRO B O 1
ATOM 2479 N N . ASN B 1 100 ? -1.614 7.371 14.016 1 86.88 100 ASN B N 1
ATOM 2480 C CA . ASN B 1 100 ? -0.922 7.051 12.773 1 86.88 100 ASN B CA 1
ATOM 2481 C C . ASN B 1 100 ? -0.042 8.211 12.305 1 86.88 100 ASN B C 1
ATOM 2483 O O . ASN B 1 100 ? 1.151 8.023 12.055 1 86.88 100 ASN B O 1
ATOM 2487 N N . GLY B 1 101 ? -0.519 9.383 12.352 1 86.94 101 GLY B N 1
ATOM 2488 C CA . GLY B 1 101 ? 0.194 10.539 11.82 1 86.94 101 GLY B CA 1
ATOM 2489 C C . GLY B 1 101 ? 1.29 11.039 12.742 1 86.94 101 GLY B C 1
ATOM 2490 O O . GLY B 1 101 ? 2.381 11.391 12.289 1 86.94 101 GLY B O 1
ATOM 2491 N N . SER B 1 102 ? 1.056 11.133 13.992 1 86.56 102 SER B N 1
ATOM 2492 C CA . SER B 1 102 ? 1.994 11.703 14.953 1 86.56 102 SER B CA 1
ATOM 2493 C C . SER B 1 102 ? 3.277 10.875 15.031 1 86.56 102 SER B C 1
ATOM 2495 O O . SER B 1 102 ? 4.375 11.43 15.039 1 86.56 102 SER B O 1
ATOM 2497 N N . PRO B 1 103 ? 3.145 9.578 14.992 1 86.88 103 PRO B N 1
ATOM 2498 C CA . PRO B 1 103 ? 4.371 8.781 15.016 1 86.88 103 PRO B CA 1
ATOM 2499 C C . PRO B 1 103 ? 5.281 9.062 13.828 1 86.88 103 PRO B C 1
ATOM 2501 O O . PRO B 1 103 ? 6.508 8.992 13.945 1 86.88 103 PRO B O 1
ATOM 2504 N N . LEU B 1 104 ? 4.707 9.375 12.711 1 90.62 104 LEU B N 1
ATOM 2505 C CA . LEU B 1 104 ? 5.516 9.688 11.539 1 90.62 104 LEU B CA 1
ATOM 2506 C C . LEU B 1 104 ? 6.387 10.906 11.797 1 90.62 104 LEU B C 1
ATOM 2508 O O . LEU B 1 104 ? 7.582 10.906 11.484 1 90.62 104 LEU B O 1
ATOM 2512 N N . ALA B 1 105 ? 5.766 11.883 12.352 1 89.06 105 ALA B N 1
ATOM 2513 C CA . ALA B 1 105 ? 6.5 13.109 12.641 1 89.06 105 ALA B CA 1
ATOM 2514 C C . ALA B 1 105 ? 7.652 12.852 13.602 1 89.06 105 ALA B C 1
ATOM 2516 O O . ALA B 1 105 ? 8.719 13.461 13.492 1 89.06 105 ALA B O 1
ATOM 2517 N N . ALA B 1 106 ? 7.457 11.953 14.477 1 88.06 106 ALA B N 1
ATOM 2518 C CA . ALA B 1 106 ? 8.461 11.633 15.492 1 88.06 106 ALA B CA 1
ATOM 2519 C C . ALA B 1 106 ? 9.641 10.891 14.875 1 88.06 106 ALA B C 1
ATOM 2521 O O . ALA B 1 106 ? 10.727 10.844 15.461 1 88.06 106 ALA B O 1
ATOM 2522 N N . GLU B 1 107 ? 9.445 10.281 13.734 1 88.56 107 GLU B N 1
ATOM 2523 C CA . GLU B 1 107 ? 10.484 9.477 13.102 1 88.56 107 GLU B CA 1
ATOM 2524 C C . GLU B 1 107 ? 11.398 10.328 12.227 1 88.56 107 GLU B C 1
ATOM 2526 O O . GLU B 1 107 ? 12.367 9.828 11.664 1 88.56 107 GLU B O 1
ATOM 2531 N N . ALA B 1 108 ? 11.188 11.594 12.078 1 90.19 108 ALA B N 1
ATOM 2532 C CA . ALA B 1 108 ? 11.828 12.438 11.07 1 90.19 108 ALA B CA 1
ATOM 2533 C C . ALA B 1 108 ? 13.281 12.734 11.445 1 90.19 108 ALA B C 1
ATOM 2535 O O . ALA B 1 108 ? 14.078 13.133 10.586 1 90.19 108 ALA B O 1
ATOM 2536 N N . GLY B 1 109 ? 13.719 12.523 12.68 1 89.44 109 GLY B N 1
ATOM 2537 C CA . GLY B 1 109 ? 15.062 12.898 13.086 1 89.44 109 GLY B CA 1
ATOM 2538 C C . GLY B 1 109 ? 15.359 14.367 12.859 1 89.44 109 GLY B C 1
ATOM 2539 O O . GLY B 1 109 ? 14.625 15.242 13.328 1 89.44 109 GLY B O 1
ATOM 2540 N N . ASP B 1 110 ? 16.375 14.68 12.008 1 91.31 110 ASP B N 1
ATOM 2541 C CA . ASP B 1 110 ? 16.797 16.062 11.773 1 91.31 110 ASP B CA 1
ATOM 2542 C C . ASP B 1 110 ? 16.125 16.641 10.539 1 91.31 110 ASP B C 1
ATOM 2544 O O . ASP B 1 110 ? 16.266 17.844 10.25 1 91.31 110 ASP B O 1
ATOM 2548 N N . ALA B 1 111 ? 15.383 15.805 9.859 1 94.88 111 ALA B N 1
ATOM 2549 C CA . ALA B 1 111 ? 14.711 16.281 8.648 1 94.88 111 ALA B CA 1
ATOM 2550 C C . ALA B 1 111 ? 13.617 17.297 9 1 94.88 111 ALA B C 1
ATOM 2552 O O . ALA B 1 111 ? 12.961 17.172 10.031 1 94.88 111 ALA B O 1
ATOM 2553 N N . ALA B 1 112 ? 13.461 18.266 8.148 1 96.62 112 ALA B N 1
ATOM 2554 C CA . ALA B 1 112 ? 12.25 19.078 8.242 1 96.62 112 ALA B CA 1
ATOM 2555 C C . ALA B 1 112 ? 11 18.219 8.047 1 96.62 112 ALA B C 1
ATOM 2557 O O . ALA B 1 112 ? 11.016 17.25 7.297 1 96.62 112 ALA B O 1
ATOM 2558 N N . VAL B 1 113 ? 9.953 18.594 8.75 1 98.06 113 VAL B N 1
ATOM 2559 C CA . VAL B 1 113 ? 8.719 17.812 8.648 1 98.06 113 VAL B CA 1
ATOM 2560 C C . VAL B 1 113 ? 7.586 18.719 8.156 1 98.06 113 VAL B C 1
ATOM 2562 O O . VAL B 1 113 ? 7.371 19.812 8.703 1 98.06 113 VAL B O 1
ATOM 2565 N N . VAL B 1 114 ? 6.887 18.266 7.141 1 98.56 114 VAL B N 1
ATOM 2566 C CA . VAL B 1 114 ? 5.754 18.984 6.562 1 98.56 114 VAL B CA 1
ATOM 2567 C C . VAL B 1 114 ? 4.516 18.094 6.578 1 98.56 114 VAL B C 1
ATOM 2569 O O . VAL B 1 114 ? 4.602 16.891 6.305 1 98.56 114 VAL B O 1
ATOM 2572 N N . ALA B 1 115 ? 3.4 18.641 6.949 1 98.69 115 ALA B N 1
ATOM 2573 C CA . ALA B 1 115 ? 2.131 17.922 6.875 1 98.69 115 ALA B CA 1
ATOM 2574 C C . ALA B 1 115 ? 1.385 18.25 5.586 1 98.69 115 ALA B C 1
ATOM 2576 O O . ALA B 1 115 ? 1.142 19.422 5.289 1 98.69 115 ALA B O 1
ATOM 2577 N N . ALA B 1 116 ? 1.05 17.266 4.844 1 98.81 116 ALA B N 1
ATOM 2578 C CA . ALA B 1 116 ? 0.316 17.453 3.598 1 98.81 116 ALA B CA 1
ATOM 2579 C C . ALA B 1 116 ? -0.99 16.672 3.6 1 98.81 116 ALA B C 1
ATOM 2581 O O . ALA B 1 116 ? -1.11 15.656 4.297 1 98.81 116 ALA B O 1
ATOM 2582 N N . SER B 1 117 ? -1.952 17.094 2.967 1 98.69 117 SER B N 1
ATOM 2583 C CA . SER B 1 117 ? -3.242 16.484 2.672 1 98.69 117 SER B CA 1
ATOM 2584 C C . SER B 1 117 ? -3.727 16.859 1.273 1 98.69 117 SER B C 1
ATOM 2586 O O . SER B 1 117 ? -2.982 17.453 0.493 1 98.69 117 SER B O 1
ATOM 2588 N N . LEU B 1 118 ? -4.93 16.484 0.921 1 98.88 118 LEU B N 1
ATOM 2589 C CA . LEU B 1 118 ? -5.473 16.844 -0.387 1 98.88 118 LEU B CA 1
ATOM 2590 C C . LEU B 1 118 ? -5.859 18.312 -0.438 1 98.88 118 LEU B C 1
ATOM 2592 O O . LEU B 1 118 ? -5.898 18.906 -1.516 1 98.88 118 LEU B O 1
ATOM 2596 N N . ARG B 1 119 ? -6.035 18.938 0.72 1 98.88 119 ARG B N 1
ATOM 2597 C CA . ARG B 1 119 ? -6.461 20.344 0.791 1 98.88 119 ARG B CA 1
ATOM 2598 C C . ARG B 1 119 ? -5.324 21.281 0.396 1 98.88 119 ARG B C 1
ATOM 2600 O O . ARG B 1 119 ? -5.566 22.359 -0.142 1 98.88 119 ARG B O 1
ATOM 2607 N N . ASN B 1 120 ? -4.086 20.859 0.635 1 98.81 120 ASN B N 1
ATOM 2608 C CA . ASN B 1 12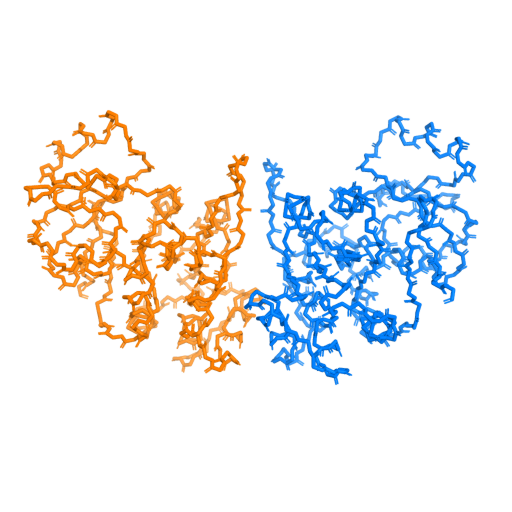0 ? -2.982 21.797 0.48 1 98.81 120 ASN B CA 1
ATOM 2609 C C . ASN B 1 120 ? -1.872 21.234 -0.396 1 98.81 120 ASN B C 1
ATOM 2611 O O . ASN B 1 120 ? -0.742 21.719 -0.376 1 98.81 120 ASN B O 1
ATOM 2615 N N . HIS B 1 121 ? -2.125 20.188 -1.121 1 98.81 121 HIS B N 1
ATOM 2616 C CA . HIS B 1 121 ? -1.074 19.438 -1.79 1 98.81 121 HIS B CA 1
ATOM 2617 C C . HIS B 1 121 ? -0.312 20.297 -2.781 1 98.81 121 HIS B C 1
ATOM 2619 O O . HIS B 1 121 ? 0.911 20.203 -2.896 1 98.81 121 HIS B O 1
ATOM 2625 N N . SER B 1 122 ? -0.996 21.203 -3.512 1 98.69 122 SER B N 1
ATOM 2626 C CA . SER B 1 122 ? -0.298 22.062 -4.465 1 98.69 122 SER B CA 1
ATOM 2627 C C . SER B 1 122 ? 0.613 23.062 -3.75 1 98.69 122 SER B C 1
ATOM 2629 O O . SER B 1 122 ? 1.723 23.328 -4.211 1 98.69 122 SER B O 1
ATOM 2631 N N . ALA B 1 123 ? 0.128 23.641 -2.674 1 98.62 123 ALA B N 1
ATOM 2632 C CA . ALA B 1 123 ? 0.923 24.578 -1.893 1 98.62 123 ALA B CA 1
ATOM 2633 C C . ALA B 1 123 ? 2.17 23.906 -1.323 1 98.62 123 ALA B C 1
ATOM 2635 O O . ALA B 1 123 ? 3.26 24.484 -1.352 1 98.62 123 ALA B O 1
ATOM 2636 N N . VAL B 1 124 ? 2.012 22.719 -0.808 1 98.81 124 VAL B N 1
ATOM 2637 C CA . VAL B 1 124 ? 3.133 21.969 -0.257 1 98.81 124 VAL B CA 1
ATOM 2638 C C . VAL B 1 124 ? 4.148 21.672 -1.358 1 98.81 124 VAL B C 1
ATOM 2640 O O . VAL B 1 124 ? 5.352 21.891 -1.178 1 98.81 124 VAL B O 1
ATOM 2643 N N . ALA B 1 125 ? 3.697 21.188 -2.521 1 98.69 125 ALA B N 1
ATOM 2644 C CA . ALA B 1 125 ? 4.598 20.875 -3.629 1 98.69 125 ALA B CA 1
ATOM 2645 C C . ALA B 1 125 ? 5.391 22.109 -4.051 1 98.69 125 ALA B C 1
ATOM 2647 O O . ALA B 1 125 ? 6.605 22.031 -4.258 1 98.69 125 ALA B O 1
ATOM 2648 N N . ARG B 1 126 ? 4.695 23.203 -4.152 1 97.75 126 ARG B N 1
ATOM 2649 C CA . ARG B 1 126 ? 5.352 24.453 -4.531 1 97.75 126 ARG B CA 1
ATOM 2650 C C . ARG B 1 126 ? 6.387 24.859 -3.488 1 97.75 126 ARG B C 1
ATOM 2652 O O . ARG B 1 126 ? 7.512 25.234 -3.834 1 97.75 126 ARG B O 1
ATOM 2659 N N . TRP B 1 127 ? 5.996 24.828 -2.279 1 98.06 127 TRP B N 1
ATOM 2660 C CA . TRP B 1 127 ? 6.895 25.188 -1.184 1 98.06 127 TRP B CA 1
ATOM 2661 C C . TRP B 1 127 ? 8.148 24.312 -1.206 1 98.06 127 TRP B C 1
ATOM 2663 O O . TRP B 1 127 ? 9.266 24.828 -1.059 1 98.06 127 TRP B O 1
ATOM 2673 N N . LEU B 1 128 ? 8.016 23.047 -1.367 1 98.25 128 LEU B N 1
ATOM 2674 C CA . LEU B 1 128 ? 9.133 22.109 -1.441 1 98.25 128 LEU B CA 1
ATOM 2675 C C . LEU B 1 128 ? 10.055 22.453 -2.605 1 98.25 128 LEU B C 1
ATOM 2677 O O . LEU B 1 128 ? 11.273 22.531 -2.438 1 98.25 128 LEU B O 1
ATOM 2681 N N . ALA B 1 129 ? 9.445 22.656 -3.75 1 97.19 129 ALA B N 1
ATOM 2682 C CA . ALA B 1 129 ? 10.211 22.969 -4.953 1 97.19 129 ALA B CA 1
ATOM 2683 C C . ALA B 1 129 ? 11.016 24.25 -4.781 1 97.19 129 ALA B C 1
ATOM 2685 O O . ALA B 1 129 ? 12.195 24.312 -5.137 1 97.19 129 ALA B O 1
ATOM 2686 N N . GLU B 1 130 ? 10.375 25.25 -4.258 1 96.69 130 GLU B N 1
ATOM 2687 C CA . GLU B 1 130 ? 11.008 26.547 -4.07 1 96.69 130 GLU B CA 1
ATOM 2688 C C . GLU B 1 130 ? 12.195 26.453 -3.119 1 96.69 130 GLU B C 1
ATOM 2690 O O . GLU B 1 130 ? 13.164 27.203 -3.244 1 96.69 130 GLU B O 1
ATOM 2695 N N . ARG B 1 131 ? 12.188 25.547 -2.297 1 96.5 131 ARG B N 1
ATOM 2696 C CA . ARG B 1 131 ? 13.227 25.422 -1.284 1 96.5 131 ARG B CA 1
ATOM 2697 C C . ARG B 1 131 ? 14.273 24.391 -1.698 1 96.5 131 ARG B C 1
ATOM 2699 O O . ARG B 1 131 ? 15.203 24.094 -0.942 1 96.5 131 ARG B O 1
ATOM 2706 N N . GLY B 1 132 ? 14.07 23.75 -2.818 1 96.12 132 GLY B N 1
ATOM 2707 C CA . GLY B 1 132 ? 15.055 22.875 -3.412 1 96.12 132 GLY B CA 1
ATOM 2708 C C . GLY B 1 132 ? 14.969 21.453 -2.891 1 96.12 132 GLY B C 1
ATOM 2709 O O . GLY B 1 132 ? 15.875 20.641 -3.115 1 96.12 132 GLY B O 1
ATOM 2710 N N . TYR B 1 133 ? 13.945 21.141 -2.143 1 97.19 133 TYR B N 1
ATOM 2711 C CA . TYR B 1 133 ? 13.766 19.766 -1.699 1 97.19 133 TYR B CA 1
ATOM 2712 C C . TYR B 1 133 ? 13.539 18.828 -2.885 1 97.19 133 TYR B C 1
ATOM 2714 O O . TYR B 1 133 ? 12.852 19.203 -3.844 1 97.19 133 TYR B O 1
ATOM 2722 N N . GLY B 1 134 ? 14.062 17.594 -2.785 1 96.62 134 GLY B N 1
ATOM 2723 C CA . GLY B 1 134 ? 13.969 16.641 -3.873 1 96.62 134 GLY B CA 1
ATOM 2724 C C . GLY B 1 134 ? 15.172 16.656 -4.793 1 96.62 134 GLY B C 1
ATOM 2725 O O . GLY B 1 134 ? 15.211 15.93 -5.785 1 96.62 134 GLY B O 1
ATOM 2726 N N . SER B 1 135 ? 16.078 17.547 -4.539 1 95.44 135 SER B N 1
ATOM 2727 C CA . SER B 1 135 ? 17.344 17.562 -5.262 1 95.44 135 SER B CA 1
ATOM 2728 C C . SER B 1 135 ? 18.359 16.625 -4.613 1 95.44 135 SER B C 1
ATOM 2730 O O . SER B 1 135 ? 18.109 16.078 -3.539 1 95.44 135 SER B O 1
ATOM 2732 N N . ALA B 1 136 ? 19.531 16.469 -5.262 1 93.75 136 ALA B N 1
ATOM 2733 C CA . ALA B 1 136 ? 20.578 15.594 -4.746 1 93.75 136 ALA B CA 1
ATOM 2734 C C . ALA B 1 136 ? 21.078 16.078 -3.387 1 93.75 136 ALA B C 1
ATOM 2736 O O . ALA B 1 136 ? 21.406 15.266 -2.518 1 93.75 136 ALA B O 1
ATOM 2737 N N . GLY B 1 137 ? 21.109 17.312 -3.193 1 95.44 137 GLY B N 1
ATOM 2738 C CA . GLY B 1 137 ? 21.609 17.875 -1.947 1 95.44 137 GLY B CA 1
ATOM 2739 C C . GLY B 1 137 ? 20.547 17.984 -0.87 1 95.44 137 GLY B C 1
ATOM 2740 O O . GLY B 1 137 ? 20.859 18.156 0.307 1 95.44 137 GLY B O 1
ATOM 2741 N N . ARG B 1 138 ? 19.266 17.812 -1.254 1 97.12 138 ARG B N 1
ATOM 2742 C CA . ARG B 1 138 ? 18.141 17.922 -0.328 1 97.12 138 ARG B CA 1
ATOM 2743 C C . ARG B 1 138 ? 17.078 16.875 -0.643 1 97.12 138 ARG B C 1
ATOM 2745 O O . ARG B 1 138 ? 15.945 17.219 -1.005 1 97.12 138 ARG B O 1
ATOM 2752 N N . PRO B 1 139 ? 17.406 15.617 -0.442 1 97.94 139 PRO B N 1
ATOM 2753 C CA . PRO B 1 139 ? 16.438 14.562 -0.775 1 97.94 139 PRO B CA 1
ATOM 2754 C C . PRO B 1 139 ? 15.141 14.68 0.014 1 97.94 139 PRO B C 1
ATOM 2756 O O . PRO B 1 139 ? 15.141 15.203 1.13 1 97.94 139 PRO B O 1
ATOM 2759 N N . LEU B 1 140 ? 14.125 14.242 -0.626 1 98.44 140 LEU B N 1
ATOM 2760 C CA . LEU B 1 140 ? 12.773 14.359 -0.085 1 98.44 140 LEU B CA 1
ATOM 2761 C C . LEU B 1 140 ? 12.148 12.977 0.096 1 98.44 140 LEU B C 1
ATOM 2763 O O . LEU B 1 140 ? 12.266 12.117 -0.778 1 98.44 140 LEU B O 1
ATOM 2767 N N . ALA B 1 141 ? 11.547 12.766 1.239 1 98.38 141 ALA B N 1
ATOM 2768 C CA . ALA B 1 141 ? 10.742 11.57 1.471 1 98.38 141 ALA B CA 1
ATOM 2769 C C . ALA B 1 141 ? 9.281 11.945 1.742 1 98.38 141 ALA B C 1
ATOM 2771 O O . ALA B 1 141 ? 9 12.781 2.6 1 98.38 141 ALA B O 1
ATOM 2772 N N . VAL B 1 142 ? 8.375 11.406 0.956 1 98.81 142 VAL B N 1
ATOM 2773 C CA . VAL B 1 142 ? 6.941 11.516 1.206 1 98.81 142 VAL B CA 1
ATOM 2774 C C . VAL B 1 142 ? 6.414 10.203 1.782 1 98.81 142 VAL B C 1
ATOM 2776 O O . VAL B 1 142 ? 6.582 9.141 1.18 1 98.81 142 VAL B O 1
ATOM 2779 N N . VAL B 1 143 ? 5.785 10.289 2.969 1 98.62 143 VAL B N 1
ATOM 2780 C CA . VAL B 1 143 ? 5.402 9.062 3.664 1 98.62 143 VAL B CA 1
ATOM 2781 C C . VAL B 1 143 ? 3.904 9.078 3.951 1 98.62 143 VAL B C 1
ATOM 2783 O O . VAL B 1 143 ? 3.396 10.008 4.59 1 98.62 143 VAL B O 1
ATOM 2786 N N . ALA B 1 144 ? 3.191 8.07 3.438 1 98.75 144 ALA B N 1
ATOM 2787 C CA . ALA B 1 144 ? 1.795 7.824 3.783 1 98.75 144 ALA B CA 1
ATOM 2788 C C . ALA B 1 144 ? 1.682 7.105 5.125 1 98.75 144 ALA B C 1
ATOM 2790 O O . ALA B 1 144 ? 2.352 6.098 5.355 1 98.75 144 ALA B O 1
ATOM 2791 N N . ALA B 1 145 ? 0.847 7.598 5.957 1 97.94 145 ALA B N 1
ATOM 2792 C CA . ALA B 1 145 ? 0.735 7.047 7.309 1 97.94 145 ALA B CA 1
ATOM 2793 C C . ALA B 1 145 ?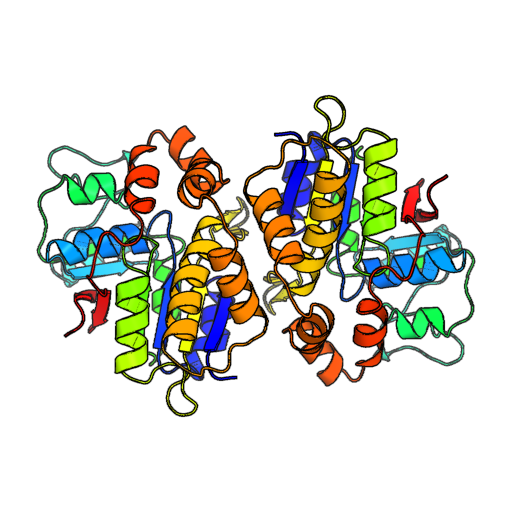 0.069 5.676 7.285 1 97.94 145 ALA B C 1
ATOM 2795 O O . ALA B 1 145 ? 0.531 4.742 7.949 1 97.94 145 ALA B O 1
ATOM 2796 N N . GLY B 1 146 ? -0.934 5.582 6.477 1 97.69 146 GLY B N 1
ATOM 2797 C CA . GLY B 1 146 ? -1.771 4.395 6.535 1 97.69 146 GLY B CA 1
ATOM 2798 C C . GLY B 1 146 ? -2.643 4.34 7.777 1 97.69 146 GLY B C 1
ATOM 2799 O O . GLY B 1 146 ? -2.762 5.332 8.5 1 97.69 146 GLY B O 1
ATOM 2800 N N . GLU B 1 147 ? -3.324 3.25 7.879 1 96.81 147 GLU B N 1
ATOM 2801 C CA . GLU B 1 147 ? -4.121 2.914 9.055 1 96.81 147 GLU B CA 1
ATOM 2802 C C . GLU B 1 147 ? -3.578 1.671 9.758 1 96.81 147 GLU B C 1
ATOM 2804 O O . GLU B 1 147 ? -2.451 1.245 9.492 1 96.81 147 GLU B O 1
ATOM 2809 N N . ARG B 1 148 ? -4.332 1.229 10.688 1 94.88 148 ARG B N 1
ATOM 2810 C CA . ARG B 1 148 ? -3.928 0.025 11.398 1 94.88 148 ARG B CA 1
ATOM 2811 C C . ARG B 1 148 ? -5.016 -1.041 11.344 1 94.88 148 ARG B C 1
ATOM 2813 O O . ARG B 1 148 ? -6.203 -0.736 11.492 1 94.88 148 ARG B O 1
ATOM 2820 N N . TRP B 1 149 ? -4.555 -2.262 11.102 1 95 149 TRP B N 1
ATOM 2821 C CA . TRP B 1 149 ? -5.445 -3.396 11.328 1 95 149 TRP B CA 1
ATOM 2822 C C . TRP B 1 149 ? -5.664 -3.631 12.812 1 95 149 TRP B C 1
ATOM 2824 O O . TRP B 1 149 ? -4.953 -3.064 13.648 1 95 149 TRP B O 1
ATOM 2834 N N . PRO B 1 150 ? -6.68 -4.477 13.188 1 91.62 150 PRO B N 1
ATOM 2835 C CA . PRO B 1 150 ? -6.945 -4.73 14.609 1 91.62 150 PRO B CA 1
ATOM 2836 C C . PRO B 1 150 ? -5.73 -5.273 15.352 1 91.62 150 PRO B C 1
ATOM 2838 O O . PRO B 1 150 ? -5.578 -5.043 16.547 1 91.62 150 PRO B O 1
ATOM 2841 N N . ASP B 1 151 ? -4.766 -5.855 14.641 1 92.25 151 ASP B N 1
ATOM 2842 C CA . ASP B 1 151 ? -3.58 -6.414 15.281 1 92.25 151 ASP B CA 1
ATOM 2843 C C . ASP B 1 151 ? -2.467 -5.375 15.383 1 92.25 151 ASP B C 1
ATOM 2845 O O . ASP B 1 151 ? -1.343 -5.699 15.773 1 92.25 151 ASP B O 1
ATOM 2849 N N . GLY B 1 152 ? -2.773 -4.184 14.969 1 92.38 152 GLY B N 1
ATOM 2850 C CA . GLY B 1 152 ? -1.854 -3.066 15.133 1 92.38 152 GLY B CA 1
ATOM 2851 C C . GLY B 1 152 ? -0.941 -2.867 13.938 1 92.38 152 GLY B C 1
ATOM 2852 O O . GLY B 1 152 ? -0.253 -1.849 13.836 1 92.38 152 GLY B O 1
ATOM 2853 N N . SER B 1 153 ? -0.921 -3.779 13.008 1 94.12 153 SER B N 1
ATOM 2854 C CA . SER B 1 153 ? -0.028 -3.691 11.852 1 94.12 153 SER B CA 1
ATOM 2855 C C . SER B 1 153 ? -0.532 -2.67 10.844 1 94.12 153 SER B C 1
ATOM 2857 O O . SER B 1 153 ? -1.68 -2.227 10.914 1 94.12 153 SER B O 1
ATOM 2859 N N . LEU B 1 154 ? 0.289 -2.334 9.93 1 96.5 154 LEU B N 1
ATOM 2860 C CA . LEU B 1 154 ? -0.001 -1.304 8.945 1 96.5 154 LEU B CA 1
ATOM 2861 C C . LEU B 1 154 ? -1.076 -1.773 7.969 1 96.5 154 LEU B C 1
ATOM 2863 O O . LEU B 1 154 ? -0.989 -2.879 7.426 1 96.5 154 LEU B O 1
ATOM 2867 N N . ARG B 1 155 ? -2.043 -0.996 7.82 1 97.38 155 ARG B N 1
ATOM 2868 C CA . ARG B 1 155 ? -3.004 -1.112 6.727 1 97.38 155 ARG B CA 1
ATOM 2869 C C . ARG B 1 155 ? -2.803 -0.001 5.699 1 97.38 155 ARG B C 1
ATOM 2871 O O . ARG B 1 155 ? -3.088 1.166 5.98 1 97.38 155 ARG B O 1
ATOM 2878 N N . PRO B 1 156 ? -2.318 -0.343 4.512 1 98.31 156 PRO B N 1
ATOM 2879 C CA . PRO B 1 156 ? -2.223 0.699 3.486 1 98.31 156 PRO B CA 1
ATOM 2880 C C . PRO B 1 156 ? -3.564 1.37 3.201 1 98.31 156 PRO B C 1
ATOM 2882 O O . PRO B 1 156 ? -4.59 0.693 3.115 1 98.31 156 PRO B O 1
ATOM 2885 N N . ALA B 1 157 ? -3.518 2.668 3.086 1 98.56 157 ALA B N 1
ATOM 2886 C CA . ALA B 1 157 ? -4.738 3.457 2.934 1 98.56 157 ALA B CA 1
ATOM 2887 C C . ALA B 1 157 ? -4.742 4.203 1.603 1 98.56 157 ALA B C 1
ATOM 2889 O O . ALA B 1 157 ? -3.822 4.965 1.306 1 98.56 157 ALA B O 1
ATOM 2890 N N . LEU B 1 158 ? -5.82 4.059 0.885 1 98.88 158 LEU B N 1
ATOM 2891 C CA . LEU B 1 158 ? -5.93 4.652 -0.443 1 98.88 158 LEU B CA 1
ATOM 2892 C C . LEU B 1 158 ? -5.859 6.172 -0.366 1 98.88 158 LEU B C 1
ATOM 2894 O O . LEU B 1 158 ? -5.188 6.812 -1.179 1 98.88 158 LEU B O 1
ATOM 2898 N N . GLU B 1 159 ? -6.555 6.789 0.599 1 98.88 159 GLU B N 1
ATOM 2899 C CA . GLU B 1 159 ? -6.586 8.242 0.717 1 98.88 159 GLU B CA 1
ATOM 2900 C C . GLU B 1 159 ? -5.188 8.812 0.934 1 98.88 159 GLU B C 1
ATOM 2902 O O . GLU B 1 159 ? -4.871 9.898 0.453 1 98.88 159 GLU B O 1
ATOM 2907 N N . ASP B 1 160 ? -4.398 8.094 1.675 1 98.88 160 ASP B N 1
ATOM 2908 C CA . ASP B 1 160 ? -3.039 8.562 1.927 1 98.88 160 ASP B CA 1
ATOM 2909 C C . ASP B 1 160 ? -2.162 8.398 0.688 1 98.88 160 ASP B C 1
ATOM 2911 O O . ASP B 1 160 ? -1.279 9.219 0.432 1 98.88 160 ASP B O 1
ATOM 2915 N N . LEU B 1 161 ? -2.367 7.301 -0.025 1 98.94 161 LEU B N 1
ATOM 2916 C CA . LEU B 1 161 ? -1.675 7.117 -1.296 1 98.94 161 LEU B CA 1
ATOM 2917 C C . LEU B 1 161 ? -2.01 8.25 -2.264 1 98.94 161 LEU B C 1
ATOM 2919 O O . LEU B 1 161 ? -1.117 8.797 -2.918 1 98.94 161 LEU B O 1
ATOM 2923 N N . LEU B 1 162 ? -3.254 8.586 -2.34 1 98.94 162 LEU B N 1
ATOM 2924 C CA . LEU B 1 162 ? -3.693 9.672 -3.211 1 98.94 162 LEU B CA 1
ATOM 2925 C C . LEU B 1 162 ? -3.129 11.008 -2.736 1 98.94 162 LEU B C 1
ATOM 2927 O O . LEU B 1 162 ? -2.666 11.82 -3.547 1 98.94 162 LEU B O 1
ATOM 2931 N N . GLY B 1 163 ? -3.158 11.227 -1.419 1 98.94 163 GLY B N 1
ATOM 2932 C CA . GLY B 1 163 ? -2.58 12.453 -0.884 1 98.94 163 GLY B CA 1
ATOM 2933 C C . GLY B 1 163 ? -1.102 12.594 -1.19 1 98.94 163 GLY B C 1
ATOM 2934 O O . GLY B 1 163 ? -0.655 13.656 -1.634 1 98.94 163 GLY B O 1
ATOM 2935 N N . ALA B 1 164 ? -0.339 11.547 -0.924 1 98.94 164 ALA B N 1
ATOM 2936 C CA . ALA B 1 164 ? 1.082 11.547 -1.263 1 98.94 164 ALA B CA 1
ATOM 2937 C C . ALA B 1 164 ? 1.289 11.742 -2.762 1 98.94 164 ALA B C 1
ATOM 2939 O O . ALA B 1 164 ? 2.154 12.516 -3.18 1 98.94 164 ALA B O 1
ATOM 2940 N N . GLY B 1 165 ? 0.488 11.016 -3.541 1 98.94 165 GLY B N 1
ATOM 2941 C CA . GLY B 1 165 ? 0.56 11.141 -4.988 1 98.94 165 GLY B CA 1
ATOM 2942 C C . GLY B 1 165 ? 0.324 12.555 -5.477 1 98.94 165 GLY B C 1
ATOM 2943 O O . GLY B 1 165 ? 0.974 13.008 -6.422 1 98.94 165 GLY B O 1
ATOM 2944 N N . ALA B 1 166 ? -0.571 13.219 -4.852 1 98.94 166 ALA B N 1
ATOM 2945 C CA . ALA B 1 166 ? -0.882 14.594 -5.234 1 98.94 166 ALA B CA 1
ATOM 2946 C C . ALA B 1 166 ? 0.328 15.5 -5.043 1 98.94 166 ALA B C 1
ATOM 2948 O O . ALA B 1 166 ? 0.667 16.297 -5.93 1 98.94 166 ALA B O 1
ATOM 2949 N N . VAL B 1 167 ? 0.978 15.398 -3.912 1 98.88 167 VAL B N 1
ATOM 2950 C CA . VAL B 1 167 ? 2.18 16.188 -3.639 1 98.88 167 VAL B CA 1
ATOM 2951 C C . VAL B 1 167 ? 3.266 15.828 -4.652 1 98.88 167 VAL B C 1
ATOM 2953 O O . VAL B 1 167 ? 3.887 16.719 -5.238 1 98.88 167 VAL B O 1
ATOM 2956 N N . LEU B 1 168 ? 3.455 14.555 -4.887 1 98.88 168 LEU B N 1
ATOM 2957 C CA . LEU B 1 168 ? 4.512 14.062 -5.762 1 98.88 168 LEU B CA 1
ATOM 2958 C C . LEU B 1 168 ? 4.258 14.477 -7.207 1 98.88 168 LEU B C 1
ATOM 2960 O O . LEU B 1 168 ? 5.195 14.797 -7.941 1 98.88 168 LEU B O 1
ATOM 2964 N N . ALA B 1 169 ? 2.986 14.414 -7.613 1 98.69 169 ALA B N 1
ATOM 2965 C CA . ALA B 1 169 ? 2.637 14.867 -8.953 1 98.69 169 ALA B CA 1
ATOM 2966 C C . ALA B 1 169 ? 2.941 16.359 -9.125 1 98.69 169 ALA B C 1
ATOM 2968 O O . ALA B 1 169 ? 3.43 16.781 -10.18 1 98.69 169 ALA B O 1
ATOM 2969 N N . GLY B 1 170 ? 2.6 17.141 -8.086 1 98.31 170 GLY B N 1
ATOM 2970 C CA . GLY B 1 170 ? 2.936 18.547 -8.117 1 98.31 170 GLY B CA 1
ATOM 2971 C C . GLY B 1 17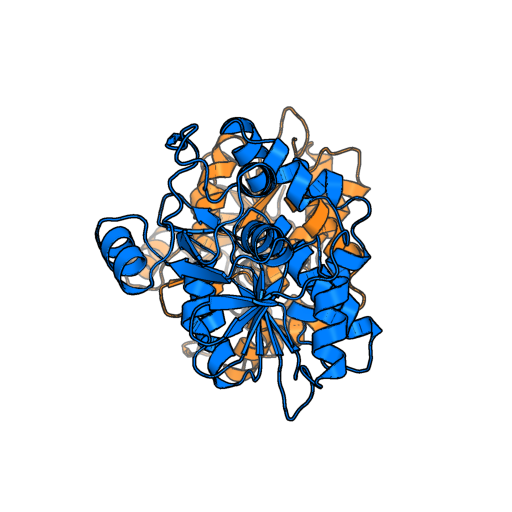0 ? 4.426 18.812 -8.227 1 98.31 170 GLY B C 1
ATOM 2972 O O . GLY B 1 170 ? 4.855 19.688 -8.969 1 98.31 170 GLY B O 1
ATOM 2973 N N . LEU B 1 171 ? 5.191 18.047 -7.496 1 97.44 171 LEU B N 1
ATOM 2974 C CA . LEU B 1 171 ? 6.645 18.172 -7.539 1 97.44 171 LEU B CA 1
ATOM 2975 C C . LEU B 1 171 ? 7.18 17.828 -8.922 1 97.44 171 LEU B C 1
ATOM 2977 O O . LEU B 1 171 ? 8.07 18.5 -9.445 1 97.44 171 LEU B O 1
ATOM 2981 N N . ARG B 1 172 ? 6.664 16.703 -9.43 1 94.94 172 ARG B N 1
ATOM 2982 C CA . ARG B 1 172 ? 7.055 16.281 -10.766 1 94.94 172 ARG B CA 1
ATOM 2983 C C . ARG B 1 172 ? 6.785 17.391 -11.789 1 94.94 172 ARG B C 1
ATOM 2985 O O . ARG B 1 172 ? 7.582 17.609 -12.703 1 94.94 172 ARG B O 1
ATOM 2992 N N . ALA B 1 173 ? 5.727 18.078 -11.617 1 94.88 173 ALA B N 1
ATOM 2993 C CA . ALA B 1 173 ? 5.332 19.141 -12.539 1 94.88 173 ALA B CA 1
ATOM 2994 C C . ALA B 1 173 ? 6.211 20.375 -12.359 1 94.88 173 ALA B C 1
ATOM 2996 O O . ALA B 1 173 ? 6.406 21.141 -13.305 1 94.88 173 ALA B O 1
ATOM 2997 N N . ALA B 1 174 ? 6.773 20.609 -11.211 1 92.5 174 ALA B N 1
ATOM 2998 C CA . ALA B 1 174 ? 7.527 21.812 -10.867 1 92.5 174 ALA B CA 1
ATOM 2999 C C . ALA B 1 174 ? 8.953 21.734 -11.406 1 92.5 174 ALA B C 1
ATOM 3001 O O . ALA B 1 174 ? 9.641 22.766 -11.484 1 92.5 174 ALA B O 1
ATOM 3002 N N . GLY B 1 175 ? 9.453 20.562 -11.773 1 87.88 175 GLY B N 1
ATOM 3003 C CA . GLY B 1 175 ? 10.805 20.453 -12.305 1 87.88 175 GLY B CA 1
ATOM 3004 C C . GLY B 1 175 ? 11.312 19.016 -12.367 1 87.88 175 GLY B C 1
ATOM 3005 O O . GLY B 1 175 ? 10.594 18.094 -12 1 87.88 175 GLY B O 1
ATOM 3006 N N . PRO B 1 176 ? 12.484 19 -12.859 1 87.94 176 PRO B N 1
ATOM 3007 C CA . PRO B 1 176 ? 13.047 17.656 -13.031 1 87.94 176 PRO B CA 1
ATOM 3008 C C . PRO B 1 176 ? 13.484 17.016 -11.711 1 87.94 176 PRO B C 1
ATOM 3010 O O . PRO B 1 176 ? 14.406 17.516 -11.062 1 87.94 176 PRO B O 1
ATOM 3013 N N . HIS B 1 177 ? 12.797 16.203 -11.141 1 92.62 177 HIS B N 1
ATOM 3014 C CA . HIS B 1 177 ? 13.109 15.391 -9.977 1 92.62 177 HIS B CA 1
ATOM 3015 C C . HIS B 1 177 ? 13.25 13.914 -10.344 1 92.62 177 HIS B C 1
ATOM 3017 O O . HIS B 1 177 ? 12.594 13.445 -11.281 1 92.62 177 HIS B O 1
ATOM 3023 N N . THR B 1 178 ? 14.141 13.289 -9.719 1 96 178 THR B N 1
ATOM 3024 C CA . THR B 1 178 ? 14.266 11.844 -9.883 1 96 178 THR B CA 1
ATOM 3025 C C . THR B 1 178 ? 13.492 11.109 -8.797 1 96 178 THR B C 1
ATOM 3027 O O . THR B 1 178 ? 13.938 11.031 -7.648 1 96 178 THR B O 1
ATOM 3030 N N . LEU B 1 179 ? 12.422 10.586 -9.195 1 98 179 LEU B N 1
ATOM 3031 C CA . LEU B 1 179 ? 11.539 9.875 -8.266 1 98 179 LEU B CA 1
ATOM 3032 C C . LEU B 1 179 ? 11.836 8.375 -8.281 1 98 179 LEU B C 1
ATOM 3034 O O . LEU B 1 179 ? 12.109 7.801 -9.336 1 98 179 LEU B O 1
ATOM 3038 N N . THR B 1 180 ? 11.789 7.762 -7.094 1 98.12 180 THR B N 1
ATOM 3039 C CA . THR B 1 180 ? 11.789 6.305 -7.055 1 98.12 180 THR B CA 1
ATOM 3040 C C . THR B 1 180 ? 10.578 5.75 -7.805 1 98.12 180 THR B C 1
ATOM 3042 O O . THR B 1 180 ? 9.602 6.469 -8.039 1 98.12 180 THR B O 1
ATOM 3045 N N . PRO B 1 181 ? 10.617 4.496 -8.203 1 98.62 181 PRO B N 1
ATOM 3046 C CA . PRO B 1 181 ? 9.453 3.889 -8.844 1 98.62 181 PRO B CA 1
ATOM 3047 C C . PRO B 1 181 ? 8.195 3.971 -7.98 1 98.62 181 PRO B C 1
ATOM 3049 O O . PRO B 1 181 ? 7.094 4.18 -8.5 1 98.62 181 PRO B O 1
ATOM 3052 N N . GLU B 1 182 ? 8.336 3.77 -6.656 1 98.75 182 GLU B N 1
ATOM 3053 C CA . GLU B 1 182 ? 7.211 3.879 -5.734 1 98.75 182 GLU B CA 1
ATOM 3054 C C . GLU B 1 182 ? 6.609 5.281 -5.762 1 98.75 182 GLU B C 1
ATOM 3056 O O . GLU B 1 182 ? 5.391 5.438 -5.812 1 98.75 182 GLU B O 1
ATOM 3061 N N . ALA B 1 183 ? 7.477 6.301 -5.723 1 98.81 183 ALA B N 1
ATOM 3062 C CA . ALA B 1 183 ? 7.02 7.688 -5.789 1 98.81 183 ALA B CA 1
ATOM 3063 C C . ALA B 1 183 ? 6.371 7.984 -7.141 1 98.81 183 ALA B C 1
ATOM 3065 O O . ALA B 1 183 ? 5.336 8.656 -7.207 1 98.81 183 ALA B O 1
ATOM 3066 N N . THR B 1 184 ? 6.996 7.492 -8.188 1 98.62 184 THR B N 1
ATOM 3067 C CA . THR B 1 184 ? 6.453 7.664 -9.531 1 98.62 184 THR B CA 1
ATOM 3068 C C . THR B 1 184 ? 5.059 7.055 -9.633 1 98.62 184 THR B C 1
ATOM 3070 O O . THR B 1 184 ? 4.152 7.66 -10.203 1 98.62 184 THR B O 1
ATOM 3073 N N . ALA B 1 185 ? 4.902 5.918 -9.055 1 98.88 185 ALA B N 1
ATOM 3074 C CA . ALA B 1 185 ? 3.613 5.23 -9.094 1 98.88 185 ALA B CA 1
ATOM 3075 C C . ALA B 1 185 ? 2.545 6.027 -8.344 1 98.88 185 ALA B C 1
ATOM 3077 O O . ALA B 1 185 ? 1.407 6.137 -8.812 1 98.88 185 ALA B O 1
ATOM 3078 N N . ALA B 1 186 ? 2.904 6.531 -7.18 1 98.94 186 ALA B N 1
ATOM 3079 C CA . ALA B 1 186 ? 1.962 7.348 -6.418 1 98.94 186 ALA B CA 1
ATOM 3080 C C . ALA B 1 186 ? 1.53 8.57 -7.219 1 98.94 186 ALA B C 1
ATOM 3082 O O . ALA B 1 186 ? 0.338 8.883 -7.305 1 98.94 186 ALA B O 1
ATOM 3083 N N . ALA B 1 187 ? 2.488 9.266 -7.816 1 98.81 187 ALA B N 1
ATOM 3084 C CA . ALA B 1 187 ? 2.193 10.438 -8.641 1 98.81 187 ALA B CA 1
ATOM 3085 C C . ALA B 1 187 ? 1.32 10.055 -9.836 1 98.81 187 ALA B C 1
ATOM 3087 O O . ALA B 1 187 ? 0.368 10.766 -10.164 1 98.81 187 ALA B O 1
ATOM 3088 N N . THR B 1 188 ? 1.668 8.961 -10.484 1 98.88 188 THR B N 1
ATOM 3089 C CA . THR B 1 188 ? 0.933 8.484 -11.648 1 98.88 188 THR B CA 1
ATOM 3090 C C . THR B 1 188 ? -0.517 8.172 -11.289 1 98.88 188 THR B C 1
ATOM 3092 O O . THR B 1 188 ? -1.438 8.539 -12.023 1 98.88 188 THR B O 1
ATOM 3095 N N . LEU B 1 189 ? -0.707 7.535 -10.148 1 98.94 189 LEU B N 1
ATOM 3096 C CA . LEU B 1 189 ? -2.062 7.207 -9.719 1 98.94 189 LEU B CA 1
ATOM 3097 C C . LEU B 1 189 ? -2.889 8.469 -9.516 1 98.94 189 LEU B C 1
ATOM 3099 O O . LEU B 1 189 ? -4.039 8.547 -9.953 1 98.94 189 LEU B O 1
ATOM 3103 N N . TRP B 1 190 ? -2.311 9.398 -8.805 1 98.88 190 TRP B N 1
ATOM 3104 C CA . TRP B 1 190 ? -3.027 10.648 -8.602 1 98.88 190 TRP B CA 1
ATOM 3105 C C . TRP B 1 190 ? -3.439 11.266 -9.93 1 98.88 190 TRP B C 1
ATOM 3107 O O . TRP B 1 190 ? -4.605 11.625 -10.125 1 98.88 190 TRP B O 1
ATOM 3117 N N . SER B 1 191 ? -2.516 11.344 -10.852 1 98.62 191 SER B N 1
ATOM 3118 C CA . SER B 1 191 ? -2.758 11.992 -12.141 1 98.62 191 SER B CA 1
ATOM 3119 C C . SER B 1 191 ? -3.818 11.25 -12.945 1 98.62 191 SER B C 1
ATOM 3121 O O . SER B 1 191 ? -4.555 11.859 -13.719 1 98.62 191 SER B O 1
ATOM 3123 N N . ALA B 1 192 ? -3.953 9.984 -12.695 1 98.75 192 ALA B N 1
ATOM 3124 C CA . ALA B 1 192 ? -4.859 9.156 -13.492 1 98.75 192 ALA B CA 1
ATOM 3125 C C . ALA B 1 192 ? -6.203 8.984 -12.789 1 98.75 192 ALA B C 1
ATOM 3127 O O . ALA B 1 192 ? -7.145 8.43 -13.359 1 98.75 192 ALA B O 1
ATOM 3128 N N . THR B 1 193 ? -6.309 9.383 -11.531 1 98.62 193 THR B N 1
ATOM 3129 C CA . THR B 1 193 ? -7.551 9.227 -10.781 1 98.62 193 THR B CA 1
ATOM 3130 C C . THR B 1 193 ? -8.586 10.258 -11.234 1 98.62 193 THR B C 1
ATOM 3132 O O . THR B 1 193 ? -8.359 11.461 -11.125 1 98.62 193 THR B O 1
ATOM 3135 N N . GLU B 1 194 ? -9.672 9.844 -11.703 1 96.81 194 GLU B N 1
ATOM 3136 C CA . GLU B 1 194 ? -10.68 10.711 -12.297 1 96.81 194 GLU B CA 1
ATOM 3137 C C . GLU B 1 194 ? -11.469 11.453 -11.219 1 96.81 194 GLU B C 1
ATOM 3139 O O . GLU B 1 194 ? -11.797 12.625 -11.383 1 96.81 194 GLU B O 1
ATOM 3144 N N . ASP B 1 195 ? -11.836 10.812 -10.18 1 98.12 195 ASP B N 1
ATOM 3145 C CA . ASP B 1 195 ? -12.703 11.367 -9.141 1 98.12 195 ASP B CA 1
ATOM 3146 C C . ASP B 1 195 ? -12.172 11.047 -7.75 1 98.12 195 ASP B C 1
ATOM 3148 O O . ASP B 1 195 ? -12.734 10.211 -7.039 1 98.12 195 ASP B O 1
ATOM 3152 N N . PRO B 1 196 ? -11.109 11.781 -7.379 1 98.38 196 PRO B N 1
ATOM 3153 C CA . PRO B 1 196 ? -10.523 11.516 -6.066 1 98.38 196 PRO B CA 1
ATOM 3154 C C . PRO B 1 196 ? -11.508 11.742 -4.918 1 98.38 196 PRO B C 1
ATOM 3156 O O . PRO B 1 196 ? -11.398 11.102 -3.873 1 98.38 196 PRO B O 1
ATOM 3159 N N . VAL B 1 197 ? -12.469 12.633 -5.094 1 98.75 197 VAL B N 1
ATOM 3160 C CA . VAL B 1 197 ? -13.469 12.898 -4.066 1 98.75 197 VAL B CA 1
ATOM 3161 C C . VAL B 1 197 ? -14.32 11.656 -3.834 1 98.75 197 VAL B C 1
ATOM 3163 O O . VAL B 1 197 ? -14.508 11.227 -2.691 1 98.75 197 VAL B O 1
ATOM 3166 N N . ALA B 1 198 ? -14.805 11.078 -4.91 1 98.5 198 ALA B N 1
ATOM 3167 C CA . ALA B 1 198 ? -15.578 9.844 -4.793 1 98.5 198 ALA B CA 1
ATOM 3168 C C . ALA B 1 198 ? -14.742 8.734 -4.16 1 98.5 198 ALA B C 1
ATOM 3170 O O . ALA B 1 198 ? -15.25 7.941 -3.359 1 98.5 198 ALA B O 1
ATOM 3171 N N . ALA B 1 199 ? -13.453 8.648 -4.531 1 98.56 199 ALA B N 1
ATOM 3172 C CA . ALA B 1 199 ? -12.562 7.648 -3.959 1 98.56 199 ALA B CA 1
ATOM 3173 C C . ALA B 1 199 ? -12.445 7.816 -2.447 1 98.56 199 ALA B C 1
ATOM 3175 O O . ALA B 1 199 ? -12.461 6.832 -1.705 1 98.56 199 ALA B O 1
ATOM 3176 N N . LEU B 1 200 ? -12.352 9.055 -1.976 1 98.75 200 LEU B N 1
ATOM 3177 C CA . LEU B 1 200 ? -12.211 9.328 -0.549 1 98.75 200 LEU B CA 1
ATOM 3178 C C . LEU B 1 200 ? -13.461 8.883 0.211 1 98.75 200 LEU B C 1
ATOM 3180 O O . LEU B 1 200 ? -13.359 8.25 1.265 1 98.75 200 LEU B O 1
ATOM 3184 N N . HIS B 1 201 ? -14.578 9.195 -0.324 1 98.62 201 HIS B N 1
ATOM 3185 C CA . HIS B 1 201 ? -15.828 8.844 0.343 1 98.62 201 HIS B CA 1
ATOM 3186 C C . HIS B 1 201 ? -16.047 7.336 0.345 1 98.62 201 HIS B C 1
ATOM 3188 O O . HIS B 1 201 ? -16.656 6.797 1.275 1 98.62 201 HIS B O 1
ATOM 3194 N N . GLY B 1 202 ? -15.508 6.688 -0.646 1 98.31 202 GLY B N 1
ATOM 3195 C CA . GLY B 1 202 ? -15.836 5.285 -0.835 1 98.31 202 GLY B CA 1
ATOM 3196 C C . GLY B 1 202 ? -14.758 4.344 -0.33 1 98.31 202 GLY B C 1
ATOM 3197 O O . GLY B 1 202 ? -14.992 3.145 -0.176 1 98.31 202 GLY B O 1
ATOM 3198 N N . CYS B 1 203 ? -13.555 4.844 -0.084 1 98.5 203 CYS B N 1
ATOM 3199 C CA . CYS B 1 203 ? -12.469 3.971 0.354 1 98.5 203 CYS B CA 1
ATOM 3200 C C . CYS B 1 203 ? -12.742 3.42 1.749 1 98.5 203 CYS B C 1
ATOM 3202 O O . CYS B 1 203 ? -13.688 3.85 2.416 1 98.5 203 CYS B O 1
ATOM 3204 N N . ASP B 1 204 ? -11.977 2.504 2.188 1 97.62 204 ASP B N 1
ATOM 3205 C CA . ASP B 1 204 ? -12.18 1.821 3.461 1 97.62 204 ASP B CA 1
ATOM 3206 C C . ASP B 1 204 ? -12.234 2.816 4.617 1 97.62 204 ASP B C 1
ATOM 3208 O O . ASP B 1 204 ? -13.164 2.783 5.43 1 97.62 204 ASP B O 1
ATOM 3212 N N . SER B 1 205 ? -11.273 3.721 4.676 1 98.06 205 SER B N 1
ATOM 3213 C CA . SER B 1 205 ? -11.211 4.699 5.758 1 98.06 205 SER B CA 1
ATOM 3214 C C . SER B 1 205 ? -12.391 5.66 5.703 1 98.06 205 SER B C 1
ATOM 3216 O O . SER B 1 205 ? -12.922 6.062 6.742 1 98.06 205 SER B O 1
ATOM 3218 N N . GLY B 1 206 ? -12.703 6.066 4.461 1 98.62 206 GLY B N 1
ATOM 3219 C CA . GLY B 1 206 ? -13.867 6.918 4.312 1 98.62 206 GLY B CA 1
ATOM 3220 C C . GLY B 1 206 ? -15.148 6.277 4.828 1 98.62 206 GLY B C 1
ATOM 3221 O O . GLY B 1 206 ? -15.883 6.891 5.602 1 98.62 206 GLY B O 1
ATOM 3222 N N . ARG B 1 207 ? -15.383 5.098 4.496 1 98.25 207 ARG B N 1
ATOM 3223 C CA . ARG B 1 207 ? -16.578 4.371 4.938 1 98.25 207 ARG B CA 1
ATOM 3224 C C . ARG B 1 207 ? -16.562 4.176 6.453 1 98.25 207 ARG B C 1
ATOM 3226 O O . ARG B 1 207 ? -17.609 4.219 7.098 1 98.25 207 ARG B O 1
ATOM 3233 N N . GLU B 1 208 ? -15.391 3.898 7.016 1 97.5 208 GLU B N 1
ATOM 3234 C CA . GLU B 1 208 ? -15.273 3.775 8.469 1 97.5 208 GLU B CA 1
ATOM 3235 C C . GLU B 1 208 ? -15.719 5.055 9.172 1 97.5 208 GLU B C 1
ATOM 3237 O O . GLU B 1 208 ? -16.438 5 10.172 1 97.5 208 GLU B O 1
ATOM 3242 N N . LEU B 1 209 ? -15.281 6.176 8.648 1 97.94 209 LEU B N 1
ATOM 3243 C CA . LEU B 1 209 ? -15.688 7.445 9.25 1 97.94 209 LEU B CA 1
ATOM 3244 C C . LEU B 1 209 ? -17.188 7.645 9.141 1 97.94 209 LEU B C 1
ATOM 3246 O O . LEU B 1 209 ? -17.812 8.195 10.055 1 97.94 209 LEU B O 1
ATOM 3250 N N . TYR B 1 210 ? -17.781 7.219 7.988 1 98.19 210 TYR B N 1
ATOM 3251 C CA . TYR B 1 210 ? -19.234 7.238 7.875 1 98.19 210 TYR B CA 1
ATOM 3252 C C . TYR B 1 210 ? -19.875 6.391 8.969 1 98.19 210 TYR B C 1
ATOM 3254 O O . TYR B 1 210 ? -20.828 6.832 9.633 1 98.19 210 TYR B O 1
ATOM 3262 N N . GLU B 1 211 ? -19.359 5.238 9.18 1 97.56 211 GLU B N 1
ATOM 3263 C CA . GLU B 1 211 ? -19.906 4.309 10.172 1 97.56 211 GLU B CA 1
ATOM 3264 C C . GLU B 1 211 ? -19.766 4.863 11.586 1 97.56 211 GLU B C 1
ATOM 3266 O O . GLU B 1 211 ? -20.625 4.613 12.438 1 97.56 211 GLU B O 1
ATOM 3271 N N . TYR B 1 212 ? -18.672 5.605 11.82 1 96.06 212 TYR B N 1
ATOM 3272 C CA . TYR B 1 212 ? -18.422 6.195 13.133 1 96.06 212 TYR B CA 1
ATOM 3273 C C . TYR B 1 212 ? -19.266 7.445 13.344 1 96.06 212 TYR B C 1
ATOM 3275 O O . TYR B 1 212 ? -19.281 8.016 14.438 1 96.06 212 TYR B O 1
ATOM 3283 N N . GLY B 1 213 ? -19.938 7.961 12.234 1 96.88 213 GLY B N 1
ATOM 3284 C CA . GLY B 1 213 ? -20.828 9.109 12.352 1 96.88 213 GLY B CA 1
ATOM 3285 C C . GLY B 1 213 ? -20.141 10.422 12.039 1 96.88 213 GLY B C 1
ATOM 3286 O O . GLY B 1 213 ? -20.562 11.484 12.508 1 96.88 213 GLY B O 1
ATOM 3287 N N . PHE B 1 214 ? -19.031 10.328 11.242 1 97.44 214 PHE B N 1
ATOM 3288 C CA . PHE B 1 214 ? -18.281 11.547 10.969 1 97.44 214 PHE B CA 1
ATOM 3289 C C . PHE B 1 214 ? -18.078 11.727 9.477 1 97.44 214 PHE B C 1
ATOM 3291 O O . PHE B 1 214 ? -16.953 11.961 9.023 1 97.44 214 PHE B O 1
ATOM 3298 N N . PRO B 1 215 ? -19.141 11.656 8.68 1 98.06 215 PRO B N 1
ATOM 3299 C CA . PRO B 1 215 ? -18.984 11.867 7.238 1 98.06 215 PRO B CA 1
ATOM 3300 C C . PRO B 1 215 ? -18.453 13.25 6.898 1 98.06 215 PRO B C 1
ATOM 3302 O O . PRO B 1 215 ? -17.797 13.43 5.863 1 98.06 215 PRO B O 1
ATOM 3305 N N . GLN B 1 216 ? -18.672 14.211 7.766 1 98 216 GLN B N 1
ATOM 3306 C CA . GLN B 1 216 ? -18.234 15.578 7.531 1 98 216 GLN B CA 1
ATOM 3307 C C . GLN B 1 216 ? -16.703 15.656 7.496 1 98 216 GLN B C 1
ATOM 3309 O O . GLN B 1 216 ? -16.141 16.516 6.809 1 98 216 GLN B O 1
ATOM 3314 N N . ASP B 1 217 ? -16.062 14.797 8.234 1 98.56 217 ASP B N 1
ATOM 3315 C CA . ASP B 1 217 ? -14.602 14.766 8.211 1 98.56 217 ASP B CA 1
ATOM 3316 C C . ASP B 1 217 ? -14.086 14.406 6.824 1 98.56 217 ASP B C 1
ATOM 3318 O O . ASP B 1 217 ? -13.086 14.961 6.363 1 98.56 217 ASP B O 1
ATOM 3322 N N . VAL B 1 218 ? -14.75 13.438 6.16 1 98.88 218 VAL B N 1
ATOM 3323 C CA . VAL B 1 218 ? -14.383 13.07 4.801 1 98.88 218 VAL B CA 1
ATOM 3324 C C . VAL B 1 218 ? -14.641 14.242 3.857 1 98.88 218 VAL B C 1
ATOM 3326 O O . VAL B 1 218 ? -13.836 14.516 2.959 1 98.88 218 VAL B O 1
ATOM 3329 N N . GLY B 1 219 ? -15.742 14.914 4.109 1 98.81 219 GLY B N 1
ATOM 3330 C CA . GLY B 1 219 ? -16.047 16.094 3.311 1 98.81 219 GLY B CA 1
ATOM 3331 C C . GLY B 1 219 ? -14.969 17.141 3.355 1 98.81 219 GLY B C 1
ATOM 3332 O O . GLY B 1 219 ? -14.586 17.688 2.32 1 98.81 219 GLY B O 1
ATOM 3333 N N . VAL B 1 220 ? -14.453 17.453 4.516 1 98.81 220 VAL B N 1
ATOM 3334 C CA . VAL B 1 220 ? -13.406 18.453 4.68 1 98.81 220 VAL B CA 1
ATOM 3335 C C . VAL B 1 220 ? -12.125 17.969 3.996 1 98.81 220 VAL B C 1
ATOM 3337 O O . VAL B 1 220 ? -11.477 18.734 3.273 1 98.81 220 VAL B O 1
ATOM 3340 N N . ALA B 1 221 ? -11.781 16.719 4.207 1 98.88 221 ALA B N 1
ATOM 3341 C CA . ALA B 1 221 ? -10.57 16.156 3.613 1 98.88 221 ALA B CA 1
ATOM 3342 C C . ALA B 1 221 ? -10.641 16.188 2.09 1 98.88 221 ALA B C 1
ATOM 3344 O O . ALA B 1 221 ? -9.617 16.266 1.412 1 98.88 221 ALA B O 1
ATOM 3345 N N . ALA B 1 222 ? -11.852 16.203 1.534 1 98.81 222 ALA B N 1
ATOM 3346 C CA . ALA B 1 222 ? -12.07 16.094 0.095 1 98.81 222 ALA B CA 1
ATOM 3347 C C . ALA B 1 222 ? -12.086 17.469 -0.569 1 98.81 222 ALA B C 1
ATOM 3349 O O . ALA B 1 222 ? -12.32 17.578 -1.774 1 98.81 222 ALA B O 1
ATOM 3350 N N . GLU B 1 223 ? -11.875 18.484 0.201 1 98.81 223 GLU B N 1
ATOM 3351 C CA . GLU B 1 223 ? -11.766 19.828 -0.371 1 98.81 223 GLU B CA 1
ATOM 3352 C C . GLU B 1 223 ? -10.414 20.031 -1.045 1 98.81 223 GLU B C 1
ATOM 3354 O O . GLU B 1 223 ? -9.586 20.797 -0.559 1 98.81 223 GLU B O 1
ATOM 3359 N N . ILE B 1 224 ? -10.305 19.484 -2.143 1 98.69 224 ILE B N 1
ATOM 3360 C CA . ILE B 1 224 ? -9.031 19.375 -2.842 1 98.69 224 ILE B CA 1
ATOM 3361 C C . ILE B 1 224 ? -8.484 20.766 -3.162 1 98.69 224 ILE B C 1
ATOM 3363 O O . ILE B 1 224 ? -9.188 21.578 -3.756 1 98.69 224 ILE B O 1
ATOM 3367 N N . ASP B 1 225 ? -7.285 20.984 -2.697 1 98.31 225 ASP B N 1
ATOM 3368 C CA . ASP B 1 225 ? -6.484 22.172 -3.014 1 98.31 225 ASP B CA 1
ATOM 3369 C C . ASP B 1 225 ? -7.199 23.453 -2.578 1 98.31 225 ASP B C 1
ATOM 3371 O O . ASP B 1 225 ? -7.074 24.484 -3.229 1 98.31 225 ASP B O 1
ATOM 3375 N N . SER B 1 226 ? -7.883 23.375 -1.486 1 98.69 226 SER B N 1
ATOM 3376 C CA . SER B 1 226 ? -8.656 24.516 -0.982 1 98.69 226 SER B CA 1
ATOM 3377 C C . SER B 1 226 ? -7.828 25.375 -0.035 1 98.69 226 SER B C 1
ATOM 3379 O O . SER B 1 226 ? -8.305 26.391 0.46 1 98.69 226 SER B O 1
ATOM 3381 N N . SER B 1 227 ? -6.637 24.984 0.25 1 98.56 227 SER B N 1
ATOM 3382 C CA . SER B 1 227 ? -5.812 25.703 1.217 1 98.56 227 SER B CA 1
ATOM 3383 C C . SER B 1 227 ? -4.414 25.969 0.664 1 98.56 227 SER B C 1
ATOM 3385 O O . SER B 1 227 ? -3.865 25.141 -0.069 1 98.56 227 SER B O 1
ATOM 3387 N N . THR B 1 228 ? -3.801 27.047 1.001 1 98.38 228 THR B N 1
ATOM 3388 C CA . THR B 1 228 ? -2.436 27.375 0.607 1 98.38 228 THR B CA 1
ATOM 3389 C C . THR B 1 228 ? -1.488 27.281 1.8 1 98.38 228 THR B C 1
ATOM 3391 O O . THR B 1 228 ? -0.307 27.609 1.691 1 98.38 228 THR B O 1
ATOM 3394 N N . THR B 1 229 ? -2.029 26.828 2.91 1 98.5 229 THR B N 1
ATOM 3395 C CA . THR B 1 229 ? -1.248 26.703 4.137 1 98.5 229 THR B CA 1
ATOM 3396 C C . THR B 1 229 ? -0.282 25.531 4.055 1 98.5 229 THR B C 1
ATOM 3398 O O . THR B 1 229 ? -0.647 24.453 3.574 1 98.5 229 THR B O 1
ATOM 3401 N N . VAL B 1 230 ? 0.975 25.766 4.469 1 98.88 230 VAL B N 1
ATOM 3402 C CA . VAL B 1 230 ? 1.978 24.719 4.527 1 98.88 230 VAL B CA 1
ATOM 3403 C C . VAL B 1 230 ? 2.428 24.5 5.973 1 98.88 230 VAL B C 1
ATOM 3405 O O . VAL B 1 230 ? 3.334 25.188 6.453 1 98.88 230 VAL B O 1
ATOM 3408 N N . PRO B 1 231 ? 1.864 23.578 6.648 1 98.88 231 PRO B N 1
ATOM 3409 C CA . PRO B 1 231 ? 2.264 23.312 8.031 1 98.88 231 PRO B CA 1
ATOM 3410 C C . PRO B 1 231 ? 3.652 22.688 8.141 1 98.88 231 PRO B C 1
ATOM 3412 O O . PRO B 1 231 ? 3.891 21.609 7.582 1 98.88 231 PRO B O 1
ATOM 3415 N N . VAL B 1 232 ? 4.535 23.281 8.844 1 98.56 232 VAL B N 1
ATOM 3416 C CA . VAL B 1 232 ? 5.895 22.797 9.07 1 98.56 232 VAL B CA 1
ATOM 3417 C C . VAL B 1 232 ? 6.145 22.656 10.57 1 98.56 232 VAL B C 1
ATOM 3419 O O . VAL B 1 232 ? 5.715 23.484 11.359 1 98.56 232 VAL B O 1
ATOM 3422 N N . LEU B 1 233 ? 6.797 21.562 10.938 1 97.56 233 LEU B N 1
ATOM 3423 C CA . LEU B 1 233 ? 7.102 21.312 12.344 1 97.56 233 LEU B CA 1
ATOM 3424 C C . LEU B 1 233 ? 8.305 22.141 12.789 1 97.56 233 LEU B C 1
ATOM 3426 O O . LEU B 1 233 ? 9.422 21.938 12.305 1 97.56 233 LEU B O 1
ATOM 3430 N N . VAL B 1 234 ? 8.086 23.047 13.633 1 95.38 234 VAL B N 1
ATOM 3431 C CA . VAL B 1 234 ? 9.109 23.906 14.203 1 95.38 234 VAL B CA 1
ATOM 3432 C C . VAL B 1 234 ? 9.016 23.891 15.727 1 95.38 234 VAL B C 1
ATOM 3434 O O . VAL B 1 234 ? 7.957 24.188 16.297 1 95.38 234 VAL B O 1
ATOM 3437 N N . ASP B 1 235 ? 10.055 23.5 16.391 1 93 235 ASP B N 1
ATOM 3438 C CA . ASP B 1 235 ? 10.109 23.453 17.844 1 93 235 ASP B CA 1
ATOM 3439 C C . ASP B 1 235 ? 8.961 22.609 18.406 1 93 235 ASP B C 1
ATOM 3441 O O . ASP B 1 235 ? 8.266 23.047 19.328 1 93 235 ASP B O 1
ATOM 3445 N N . GLY B 1 236 ? 8.672 21.594 17.688 1 94.25 236 GLY B N 1
ATOM 3446 C CA . GLY B 1 236 ? 7.75 20.594 18.188 1 94.25 236 GLY B CA 1
ATOM 3447 C C . GLY B 1 236 ? 6.301 20.875 17.844 1 94.25 236 GLY B C 1
ATOM 3448 O O . GLY B 1 236 ? 5.406 20.125 18.234 1 94.25 236 GLY B O 1
ATOM 3449 N N . ALA B 1 237 ? 6.082 21.938 17.094 1 97.38 237 ALA B N 1
ATOM 3450 C CA . ALA B 1 237 ? 4.715 22.281 16.734 1 97.38 237 ALA B CA 1
ATOM 3451 C C . ALA B 1 237 ? 4.605 22.578 15.234 1 97.38 237 ALA B C 1
ATOM 3453 O O . ALA B 1 237 ? 5.473 23.234 14.656 1 97.38 237 ALA B O 1
ATOM 3454 N N . PHE B 1 238 ? 3.582 22.031 14.617 1 98.44 238 PHE B N 1
ATOM 3455 C CA . PHE B 1 238 ? 3.271 22.422 13.25 1 98.44 238 PHE B CA 1
ATOM 3456 C C . PHE B 1 238 ? 2.723 23.844 13.203 1 98.44 238 PHE B C 1
ATOM 3458 O O . PHE B 1 238 ? 1.806 24.188 13.953 1 98.44 238 PHE B O 1
ATOM 3465 N N . GLN B 1 239 ? 3.225 24.625 12.406 1 98.5 239 GLN B N 1
ATOM 3466 C CA . GLN B 1 239 ? 2.779 25.984 12.164 1 98.5 239 GLN B CA 1
ATOM 3467 C C . GLN B 1 239 ? 3.016 26.391 10.711 1 98.5 239 GLN B C 1
ATOM 3469 O O . GLN B 1 239 ? 3.713 25.688 9.977 1 98.5 239 GLN B O 1
ATOM 3474 N N . GLU B 1 240 ? 2.412 27.406 10.312 1 97.94 240 GLU B N 1
ATOM 3475 C CA . GLU B 1 240 ? 2.559 27.859 8.93 1 97.94 240 GLU B CA 1
ATOM 3476 C C . GLU B 1 240 ? 4.023 28.125 8.594 1 97.94 240 GLU B C 1
ATOM 3478 O O . GLU B 1 240 ? 4.746 28.734 9.383 1 97.94 240 GLU B O 1
ATOM 3483 N N . ALA B 1 241 ? 4.441 27.594 7.434 1 94.81 241 ALA B N 1
ATOM 3484 C CA . ALA B 1 241 ? 5.812 27.812 6.977 1 94.81 241 ALA B CA 1
ATOM 3485 C C . ALA B 1 241 ? 6.098 29.297 6.797 1 94.81 241 ALA B C 1
ATOM 3487 O O . ALA B 1 241 ? 5.227 30.062 6.371 1 94.81 241 ALA B O 1
ATOM 3488 N N . PRO B 1 242 ? 7.301 29.75 7.152 1 83.12 242 PRO B N 1
ATOM 3489 C CA . PRO B 1 242 ? 7.652 31.156 6.984 1 83.12 242 PRO B CA 1
ATOM 3490 C C . PRO B 1 242 ? 7.734 31.578 5.52 1 83.12 242 PRO B C 1
ATOM 3492 O O . PRO B 1 242 ? 7.992 30.75 4.648 1 83.12 242 PRO B O 1
#

Organism: Streptomyces venezuelae (strain ATCC 10712 / CBS 650.69 / DSM 40230 / JCM 4526 / NBRC 13096 / PD 04745) (NCBI:txid953739)